Protein AF-A0A3G1KWD3-F1 (afdb_monomer)

Sequence (427 aa):
MKKKSLAVIASDRRIKNFLVKTIEEVIGNEVIIEGYSFEEGVTVPPKADLVLTSGKFIMPQVKQVFPTSPIIACQRVISGYNLEQVMMLPKGKKVLVINHPKSVTEETIENLQNLGITHLDYVPYWKGKQVEYHEIDAAVSPGMGHLLPEKTINIIDIGERTITIQSFLEVLLKLDLSLKYVEIFEKSYIRLLMEAAKKIRKVLNQSERLRKNQTILLNEMEEGILSVNEQNQVVISNPAMSRLFGYSSDYLTNQNIQEIIKRLENVEVFQDDSSDTEKSSDVIFTYNSKQLVCNKRTVEIDNERHFIYTFREAARIQKLEQEVRRKLYEKGYVAKHTFDDIWGNNQWIQTIKEKAYRFARTEETILITGESGTGKELLAQAIHRSSLRKDGPFVAINFAAIPENLVESELFGYPAGDVDEDGVLFH

Structure (mmCIF, N/CA/C/O backbone):
data_AF-A0A3G1KWD3-F1
#
_entry.id   AF-A0A3G1KWD3-F1
#
loop_
_atom_site.group_PDB
_atom_site.id
_atom_site.type_symbol
_atom_site.label_atom_id
_atom_site.label_alt_id
_atom_site.label_comp_id
_atom_site.label_asym_id
_atom_site.label_entity_id
_atom_site.label_seq_id
_atom_site.pdbx_PDB_ins_code
_atom_site.Cartn_x
_atom_site.Cartn_y
_atom_site.Cartn_z
_atom_site.occupancy
_atom_site.B_iso_or_equiv
_atom_site.auth_seq_id
_atom_site.auth_comp_id
_atom_site.auth_asym_id
_atom_site.auth_atom_id
_atom_site.pdbx_PDB_model_num
ATOM 1 N N . MET A 1 1 ? 12.202 -7.844 -53.959 1.00 58.16 1 MET A N 1
ATOM 2 C CA . MET A 1 1 ? 13.128 -6.802 -53.459 1.00 58.16 1 MET A CA 1
ATOM 3 C C . MET A 1 1 ? 13.955 -7.391 -52.327 1.00 58.16 1 MET A C 1
ATOM 5 O O . MET A 1 1 ? 13.411 -8.178 -51.562 1.00 58.16 1 MET A O 1
ATOM 9 N N . LYS A 1 2 ? 15.253 -7.075 -52.243 1.00 77.38 2 LYS A N 1
ATOM 10 C CA . LYS A 1 2 ? 16.097 -7.482 -51.108 1.00 77.38 2 LYS A CA 1
ATOM 11 C C . LYS A 1 2 ? 15.608 -6.723 -49.868 1.00 77.38 2 LYS A C 1
ATOM 13 O O . LYS A 1 2 ? 15.491 -5.503 -49.939 1.00 77.38 2 LYS A O 1
ATOM 18 N N . LYS A 1 3 ? 15.271 -7.430 -48.783 1.00 85.62 3 LYS A N 1
ATOM 19 C CA . LYS A 1 3 ? 14.904 -6.786 -47.513 1.00 85.62 3 LYS A CA 1
ATOM 20 C C . LYS A 1 3 ? 16.093 -5.960 -47.015 1.00 85.62 3 LYS A C 1
ATOM 22 O O . LYS A 1 3 ? 17.229 -6.430 -47.106 1.00 85.62 3 LYS A O 1
ATOM 27 N N . LYS A 1 4 ? 15.825 -4.750 -46.519 1.00 94.44 4 LYS A N 1
ATOM 28 C CA . LYS A 1 4 ? 16.852 -3.894 -45.910 1.00 94.44 4 LYS A CA 1
ATOM 29 C C . LYS A 1 4 ? 17.329 -4.505 -44.592 1.00 94.44 4 LYS A C 1
ATOM 31 O O . LYS A 1 4 ? 16.565 -5.242 -43.967 1.00 94.44 4 LYS A O 1
ATOM 36 N N . SER A 1 5 ? 18.554 -4.207 -44.168 1.00 95.12 5 SER A N 1
ATOM 37 C CA . SER A 1 5 ? 19.101 -4.669 -42.887 1.00 95.12 5 SER A CA 1
ATOM 38 C C . SER A 1 5 ? 19.171 -3.565 -41.828 1.00 95.12 5 SER A C 1
ATOM 40 O O . SER A 1 5 ? 19.609 -2.444 -42.093 1.00 95.12 5 SER A O 1
ATOM 42 N N . LEU A 1 6 ? 18.769 -3.901 -40.603 1.00 96.81 6 LEU A N 1
ATOM 43 C CA . LEU A 1 6 ? 18.871 -3.057 -39.418 1.00 96.81 6 LEU A CA 1
ATOM 44 C C . LEU A 1 6 ? 19.737 -3.754 -38.366 1.00 96.81 6 LEU A C 1
ATOM 46 O O . LEU A 1 6 ? 19.335 -4.767 -37.798 1.00 96.81 6 LEU A O 1
ATOM 50 N N . ALA A 1 7 ? 20.901 -3.178 -38.072 1.00 96.19 7 ALA A N 1
ATOM 51 C CA . ALA A 1 7 ? 21.750 -3.632 -36.977 1.00 96.19 7 ALA A CA 1
ATOM 52 C C . ALA A 1 7 ? 21.391 -2.883 -35.685 1.00 96.19 7 ALA A C 1
ATOM 54 O O . ALA A 1 7 ? 21.518 -1.660 -35.612 1.00 96.19 7 ALA A O 1
ATOM 55 N N . VAL A 1 8 ? 20.962 -3.604 -34.651 1.00 96.56 8 VAL A N 1
ATOM 56 C CA . VAL A 1 8 ? 20.666 -3.058 -33.320 1.00 96.56 8 VAL A CA 1
ATOM 57 C C . VAL A 1 8 ? 21.862 -3.312 -32.408 1.00 96.56 8 VAL A C 1
ATOM 59 O O . VAL A 1 8 ? 22.159 -4.456 -32.077 1.00 96.56 8 VAL A O 1
ATOM 62 N N . ILE A 1 9 ? 22.551 -2.251 -31.988 1.00 95.12 9 ILE A N 1
ATOM 63 C CA . ILE A 1 9 ? 23.751 -2.341 -31.147 1.00 95.12 9 ILE A CA 1
ATOM 64 C C . ILE A 1 9 ? 23.448 -1.831 -29.742 1.00 95.12 9 ILE A C 1
ATOM 66 O O . ILE A 1 9 ? 23.008 -0.692 -29.573 1.00 95.12 9 ILE A O 1
ATOM 70 N N . ALA A 1 10 ? 23.732 -2.639 -28.723 1.00 92.50 10 ALA A N 1
ATOM 71 C CA . ALA A 1 10 ? 23.600 -2.243 -27.324 1.00 92.50 10 ALA A CA 1
ATOM 72 C C . ALA A 1 10 ? 24.877 -2.496 -26.514 1.00 92.50 10 ALA A C 1
ATOM 74 O O . ALA A 1 10 ? 25.776 -3.225 -26.930 1.00 92.50 10 ALA A O 1
ATOM 75 N N . SER A 1 11 ? 24.962 -1.897 -25.328 1.00 87.06 11 SER A N 1
ATOM 76 C CA . SER A 1 11 ? 26.029 -2.213 -24.371 1.00 87.06 11 SER A CA 1
ATOM 77 C C . SER A 1 11 ? 25.855 -3.593 -23.727 1.00 87.06 11 SER A C 1
ATOM 79 O O . SER A 1 11 ? 26.843 -4.284 -23.517 1.00 87.06 11 SER A O 1
ATOM 81 N N . ASP A 1 12 ? 24.610 -3.986 -23.456 1.00 87.69 12 ASP A N 1
ATOM 82 C CA . ASP A 1 12 ? 24.224 -5.146 -22.641 1.00 87.69 12 ASP A CA 1
ATOM 83 C C . ASP A 1 12 ? 23.296 -6.092 -23.425 1.00 87.69 12 ASP A C 1
ATOM 85 O O . ASP A 1 12 ? 22.485 -5.643 -24.252 1.00 87.69 12 ASP A O 1
ATOM 89 N N . ARG A 1 13 ? 23.407 -7.400 -23.162 1.00 90.06 13 ARG A N 1
ATOM 90 C CA . ARG A 1 13 ? 22.635 -8.448 -23.850 1.00 90.06 13 ARG A CA 1
ATOM 91 C C . ARG A 1 13 ? 21.120 -8.298 -23.682 1.00 90.06 13 ARG A C 1
ATOM 93 O O . ARG A 1 13 ? 20.380 -8.521 -24.645 1.00 90.06 13 ARG A O 1
ATOM 100 N N . ARG A 1 14 ? 20.631 -7.953 -22.487 1.00 89.12 14 ARG A N 1
ATOM 101 C CA . ARG A 1 14 ? 19.190 -7.793 -22.210 1.00 89.12 14 ARG A CA 1
ATOM 102 C C . ARG A 1 14 ? 18.625 -6.617 -22.986 1.00 89.12 14 ARG A C 1
ATOM 104 O O . ARG A 1 14 ? 17.610 -6.769 -23.660 1.00 89.12 14 ARG A O 1
ATOM 111 N N . ILE A 1 15 ? 19.335 -5.486 -22.976 1.00 89.88 15 ILE A N 1
ATOM 112 C CA . ILE A 1 15 ? 18.942 -4.292 -23.739 1.00 89.88 15 ILE A CA 1
ATOM 113 C C . ILE A 1 15 ? 18.884 -4.616 -25.237 1.00 89.88 15 ILE A C 1
ATOM 115 O O . ILE A 1 15 ? 17.907 -4.266 -25.896 1.00 89.88 15 ILE A O 1
ATOM 119 N N . LYS A 1 16 ? 19.896 -5.315 -25.770 1.00 93.31 16 LYS A N 1
ATOM 120 C CA . LYS A 1 16 ? 19.911 -5.782 -27.165 1.00 93.31 16 LYS A CA 1
ATOM 121 C C . LYS A 1 16 ? 18.665 -6.612 -27.483 1.00 93.31 16 LYS A C 1
ATOM 123 O O . LYS A 1 16 ? 17.926 -6.261 -28.397 1.00 93.31 16 LYS A O 1
ATOM 128 N N . ASN A 1 17 ? 18.429 -7.687 -26.728 1.00 94.12 17 ASN A N 1
ATOM 129 C CA . ASN A 1 17 ? 17.308 -8.601 -26.969 1.00 94.12 17 ASN A CA 1
ATOM 130 C C . ASN A 1 17 ? 15.960 -7.871 -26.913 1.00 94.12 17 ASN A C 1
ATOM 132 O O . ASN A 1 17 ? 15.099 -8.097 -27.760 1.00 94.12 17 ASN A O 1
ATOM 136 N N . PHE A 1 18 ? 15.792 -6.977 -25.939 1.00 92.50 18 PHE A N 1
ATOM 137 C CA . PHE A 1 18 ? 14.572 -6.200 -25.772 1.00 92.50 18 PHE A CA 1
ATOM 138 C C . PHE A 1 18 ? 14.316 -5.254 -26.954 1.00 92.50 18 PHE A C 1
ATOM 140 O O . PHE A 1 18 ? 13.209 -5.230 -27.493 1.00 92.50 18 PHE A O 1
ATOM 147 N N . LEU A 1 19 ? 15.335 -4.509 -27.398 1.00 93.75 19 LEU A N 1
ATOM 148 C CA . LEU A 1 19 ? 15.215 -3.589 -28.533 1.00 93.75 19 LEU A CA 1
ATOM 149 C C . LEU A 1 19 ? 14.949 -4.325 -29.851 1.00 93.75 19 LEU A C 1
ATOM 151 O O . LEU A 1 19 ? 14.090 -3.892 -30.616 1.00 93.75 19 LEU A O 1
ATOM 155 N N . VAL A 1 20 ? 15.647 -5.439 -30.094 1.00 96.06 20 VAL A N 1
ATOM 156 C CA . VAL A 1 20 ? 15.429 -6.290 -31.275 1.00 96.06 20 VAL A CA 1
ATOM 157 C C . VAL A 1 20 ? 13.984 -6.770 -31.311 1.00 96.06 20 VAL A C 1
ATOM 159 O O . VAL A 1 20 ? 13.277 -6.463 -32.265 1.00 96.06 20 VAL A O 1
ATOM 162 N N . LYS A 1 21 ? 13.515 -7.401 -30.228 1.00 94.81 21 LYS A N 1
ATOM 163 C CA . LYS A 1 21 ? 12.141 -7.903 -30.123 1.00 94.81 21 LYS A CA 1
ATOM 164 C C . LYS A 1 21 ? 11.107 -6.796 -30.354 1.00 94.81 21 LYS A C 1
ATOM 166 O O . LYS A 1 21 ? 10.175 -6.975 -31.129 1.00 94.81 21 LYS A O 1
ATOM 171 N N . THR A 1 22 ? 11.301 -5.638 -29.720 1.00 92.19 22 THR A N 1
ATOM 172 C CA . THR A 1 22 ? 10.390 -4.485 -29.829 1.00 92.19 22 THR A CA 1
ATOM 173 C C . THR A 1 22 ? 10.222 -4.018 -31.278 1.00 92.19 22 THR A C 1
ATOM 175 O O . THR A 1 22 ? 9.120 -3.672 -31.700 1.00 92.19 22 THR A O 1
ATOM 178 N N . ILE A 1 23 ? 11.308 -3.992 -32.053 1.00 94.44 23 ILE A N 1
ATOM 179 C CA . ILE A 1 23 ? 11.281 -3.537 -33.449 1.00 94.44 23 ILE A CA 1
ATOM 180 C C . ILE A 1 23 ? 10.784 -4.657 -34.373 1.00 94.44 23 ILE A C 1
ATOM 182 O O . ILE A 1 23 ? 10.003 -4.394 -35.290 1.00 94.44 23 ILE A O 1
ATOM 186 N N . GLU A 1 24 ? 11.187 -5.904 -34.120 1.00 95.31 24 GLU A N 1
ATOM 187 C CA . GLU A 1 24 ? 10.747 -7.089 -34.866 1.00 95.31 24 GLU A CA 1
ATOM 188 C C . GLU A 1 24 ? 9.231 -7.277 -34.826 1.00 95.31 24 GLU A C 1
ATOM 190 O O . GLU A 1 24 ? 8.632 -7.553 -35.867 1.00 95.31 24 GLU A O 1
ATOM 195 N N . GLU A 1 25 ? 8.599 -7.051 -33.672 1.00 93.38 25 GLU A N 1
ATOM 196 C CA . GLU A 1 25 ? 7.142 -7.137 -33.507 1.00 93.38 25 GLU A CA 1
ATOM 197 C C . GLU A 1 25 ? 6.368 -6.182 -34.432 1.00 93.38 25 GLU A C 1
ATOM 199 O O . GLU A 1 25 ? 5.207 -6.446 -34.750 1.00 93.38 25 GLU A O 1
ATOM 204 N N . VAL A 1 26 ? 6.996 -5.092 -34.891 1.00 94.19 26 VAL A N 1
ATOM 205 C CA . VAL A 1 26 ? 6.345 -4.084 -35.742 1.00 94.19 26 VAL A CA 1
ATOM 206 C C . VAL A 1 26 ? 6.782 -4.172 -37.204 1.00 94.19 26 VAL A C 1
ATOM 208 O O . VAL A 1 26 ? 5.929 -4.109 -38.088 1.00 94.19 26 VAL A O 1
ATOM 211 N N . ILE A 1 27 ? 8.084 -4.316 -37.481 1.00 95.44 27 ILE A N 1
ATOM 212 C CA . ILE A 1 27 ? 8.643 -4.259 -38.849 1.00 95.44 27 ILE A CA 1
ATOM 213 C C . ILE A 1 27 ? 9.484 -5.479 -39.257 1.00 95.44 27 ILE A C 1
ATOM 215 O O . ILE A 1 27 ? 10.072 -5.467 -40.340 1.00 95.44 27 ILE A O 1
ATOM 219 N N . GLY A 1 28 ? 9.523 -6.558 -38.466 1.00 93.19 28 GLY A N 1
ATOM 220 C CA . GLY A 1 28 ? 10.336 -7.752 -38.766 1.00 93.19 28 GLY A CA 1
ATOM 221 C C . GLY A 1 28 ? 9.970 -8.463 -40.077 1.00 93.19 28 GLY A C 1
ATOM 222 O O . GLY A 1 28 ? 10.790 -9.146 -40.690 1.00 93.19 28 GLY A O 1
ATOM 223 N N . ASN A 1 29 ? 8.752 -8.251 -40.582 1.00 93.06 29 ASN A N 1
ATOM 224 C CA . ASN A 1 29 ? 8.349 -8.775 -41.888 1.00 93.06 29 ASN A CA 1
ATOM 225 C C . ASN A 1 29 ? 8.964 -8.004 -43.069 1.00 93.06 29 ASN A C 1
ATOM 227 O O . ASN A 1 29 ? 9.114 -8.587 -44.142 1.00 93.06 29 ASN A O 1
ATOM 231 N N . GLU A 1 30 ? 9.385 -6.753 -42.877 1.00 94.12 30 GLU A N 1
ATOM 232 C CA . GLU A 1 30 ? 9.901 -5.866 -43.935 1.00 94.12 30 GLU A CA 1
ATOM 233 C C . GLU A 1 30 ? 11.433 -5.749 -43.927 1.00 94.12 30 GLU A C 1
ATOM 235 O O . GLU A 1 30 ? 12.059 -5.544 -44.969 1.00 94.12 30 GLU A O 1
ATOM 240 N N . VAL A 1 31 ? 12.047 -5.905 -42.752 1.00 95.75 31 VAL A N 1
ATOM 241 C CA . VAL A 1 31 ? 13.467 -5.630 -42.497 1.00 95.75 31 VAL A CA 1
ATOM 242 C C . VAL A 1 31 ? 14.127 -6.849 -41.860 1.00 95.75 31 VAL A C 1
ATOM 244 O O . VAL A 1 31 ? 13.530 -7.517 -41.023 1.00 95.75 31 VAL A O 1
ATOM 247 N N . ILE A 1 32 ? 15.369 -7.138 -42.244 1.00 95.50 32 ILE A N 1
ATOM 248 C CA . ILE A 1 32 ? 16.220 -8.113 -41.554 1.00 95.50 32 ILE A CA 1
ATOM 249 C C . ILE A 1 32 ? 16.827 -7.407 -40.344 1.00 95.50 32 ILE A C 1
ATOM 251 O O . ILE A 1 32 ? 17.602 -6.466 -40.514 1.00 95.50 32 ILE A O 1
ATOM 255 N N . ILE A 1 33 ? 16.458 -7.829 -39.139 1.00 96.38 33 ILE A N 1
ATOM 256 C CA . ILE A 1 33 ? 16.912 -7.210 -37.892 1.00 96.38 33 ILE A CA 1
ATOM 257 C C . ILE A 1 33 ? 17.934 -8.134 -37.238 1.00 96.38 33 ILE A C 1
ATOM 259 O O . ILE A 1 33 ? 17.678 -9.318 -37.048 1.00 96.38 33 ILE A O 1
ATOM 263 N N . GLU A 1 34 ? 19.101 -7.591 -36.903 1.00 95.00 34 GLU A N 1
ATOM 264 C CA . GLU A 1 34 ? 20.174 -8.333 -36.240 1.00 95.00 34 GLU A CA 1
ATOM 265 C C . GLU A 1 34 ? 20.660 -7.564 -35.013 1.00 95.00 34 GLU A C 1
ATOM 267 O O . GLU A 1 34 ? 20.957 -6.370 -35.083 1.00 95.00 34 GLU A O 1
ATOM 272 N N . GLY A 1 35 ? 20.741 -8.247 -33.872 1.00 94.81 35 GLY A N 1
ATOM 273 C CA . GLY A 1 35 ? 21.178 -7.661 -32.610 1.00 94.81 35 GLY A CA 1
ATOM 274 C C . GLY A 1 35 ? 22.622 -7.994 -32.267 1.00 94.81 35 GLY A C 1
ATOM 275 O O . GLY A 1 35 ? 23.019 -9.155 -32.327 1.00 94.81 35 GLY A O 1
ATOM 276 N N . TYR A 1 36 ? 23.357 -7.009 -31.753 1.00 94.31 36 TYR A N 1
ATOM 277 C CA . TYR A 1 36 ? 24.714 -7.175 -31.234 1.00 94.31 36 TYR A CA 1
ATOM 278 C C . TYR A 1 36 ? 24.878 -6.459 -29.888 1.00 94.31 36 TYR A C 1
ATOM 280 O O . TYR A 1 36 ? 24.290 -5.398 -29.659 1.00 94.31 36 TYR A O 1
ATOM 288 N N . SER A 1 37 ? 25.693 -7.016 -28.990 1.00 92.25 37 SER A N 1
ATOM 289 C CA . SER A 1 37 ? 26.018 -6.384 -27.705 1.00 92.25 37 SER A CA 1
ATOM 290 C C . SER A 1 37 ? 27.510 -6.385 -27.423 1.00 92.25 37 SER A C 1
ATOM 292 O O . SER A 1 37 ? 28.167 -7.404 -27.611 1.00 92.25 37 SER A O 1
ATOM 294 N N . PHE A 1 38 ? 28.029 -5.268 -26.909 1.00 88.62 38 PHE A N 1
ATOM 295 C CA . PHE A 1 38 ? 29.442 -5.153 -26.524 1.00 88.62 38 PHE A CA 1
ATOM 296 C C . PHE A 1 38 ? 29.851 -6.132 -25.418 1.00 88.62 38 PHE A C 1
ATOM 298 O O . PHE A 1 38 ? 30.979 -6.615 -25.435 1.00 88.62 38 PHE A O 1
ATOM 305 N N . GLU A 1 39 ? 28.936 -6.469 -24.511 1.00 84.94 39 GLU A N 1
ATOM 306 C CA . GLU A 1 39 ? 29.138 -7.478 -23.465 1.00 84.94 39 GLU A CA 1
ATOM 307 C C . GLU A 1 39 ? 29.464 -8.882 -24.009 1.00 84.94 39 GLU A C 1
ATOM 309 O O . GLU A 1 39 ? 30.323 -9.568 -23.465 1.00 84.94 39 GLU A O 1
ATOM 314 N N . GLU A 1 40 ? 28.808 -9.304 -25.094 1.00 85.44 40 GLU A N 1
ATOM 315 C CA . GLU A 1 40 ? 28.983 -10.642 -25.691 1.00 85.44 40 GLU A CA 1
ATOM 316 C C . GLU A 1 40 ? 30.136 -10.695 -26.709 1.00 85.44 40 GLU A C 1
ATOM 318 O O . GLU A 1 40 ? 30.433 -11.753 -27.261 1.00 85.44 40 GLU A O 1
ATOM 323 N N . GLY A 1 41 ? 30.786 -9.556 -26.968 1.00 80.94 41 GLY A N 1
ATOM 324 C CA . GLY A 1 41 ? 31.650 -9.369 -28.128 1.00 80.94 41 GLY A CA 1
ATOM 325 C C . GLY A 1 41 ? 30.842 -9.062 -29.394 1.00 80.94 41 GLY A C 1
ATOM 326 O O . GLY A 1 41 ? 29.758 -9.592 -29.629 1.00 80.94 41 GLY A O 1
ATOM 327 N N . VAL A 1 42 ? 31.369 -8.164 -30.229 1.00 77.62 42 VAL A N 1
ATOM 328 C CA . VAL A 1 42 ? 30.683 -7.693 -31.440 1.00 77.62 42 VAL A CA 1
ATOM 329 C C . VAL A 1 42 ? 31.408 -8.232 -32.665 1.00 77.62 42 VAL A C 1
ATOM 331 O O . VAL A 1 42 ? 32.466 -7.734 -33.041 1.00 77.62 42 VAL A O 1
ATOM 334 N N . THR A 1 43 ? 30.831 -9.250 -33.299 1.00 79.69 43 THR A N 1
ATOM 335 C CA . THR A 1 43 ? 31.220 -9.699 -34.642 1.00 79.69 43 THR A CA 1
ATOM 336 C C . THR A 1 43 ? 30.105 -9.316 -35.599 1.00 79.69 43 THR A C 1
ATOM 338 O O . THR A 1 43 ? 29.060 -9.953 -35.602 1.00 79.69 43 THR A O 1
ATOM 341 N N . VAL A 1 44 ? 30.301 -8.246 -36.367 1.00 77.25 44 VAL A N 1
ATOM 342 C CA . VAL A 1 44 ? 29.260 -7.667 -37.231 1.00 77.25 44 VAL A CA 1
ATOM 343 C C . VAL A 1 44 ? 29.585 -7.810 -38.716 1.00 77.25 44 VAL A C 1
ATOM 345 O O . VAL A 1 44 ? 30.761 -7.903 -39.084 1.00 77.25 44 VAL A O 1
ATOM 348 N N . PRO A 1 45 ? 28.571 -7.761 -39.597 1.00 74.62 45 PRO A N 1
ATOM 349 C CA . PRO A 1 45 ? 28.791 -7.583 -41.021 1.00 74.62 45 PRO A CA 1
ATOM 350 C C . PRO A 1 45 ? 29.462 -6.227 -41.309 1.00 74.62 45 PRO A C 1
ATOM 352 O O . PRO A 1 45 ? 29.250 -5.257 -40.581 1.00 74.62 45 PRO A O 1
ATOM 355 N N . PRO A 1 46 ? 30.217 -6.109 -42.417 1.00 66.44 46 PRO A N 1
ATOM 356 C CA . PRO A 1 46 ? 30.948 -4.886 -42.764 1.00 66.44 46 PRO A CA 1
ATOM 357 C C . PRO A 1 46 ? 30.044 -3.681 -43.082 1.00 66.44 46 PRO A C 1
ATOM 359 O O . PRO A 1 46 ? 30.531 -2.552 -43.169 1.00 66.44 46 PRO A O 1
ATOM 362 N N . LYS A 1 47 ? 28.738 -3.898 -43.299 1.00 84.00 47 LYS A N 1
ATOM 363 C CA . LYS A 1 47 ? 27.759 -2.848 -43.598 1.00 84.00 47 LYS A CA 1
ATOM 364 C C . LYS A 1 47 ? 26.340 -3.293 -43.234 1.00 84.00 47 LYS A C 1
ATOM 366 O O . LYS A 1 47 ? 25.969 -4.434 -43.505 1.00 84.00 47 LYS A O 1
ATOM 371 N N . ALA A 1 48 ? 25.547 -2.363 -42.709 1.00 92.19 48 ALA A N 1
ATOM 372 C CA . ALA A 1 48 ? 24.094 -2.478 -42.591 1.00 92.19 48 ALA A CA 1
ATOM 373 C C . ALA A 1 48 ? 23.420 -1.304 -43.320 1.00 92.19 48 ALA A C 1
ATOM 375 O O . ALA A 1 48 ? 24.041 -0.251 -43.498 1.00 92.19 48 ALA A O 1
ATOM 376 N N . ASP A 1 49 ? 22.165 -1.461 -43.747 1.00 95.44 49 ASP A N 1
ATOM 377 C CA . ASP A 1 49 ? 21.421 -0.340 -44.344 1.00 95.44 49 ASP A CA 1
ATOM 378 C C . ASP A 1 49 ? 21.100 0.736 -43.298 1.00 95.44 49 ASP A C 1
ATOM 380 O O . ASP A 1 49 ? 21.044 1.921 -43.626 1.00 95.44 49 ASP A O 1
ATOM 384 N N . LEU A 1 50 ? 20.951 0.338 -42.031 1.00 97.06 50 LEU A N 1
ATOM 385 C CA . LEU A 1 50 ? 20.816 1.230 -40.887 1.00 97.06 50 LEU A CA 1
ATOM 386 C C . LEU A 1 50 ? 21.381 0.589 -39.616 1.00 97.06 50 LEU A C 1
ATOM 388 O O . LEU A 1 50 ? 21.253 -0.616 -39.405 1.00 97.06 50 LEU A O 1
ATOM 392 N N . VAL A 1 51 ? 21.959 1.409 -38.740 1.00 96.31 51 VAL A N 1
ATOM 393 C CA . VAL A 1 51 ? 22.394 0.999 -37.402 1.00 96.31 51 VAL A CA 1
ATOM 394 C C . VAL A 1 51 ? 21.625 1.791 -36.349 1.00 96.31 51 VAL A C 1
ATOM 396 O O . VAL A 1 51 ? 21.630 3.022 -36.367 1.00 96.31 51 VAL A O 1
ATOM 399 N N . LEU A 1 52 ? 20.988 1.100 -35.409 1.00 96.81 52 LEU A N 1
ATOM 400 C CA . LEU A 1 52 ? 20.319 1.693 -34.254 1.00 96.81 52 LEU A CA 1
ATOM 401 C C . LEU A 1 52 ? 21.110 1.373 -32.988 1.00 96.81 52 LEU A C 1
ATOM 403 O O . LEU A 1 52 ? 21.350 0.209 -32.681 1.00 96.81 52 LEU A O 1
ATOM 407 N N . THR A 1 53 ? 21.496 2.394 -32.227 1.00 95.50 53 THR A N 1
ATOM 408 C CA . THR A 1 53 ? 22.214 2.201 -30.961 1.00 95.50 53 THR A CA 1
ATOM 409 C C . THR A 1 53 ? 21.269 2.295 -29.768 1.00 95.50 53 THR A C 1
ATOM 411 O O . THR A 1 53 ? 20.340 3.099 -29.778 1.00 95.50 53 THR A O 1
ATOM 414 N N . SER A 1 54 ? 21.537 1.563 -28.683 1.00 91.62 54 SER A N 1
ATOM 415 C CA . SER A 1 5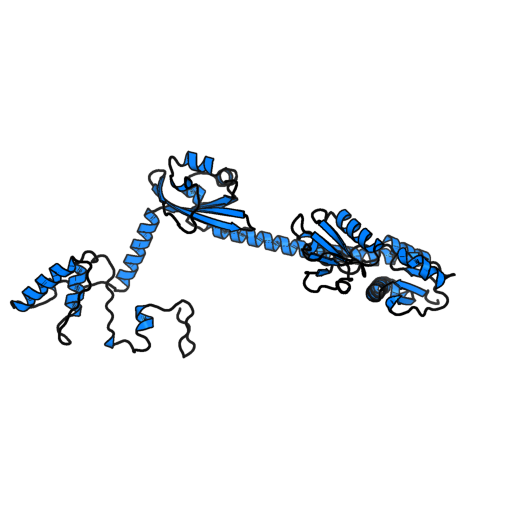4 ? 20.784 1.652 -27.420 1.00 91.62 54 SER A CA 1
ATOM 416 C C . SER A 1 54 ? 20.888 3.011 -26.710 1.00 91.62 54 SER A C 1
ATOM 418 O O . SER A 1 54 ? 20.308 3.204 -25.644 1.00 91.62 54 SER A O 1
ATOM 420 N N . GLY A 1 55 ? 21.663 3.951 -27.243 1.00 91.19 55 GLY A N 1
ATOM 421 C CA . GLY A 1 55 ? 21.805 5.296 -26.706 1.00 91.19 55 GLY A CA 1
ATOM 422 C C . GLY A 1 55 ? 22.996 6.036 -27.301 1.00 91.19 55 GLY A C 1
ATOM 423 O O . GLY A 1 55 ? 23.870 5.450 -27.948 1.00 91.19 55 GLY A O 1
ATOM 424 N N . LYS A 1 56 ? 23.057 7.346 -27.047 1.00 91.00 56 LYS A N 1
ATOM 425 C CA . LYS A 1 56 ? 24.128 8.223 -27.555 1.00 91.00 56 LYS A CA 1
ATOM 426 C C . LYS A 1 56 ? 25.520 7.839 -27.035 1.00 91.00 56 LYS A C 1
ATOM 428 O O . LYS A 1 56 ? 26.504 8.004 -27.748 1.00 91.00 56 LYS A O 1
ATOM 433 N N . PHE A 1 57 ? 25.603 7.285 -25.824 1.00 89.31 57 PHE A N 1
ATOM 434 C CA . PHE A 1 57 ? 26.867 6.984 -25.143 1.00 89.31 57 PHE A CA 1
ATOM 435 C C . PHE A 1 57 ? 27.738 5.932 -25.854 1.00 89.31 57 PHE A C 1
ATOM 437 O O . PHE A 1 57 ? 28.957 5.992 -25.735 1.00 89.31 57 PHE A O 1
ATOM 444 N N . ILE A 1 58 ? 27.150 5.017 -26.637 1.00 91.25 58 ILE A N 1
ATOM 445 C CA . ILE A 1 58 ? 27.909 4.017 -27.415 1.00 91.25 58 ILE A CA 1
ATOM 446 C C . ILE A 1 58 ? 28.223 4.453 -28.853 1.00 91.25 58 ILE A C 1
ATOM 448 O O . ILE A 1 58 ? 28.912 3.734 -29.573 1.00 91.25 58 ILE A O 1
ATOM 452 N N . MET A 1 59 ? 27.763 5.630 -29.298 1.00 91.25 59 MET A N 1
ATOM 453 C CA . MET A 1 59 ? 27.990 6.089 -30.676 1.00 91.25 59 MET A CA 1
ATOM 454 C C . MET A 1 59 ? 29.464 6.087 -31.111 1.00 91.25 59 MET A C 1
ATOM 456 O O . MET A 1 59 ? 29.712 5.682 -32.247 1.00 91.25 59 MET A O 1
ATOM 460 N N . PRO A 1 60 ? 30.446 6.518 -30.288 1.00 91.44 60 PRO A N 1
ATOM 461 C CA . PRO A 1 60 ? 31.847 6.516 -30.708 1.00 91.44 60 PRO A CA 1
ATOM 462 C C . PRO A 1 60 ? 32.354 5.115 -31.067 1.00 91.44 60 PRO A C 1
ATOM 464 O O . PRO A 1 60 ? 33.009 4.951 -32.092 1.00 91.44 60 PRO A O 1
ATOM 467 N N . GLN A 1 61 ? 31.992 4.105 -30.270 1.00 90.62 61 GLN A N 1
ATOM 468 C CA . GLN A 1 61 ? 32.357 2.706 -30.511 1.00 90.62 61 GLN A CA 1
ATOM 469 C C . GLN A 1 61 ? 31.641 2.159 -31.751 1.00 90.62 61 GLN A C 1
ATOM 471 O O . GLN A 1 61 ? 32.264 1.547 -32.612 1.00 90.62 61 GLN A O 1
ATOM 476 N N . VAL A 1 62 ? 30.345 2.449 -31.901 1.00 92.50 62 VAL A N 1
ATOM 477 C CA . VAL A 1 62 ? 29.566 1.991 -33.062 1.00 92.50 62 VAL A CA 1
ATOM 478 C C . VAL A 1 62 ? 30.078 2.599 -34.371 1.00 92.50 62 VAL A C 1
ATOM 480 O O . VAL A 1 62 ? 30.133 1.896 -35.373 1.00 92.50 62 VAL A O 1
ATOM 483 N N . LYS A 1 63 ? 30.520 3.864 -34.376 1.00 92.00 63 LYS A N 1
ATOM 484 C CA . LYS A 1 63 ? 31.121 4.507 -35.562 1.00 92.00 63 LYS A CA 1
ATOM 485 C C . LYS A 1 63 ? 32.412 3.833 -36.030 1.00 92.00 63 LYS A C 1
ATOM 487 O O . LYS A 1 63 ? 32.690 3.856 -37.222 1.00 92.00 63 LYS A O 1
ATOM 492 N N . GLN A 1 64 ? 33.195 3.253 -35.119 1.00 89.56 64 GLN A N 1
ATOM 493 C CA . GLN A 1 64 ? 34.401 2.500 -35.488 1.00 89.56 64 GLN A CA 1
ATOM 494 C C . GLN A 1 64 ? 34.044 1.178 -36.173 1.00 89.56 64 GLN A C 1
ATOM 496 O O . GLN A 1 64 ? 34.712 0.763 -37.112 1.00 89.56 64 GLN A O 1
ATOM 501 N N . VAL A 1 65 ? 32.967 0.545 -35.708 1.00 89.19 65 VAL A N 1
ATOM 502 C CA . VAL A 1 65 ? 32.495 -0.755 -36.188 1.00 89.19 65 VAL A CA 1
ATOM 503 C C . VAL A 1 65 ? 31.700 -0.630 -37.500 1.00 89.19 65 VAL A C 1
ATOM 505 O O . VAL A 1 65 ? 31.854 -1.453 -38.396 1.00 89.19 65 VAL A O 1
ATOM 508 N N . PHE A 1 66 ? 30.902 0.431 -37.650 1.00 90.12 66 PHE A N 1
ATOM 509 C CA . PHE A 1 66 ? 30.101 0.739 -38.840 1.00 90.12 66 PHE A CA 1
ATOM 510 C C . PHE A 1 66 ? 30.449 2.128 -39.408 1.00 90.12 66 PHE A C 1
ATOM 512 O O . PHE A 1 66 ? 29.643 3.057 -39.315 1.00 90.12 66 PHE A O 1
ATOM 519 N N . PRO A 1 67 ? 31.627 2.304 -40.031 1.00 86.50 67 PRO A N 1
ATOM 520 C CA . PRO A 1 67 ? 32.099 3.622 -40.463 1.00 86.50 67 PRO A CA 1
ATOM 521 C C . PRO A 1 67 ? 31.284 4.231 -41.614 1.00 86.50 67 PRO A C 1
ATOM 523 O O . PRO A 1 67 ? 31.277 5.446 -41.789 1.00 86.50 67 PRO A O 1
ATOM 526 N N . THR A 1 68 ? 30.604 3.401 -42.410 1.00 89.38 68 THR A N 1
ATOM 527 C CA . THR A 1 68 ? 29.903 3.819 -43.639 1.00 89.38 68 THR A CA 1
ATOM 528 C C . THR A 1 68 ? 28.383 3.694 -43.565 1.00 89.38 68 THR A C 1
ATOM 530 O O . THR A 1 68 ? 27.691 4.119 -44.489 1.00 89.38 68 THR A O 1
ATOM 533 N N . SER A 1 69 ? 27.849 3.090 -42.500 1.00 93.94 69 SER A N 1
ATOM 534 C CA . SER A 1 69 ? 26.402 2.894 -42.349 1.00 93.94 69 SER A CA 1
ATOM 535 C C . SER A 1 69 ? 25.783 4.111 -41.653 1.00 93.94 69 SER A C 1
ATOM 537 O O . SER A 1 69 ? 26.417 4.679 -40.763 1.00 93.94 69 SER A O 1
ATOM 539 N N . PRO A 1 70 ? 24.560 4.540 -42.012 1.00 94.94 70 PRO A N 1
ATOM 540 C CA . PRO A 1 70 ? 23.869 5.572 -41.252 1.00 94.94 70 PRO A CA 1
ATOM 541 C C . PRO A 1 70 ? 23.557 5.051 -39.843 1.00 94.94 70 PRO A C 1
ATOM 543 O O . PRO A 1 70 ? 23.149 3.904 -39.670 1.00 94.94 70 PRO A O 1
ATOM 546 N N . ILE A 1 71 ? 23.745 5.901 -38.831 1.00 95.62 71 ILE A N 1
ATOM 547 C CA . ILE A 1 71 ? 23.570 5.539 -37.418 1.00 95.62 71 ILE A CA 1
ATOM 548 C C . ILE A 1 71 ? 22.486 6.429 -36.801 1.00 95.62 71 ILE A C 1
ATOM 550 O O . ILE A 1 71 ? 22.493 7.647 -36.995 1.00 95.62 71 ILE A O 1
ATOM 554 N N . ILE A 1 72 ? 21.566 5.825 -36.052 1.00 95.94 72 ILE A N 1
ATOM 555 C CA . ILE A 1 72 ? 20.597 6.501 -35.183 1.00 95.94 72 ILE A CA 1
ATOM 556 C C . ILE A 1 72 ? 20.961 6.191 -33.738 1.00 95.94 72 ILE A C 1
ATOM 558 O O . ILE A 1 72 ? 21.122 5.029 -33.364 1.00 95.94 72 ILE A O 1
ATOM 562 N N . ALA A 1 73 ? 21.049 7.231 -32.913 1.00 93.75 73 ALA A N 1
ATOM 563 C CA . ALA A 1 73 ? 21.124 7.057 -31.473 1.00 93.75 73 ALA A CA 1
ATOM 564 C C . ALA A 1 73 ? 19.720 7.049 -30.882 1.00 93.75 73 ALA A C 1
ATOM 566 O O . ALA A 1 73 ? 19.079 8.097 -30.799 1.00 93.75 73 ALA A O 1
ATOM 567 N N . CYS A 1 74 ? 19.254 5.875 -30.463 1.00 90.88 74 CYS A N 1
ATOM 568 C CA . CYS A 1 74 ? 17.912 5.728 -29.925 1.00 90.88 74 CYS A CA 1
ATOM 569 C C . CYS A 1 74 ? 17.756 6.528 -28.628 1.00 90.88 74 CYS A C 1
ATOM 571 O O . CYS A 1 74 ? 18.529 6.357 -27.680 1.00 90.88 74 CYS A O 1
ATOM 573 N N . GLN A 1 75 ? 16.716 7.353 -28.558 1.00 90.69 75 GLN A N 1
ATOM 574 C CA . GLN A 1 75 ? 16.176 7.819 -27.287 1.00 90.69 75 GLN A CA 1
ATOM 575 C C . GLN A 1 75 ? 15.262 6.740 -26.720 1.00 90.69 75 GLN A C 1
ATOM 577 O O . GLN A 1 75 ? 14.524 6.082 -27.459 1.00 90.69 75 GLN A O 1
ATOM 582 N N . ARG A 1 76 ? 15.316 6.554 -25.403 1.00 90.44 76 ARG A N 1
ATOM 583 C CA . ARG A 1 76 ? 14.526 5.536 -24.716 1.00 90.44 76 ARG A CA 1
ATOM 584 C C . ARG A 1 76 ? 13.734 6.149 -23.572 1.00 90.44 76 ARG A C 1
ATOM 586 O O . ARG A 1 76 ? 14.190 7.099 -22.948 1.00 90.44 76 ARG A O 1
ATOM 593 N N . VAL A 1 77 ? 12.586 5.581 -23.253 1.00 87.06 77 VAL A N 1
ATOM 594 C CA . VAL A 1 77 ? 11.689 6.027 -22.183 1.00 87.06 77 VAL A CA 1
ATOM 595 C C . VAL A 1 77 ? 11.400 4.869 -21.233 1.00 87.06 77 VAL A C 1
ATOM 597 O O . VAL A 1 77 ? 11.487 3.703 -21.619 1.00 87.06 77 VAL A O 1
ATOM 600 N N . ILE A 1 78 ? 11.123 5.185 -19.970 1.00 86.88 78 ILE A N 1
ATOM 601 C CA . ILE A 1 78 ? 10.701 4.198 -18.972 1.00 86.88 78 ILE A CA 1
ATOM 602 C C . ILE A 1 78 ? 9.371 3.595 -19.437 1.00 86.88 78 ILE A C 1
ATOM 604 O O . ILE A 1 78 ? 8.441 4.324 -19.770 1.00 86.88 78 ILE A O 1
ATOM 608 N N . SER A 1 79 ? 9.294 2.265 -19.485 1.00 79.00 79 SER A N 1
ATOM 609 C CA . SER A 1 79 ? 8.112 1.535 -19.959 1.00 79.00 79 SER A CA 1
ATOM 610 C C . SER A 1 79 ? 6.916 1.657 -19.002 1.00 79.00 79 SER A C 1
ATOM 612 O O . SER A 1 79 ? 5.779 1.431 -19.394 1.00 79.00 79 SER A O 1
ATOM 614 N N . GLY A 1 80 ? 7.148 2.039 -17.746 1.00 76.25 80 GLY A N 1
ATOM 615 C CA . GLY A 1 80 ? 6.100 2.158 -16.731 1.00 76.25 80 GLY A CA 1
ATOM 616 C C . GLY A 1 80 ? 5.743 0.827 -16.065 1.00 76.25 80 GLY A C 1
ATOM 617 O O . GLY A 1 80 ? 4.833 0.785 -15.241 1.00 76.25 80 GLY A O 1
ATOM 618 N N . TYR A 1 81 ? 6.459 -0.256 -16.385 1.00 84.44 81 TYR A N 1
ATOM 619 C CA . TYR A 1 81 ? 6.343 -1.527 -15.676 1.00 84.44 81 TYR A CA 1
ATOM 620 C C . TYR A 1 81 ? 6.669 -1.326 -14.189 1.00 84.44 81 TYR A C 1
ATOM 622 O O . TYR A 1 81 ? 7.649 -0.666 -13.873 1.00 84.44 81 TYR A O 1
ATOM 630 N N . ASN A 1 82 ? 5.823 -1.838 -13.287 1.00 87.69 82 ASN A N 1
ATOM 631 C CA . ASN A 1 82 ? 5.931 -1.703 -11.823 1.00 87.69 82 ASN A CA 1
ATOM 632 C C . ASN A 1 82 ? 6.173 -0.278 -11.288 1.00 87.69 82 ASN A C 1
ATOM 634 O O . ASN A 1 82 ? 6.534 -0.110 -10.120 1.00 87.69 82 ASN A O 1
ATOM 638 N N . LEU A 1 83 ? 5.958 0.761 -12.100 1.00 87.25 83 LEU A N 1
ATOM 639 C CA . LEU A 1 83 ? 6.197 2.141 -11.691 1.00 87.25 83 LEU A CA 1
ATOM 640 C C . LEU A 1 83 ? 5.245 2.548 -10.560 1.00 87.25 83 LEU A C 1
ATOM 642 O O . LEU A 1 83 ? 5.610 3.361 -9.715 1.00 87.25 83 LEU A O 1
ATOM 646 N N . GLU A 1 84 ? 4.072 1.911 -10.485 1.00 84.69 84 GLU A N 1
ATOM 647 C CA . GLU A 1 84 ? 3.132 2.057 -9.378 1.00 84.69 84 GLU A CA 1
ATOM 648 C C . GLU A 1 84 ? 3.766 1.742 -8.017 1.00 84.69 84 GLU A C 1
ATOM 650 O O . GLU A 1 84 ? 3.448 2.410 -7.040 1.00 84.69 84 GLU A O 1
ATOM 655 N N . GLN A 1 85 ? 4.697 0.783 -7.948 1.00 88.75 85 GLN A N 1
ATOM 656 C CA . GLN A 1 85 ? 5.363 0.418 -6.695 1.00 88.75 85 GLN A CA 1
ATOM 657 C C . GLN A 1 85 ? 6.341 1.504 -6.252 1.00 88.75 85 GLN A C 1
ATOM 659 O O . GLN A 1 85 ? 6.428 1.797 -5.065 1.00 88.75 85 GLN A O 1
ATOM 664 N N . VAL A 1 86 ? 7.030 2.140 -7.206 1.00 91.44 86 VAL A N 1
ATOM 665 C CA . VAL A 1 86 ? 7.908 3.283 -6.921 1.00 91.44 86 VAL A CA 1
ATOM 666 C C . VAL A 1 86 ? 7.082 4.471 -6.429 1.00 91.44 86 VAL A C 1
ATOM 668 O O . VAL A 1 86 ? 7.456 5.111 -5.457 1.00 91.44 86 VAL A O 1
ATOM 671 N N . MET A 1 87 ? 5.930 4.736 -7.054 1.00 88.75 87 MET A N 1
ATOM 672 C CA . MET A 1 87 ? 5.030 5.829 -6.661 1.00 88.75 87 MET A CA 1
ATOM 673 C C . MET A 1 87 ? 4.388 5.643 -5.279 1.00 88.75 87 MET A C 1
ATOM 675 O O . MET A 1 87 ? 3.945 6.625 -4.691 1.00 88.75 87 MET A O 1
ATOM 679 N N . MET A 1 88 ? 4.282 4.403 -4.796 1.00 87.25 88 MET A N 1
ATOM 680 C CA . MET A 1 88 ? 3.717 4.069 -3.482 1.00 87.25 88 MET A CA 1
ATOM 681 C C . MET A 1 88 ? 4.747 4.122 -2.347 1.00 87.25 88 MET A C 1
ATOM 683 O O . MET A 1 88 ? 4.372 3.937 -1.189 1.00 87.25 88 MET A O 1
ATOM 687 N N . LEU A 1 89 ? 6.029 4.349 -2.647 1.00 91.12 89 LEU A N 1
ATOM 688 C CA . LEU A 1 89 ? 7.044 4.488 -1.609 1.00 91.12 89 LEU A CA 1
ATOM 689 C C . LEU A 1 89 ? 6.758 5.729 -0.739 1.00 91.12 89 LEU A C 1
ATOM 691 O O . LEU A 1 89 ? 6.389 6.780 -1.267 1.00 91.12 89 LEU A O 1
ATOM 695 N N . PRO A 1 90 ? 6.928 5.643 0.594 1.00 89.19 90 PRO A N 1
ATOM 696 C CA . PRO A 1 90 ? 6.735 6.792 1.468 1.00 89.19 90 PRO A CA 1
ATOM 697 C C . PRO A 1 90 ? 7.631 7.980 1.093 1.00 89.19 90 PRO A C 1
ATOM 699 O O . PRO A 1 90 ? 8.762 7.819 0.629 1.00 89.19 90 PRO A O 1
ATOM 702 N N . LYS A 1 91 ? 7.133 9.196 1.338 1.00 92.19 91 LYS A N 1
ATOM 703 C CA . LYS A 1 91 ? 7.891 10.431 1.108 1.00 92.19 91 LYS A CA 1
ATOM 704 C C . LYS A 1 91 ? 9.174 10.454 1.952 1.00 92.19 91 LYS A C 1
ATOM 706 O O . LYS A 1 91 ? 9.141 10.109 3.128 1.00 92.19 91 LYS A O 1
ATOM 711 N N . GLY A 1 92 ? 10.275 10.920 1.363 1.00 90.75 92 GLY A N 1
ATOM 712 C CA . GLY A 1 92 ? 11.577 11.073 2.027 1.00 90.75 92 GLY A CA 1
ATOM 713 C C . GLY A 1 92 ? 12.385 9.779 2.143 1.00 90.75 92 GLY A C 1
ATOM 714 O O . GLY A 1 92 ? 13.406 9.756 2.820 1.00 90.75 92 GLY A O 1
ATOM 715 N N . LYS A 1 93 ? 11.938 8.691 1.505 1.00 93.06 93 LYS A N 1
ATOM 716 C CA . LYS A 1 93 ? 12.700 7.442 1.446 1.00 93.06 93 LYS A CA 1
ATOM 717 C C . LYS A 1 93 ? 13.915 7.587 0.529 1.00 93.06 93 LYS A C 1
ATOM 719 O O . LYS A 1 93 ? 13.797 8.138 -0.570 1.00 93.06 93 LYS A O 1
ATOM 724 N N . LYS A 1 94 ? 15.060 7.050 0.962 1.00 94.44 94 LYS A N 1
ATOM 725 C CA . LYS A 1 94 ? 16.308 7.002 0.189 1.00 94.44 94 LYS A CA 1
ATOM 726 C C . LYS A 1 94 ? 16.269 5.818 -0.770 1.00 94.44 94 LYS A C 1
ATOM 728 O O . LYS A 1 94 ? 16.239 4.658 -0.357 1.00 94.44 94 LYS A O 1
ATOM 733 N N . VAL A 1 95 ? 16.272 6.112 -2.067 1.00 95.31 95 VAL A N 1
ATOM 734 C CA . VAL A 1 95 ? 16.027 5.125 -3.124 1.00 95.31 95 VAL A CA 1
ATOM 735 C C . VAL A 1 95 ? 17.212 5.024 -4.071 1.00 95.31 95 VAL A C 1
ATOM 737 O O . VAL A 1 95 ? 17.542 5.962 -4.796 1.00 95.31 95 VAL A O 1
ATOM 740 N N . LEU A 1 96 ? 17.839 3.853 -4.106 1.00 95.19 96 LEU A N 1
ATOM 741 C CA . LEU A 1 96 ? 18.976 3.578 -4.974 1.00 95.19 96 LEU A CA 1
ATOM 742 C C . LEU A 1 96 ? 18.519 3.356 -6.420 1.00 95.19 96 LEU A C 1
ATOM 744 O O . LEU A 1 96 ? 17.787 2.412 -6.700 1.00 95.19 96 LEU A O 1
ATOM 748 N N . VAL A 1 97 ? 18.984 4.169 -7.367 1.00 95.19 97 VAL A N 1
ATOM 749 C CA . VAL A 1 97 ? 18.675 4.003 -8.797 1.00 95.19 97 VAL A CA 1
ATOM 750 C C . VAL A 1 97 ? 19.821 3.285 -9.498 1.00 95.19 97 VAL A C 1
ATOM 752 O O . VAL A 1 97 ? 20.900 3.845 -9.690 1.00 95.19 97 VAL A O 1
ATOM 755 N N . ILE A 1 98 ? 19.581 2.036 -9.890 1.00 93.12 98 ILE A N 1
ATOM 756 C CA . ILE A 1 98 ? 20.578 1.124 -10.462 1.00 93.12 98 ILE A CA 1
ATOM 757 C C . ILE A 1 98 ? 20.485 1.160 -11.983 1.00 93.12 98 ILE A C 1
ATOM 759 O O . ILE A 1 98 ? 19.537 0.628 -12.565 1.00 93.12 98 ILE A O 1
ATOM 763 N N . ASN A 1 99 ? 21.497 1.730 -12.635 1.00 91.19 99 ASN A N 1
ATOM 764 C CA . ASN A 1 99 ? 21.641 1.676 -14.088 1.00 91.19 99 ASN A CA 1
ATOM 765 C C . ASN A 1 99 ? 23.122 1.762 -14.499 1.00 91.19 99 ASN A C 1
ATOM 767 O O . ASN A 1 99 ? 24.006 1.905 -13.657 1.00 91.19 99 ASN A O 1
ATOM 771 N N . HIS A 1 100 ? 23.427 1.652 -15.789 1.00 88.62 100 HIS A N 1
ATOM 772 C CA . HIS A 1 100 ? 24.790 1.796 -16.287 1.00 88.62 100 HIS A CA 1
ATOM 773 C C . HIS A 1 100 ? 24.818 2.328 -17.728 1.00 88.62 100 HIS A C 1
ATOM 775 O O . HIS A 1 100 ? 23.980 1.923 -18.540 1.00 88.62 100 HIS A O 1
ATOM 781 N N . PRO A 1 101 ? 25.806 3.169 -18.099 1.00 88.12 101 PRO A N 1
ATOM 782 C CA . PRO A 1 101 ? 26.819 3.851 -17.269 1.00 88.12 101 PRO A CA 1
ATOM 783 C C . PRO A 1 101 ? 26.262 5.064 -16.496 1.00 88.12 101 PRO A C 1
ATOM 785 O O . PRO A 1 101 ? 25.073 5.354 -16.583 1.00 88.12 101 PRO A O 1
ATOM 788 N N . LYS A 1 102 ? 27.132 5.796 -15.774 1.00 91.19 102 LYS A N 1
ATOM 789 C CA . LYS A 1 102 ? 26.797 6.996 -14.973 1.00 91.19 102 LYS A CA 1
ATOM 790 C C . LYS A 1 102 ? 25.793 7.934 -15.659 1.00 91.19 102 LYS A C 1
ATOM 792 O O . LYS A 1 102 ? 24.783 8.276 -15.057 1.00 91.19 102 LYS A O 1
ATOM 797 N N . SER A 1 103 ? 26.043 8.296 -16.918 1.00 89.19 103 SER A N 1
ATOM 798 C CA . SER A 1 103 ? 25.185 9.220 -17.673 1.00 89.19 103 SER A CA 1
ATOM 799 C C . SER A 1 103 ? 23.757 8.702 -17.864 1.00 89.19 103 SER A C 1
ATOM 801 O O . SER A 1 103 ? 22.814 9.483 -17.831 1.00 89.19 103 SER A O 1
ATOM 803 N N . VAL A 1 104 ? 23.578 7.389 -18.033 1.00 89.69 104 VAL A N 1
ATOM 804 C CA . VAL A 1 104 ? 22.255 6.765 -18.177 1.00 89.69 104 VAL A CA 1
ATOM 805 C C . VAL A 1 104 ? 21.560 6.655 -16.818 1.00 89.69 104 VAL A C 1
ATOM 807 O O . VAL A 1 104 ? 20.338 6.778 -16.746 1.00 89.69 104 VAL A O 1
ATOM 810 N N . THR A 1 105 ? 22.311 6.457 -15.730 1.00 92.50 105 THR A N 1
ATOM 811 C CA . THR A 1 105 ? 21.770 6.501 -14.362 1.00 92.50 105 THR A CA 1
ATOM 812 C C . THR A 1 105 ? 21.218 7.883 -14.029 1.00 92.50 105 THR A C 1
ATOM 814 O O . THR A 1 105 ? 20.078 7.984 -13.585 1.00 92.50 105 THR A O 1
ATOM 817 N N . GLU A 1 106 ? 21.987 8.939 -14.295 1.00 93.06 106 GLU A N 1
ATOM 818 C CA . GLU A 1 106 ? 21.573 10.330 -14.062 1.00 93.06 106 GLU A CA 1
ATOM 819 C C . GLU A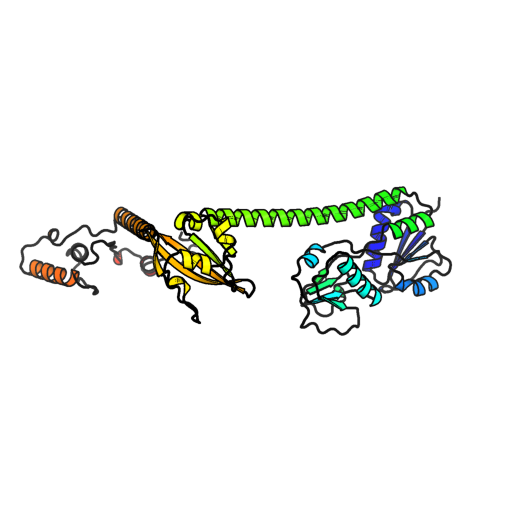 1 106 ? 20.327 10.686 -14.888 1.00 93.06 106 GLU A C 1
ATOM 821 O O . GLU A 1 106 ? 19.337 11.156 -14.333 1.00 93.06 106 GLU A O 1
ATOM 826 N N . GLU A 1 107 ? 20.314 10.329 -16.176 1.00 91.25 107 GLU A N 1
ATOM 827 C CA . GLU A 1 107 ? 19.143 10.485 -17.051 1.00 91.25 107 GLU A CA 1
ATOM 828 C C . GLU A 1 107 ? 17.916 9.709 -16.530 1.00 91.25 107 GLU A C 1
ATOM 830 O O . GLU A 1 107 ? 16.774 10.132 -16.693 1.00 91.25 107 GLU A O 1
ATOM 835 N N . THR A 1 108 ? 18.113 8.542 -15.910 1.00 92.38 108 THR A N 1
ATOM 836 C CA . THR A 1 108 ? 17.002 7.749 -15.354 1.00 92.38 108 THR A CA 1
ATOM 837 C C . THR A 1 108 ? 16.371 8.454 -14.155 1.00 92.38 108 THR A C 1
ATOM 839 O O . THR A 1 108 ? 15.146 8.486 -14.063 1.00 92.38 108 THR A O 1
ATOM 842 N N . ILE A 1 109 ? 17.183 9.049 -13.277 1.00 95.25 109 ILE A N 1
ATOM 843 C CA . ILE A 1 109 ? 16.699 9.838 -12.133 1.00 95.25 109 ILE A CA 1
ATOM 844 C C . ILE A 1 109 ? 15.916 11.056 -12.621 1.00 95.25 109 ILE A C 1
ATOM 846 O O . ILE A 1 109 ? 14.790 11.271 -12.177 1.00 95.25 109 ILE A O 1
ATOM 850 N N . GLU A 1 110 ? 16.470 11.803 -13.577 1.00 94.06 110 GLU A N 1
ATOM 851 C CA . GLU A 1 110 ? 15.803 12.966 -14.167 1.00 94.06 110 GLU A CA 1
ATOM 852 C C . GLU A 1 110 ? 14.447 12.578 -14.778 1.00 94.06 110 GLU A C 1
ATOM 854 O O . GLU A 1 110 ? 13.437 13.239 -14.548 1.00 94.06 110 GLU A O 1
ATOM 859 N N . ASN A 1 111 ? 14.383 11.449 -15.492 1.00 90.88 111 ASN A N 1
ATOM 860 C CA . ASN A 1 111 ? 13.128 10.944 -16.047 1.00 90.88 111 ASN A CA 1
ATOM 861 C C . ASN A 1 111 ? 12.100 10.585 -14.963 1.00 90.88 111 ASN A C 1
ATOM 863 O O . ASN A 1 111 ? 10.929 10.916 -15.120 1.00 90.88 111 ASN A O 1
ATOM 867 N N . LEU A 1 112 ? 12.507 9.936 -13.866 1.00 92.69 112 LEU A N 1
ATOM 868 C CA . LEU A 1 112 ? 11.604 9.634 -12.745 1.00 92.69 112 LEU A CA 1
ATOM 869 C C . LEU A 1 112 ? 11.047 10.919 -12.110 1.00 92.69 112 LEU A C 1
ATOM 871 O O . LEU A 1 112 ? 9.852 11.002 -11.824 1.00 92.69 112 LEU A O 1
ATOM 875 N N . GLN A 1 113 ? 11.889 11.941 -11.951 1.00 94.06 113 GLN A N 1
ATOM 876 C CA . GLN A 1 113 ? 11.479 13.250 -11.436 1.00 94.06 113 GLN A CA 1
ATOM 877 C C . GLN A 1 113 ? 10.522 13.969 -12.396 1.00 94.06 113 GLN A C 1
ATOM 879 O O . GLN A 1 113 ? 9.486 14.470 -11.961 1.00 94.06 113 GLN A O 1
ATOM 884 N N . ASN A 1 114 ? 10.809 13.952 -13.700 1.00 90.00 114 ASN A N 1
ATOM 885 C CA . ASN A 1 114 ? 9.955 14.540 -14.739 1.00 90.00 114 ASN A CA 1
ATOM 886 C C . ASN A 1 114 ? 8.595 13.835 -14.868 1.00 90.00 114 ASN A C 1
ATOM 888 O O . ASN A 1 114 ? 7.617 14.455 -15.279 1.00 90.00 114 ASN A O 1
ATOM 892 N N . LEU A 1 115 ? 8.510 12.558 -14.480 1.00 87.06 115 LEU A N 1
ATOM 893 C CA . LEU A 1 115 ? 7.246 11.825 -14.351 1.00 87.06 115 LEU A CA 1
ATOM 894 C C . LEU A 1 115 ? 6.433 12.229 -13.104 1.00 87.06 115 LEU A C 1
ATOM 896 O O . LEU A 1 115 ? 5.333 11.718 -12.905 1.00 87.06 115 LEU A O 1
ATOM 900 N N . GLY A 1 116 ? 6.949 13.134 -12.267 1.00 89.81 116 GLY A N 1
ATOM 901 C CA . GLY A 1 116 ? 6.298 13.611 -11.045 1.00 89.81 116 GLY A CA 1
ATOM 902 C C . GLY A 1 116 ? 6.652 12.813 -9.789 1.00 89.81 116 GLY A C 1
ATOM 903 O O . GLY A 1 116 ? 6.108 13.085 -8.719 1.00 89.81 116 GLY A O 1
ATOM 904 N N . ILE A 1 117 ? 7.576 11.849 -9.872 1.00 93.81 117 ILE A N 1
ATOM 905 C CA . ILE A 1 117 ? 8.027 11.061 -8.718 1.00 93.81 117 ILE A CA 1
ATOM 906 C C . ILE A 1 117 ? 9.144 11.827 -7.997 1.00 93.81 117 ILE A C 1
ATOM 908 O O . ILE A 1 117 ? 10.317 11.461 -8.047 1.00 93.81 117 ILE A O 1
ATOM 912 N N . THR A 1 118 ? 8.772 12.937 -7.358 1.00 96.00 118 THR A N 1
ATOM 913 C CA . THR A 1 118 ? 9.688 13.888 -6.699 1.00 96.00 118 THR A CA 1
ATOM 914 C C . THR A 1 118 ? 9.723 13.758 -5.176 1.00 96.00 118 THR A C 1
ATOM 916 O O . THR A 1 118 ? 10.453 14.485 -4.513 1.00 96.00 118 THR A O 1
ATOM 919 N N . HIS A 1 119 ? 8.936 12.845 -4.605 1.00 94.88 119 HIS A N 1
ATOM 920 C CA . HIS A 1 119 ? 8.817 12.646 -3.159 1.00 94.88 119 HIS A CA 1
ATOM 921 C C . HIS A 1 119 ? 9.899 11.724 -2.568 1.00 94.88 119 HIS A C 1
ATOM 923 O O . HIS A 1 119 ? 9.840 11.437 -1.377 1.00 94.88 119 HIS A O 1
ATOM 929 N N . LEU A 1 120 ? 10.851 11.253 -3.379 1.00 96.50 120 LEU A N 1
ATOM 930 C CA . LEU A 1 120 ? 11.884 10.281 -3.010 1.00 96.50 120 LEU A CA 1
ATOM 931 C C . LEU A 1 120 ? 13.282 10.892 -3.131 1.00 96.50 120 LEU A C 1
ATOM 933 O O . LEU A 1 120 ? 13.540 11.683 -4.043 1.00 96.50 120 LEU A O 1
ATOM 937 N N . ASP A 1 121 ? 14.192 10.450 -2.267 1.00 96.00 121 ASP A N 1
ATOM 938 C CA . ASP A 1 121 ? 15.589 10.878 -2.256 1.00 96.00 121 ASP A CA 1
ATOM 939 C C . ASP A 1 121 ? 16.436 9.896 -3.073 1.00 96.00 121 ASP A C 1
ATOM 941 O O . ASP A 1 121 ? 16.867 8.845 -2.593 1.00 96.00 121 ASP A O 1
ATOM 945 N N . TYR A 1 122 ? 16.653 10.210 -4.352 1.00 96.25 122 TYR A N 1
ATOM 946 C CA . TYR A 1 122 ? 17.347 9.302 -5.266 1.00 96.25 122 TYR A CA 1
ATOM 947 C C . TYR A 1 122 ? 18.864 9.279 -5.063 1.00 96.25 122 TYR A C 1
ATOM 949 O O . TYR A 1 122 ? 19.545 10.301 -5.154 1.00 96.25 122 TYR A O 1
ATOM 957 N N . VAL A 1 123 ? 19.414 8.073 -4.923 1.00 94.88 123 VAL A N 1
ATOM 958 C CA . VAL A 1 123 ? 20.854 7.810 -4.850 1.00 94.88 123 VAL A CA 1
ATOM 959 C C . VAL A 1 123 ? 21.297 7.100 -6.137 1.00 94.88 123 VAL A C 1
ATOM 961 O O . VAL A 1 123 ? 20.905 5.959 -6.372 1.00 94.88 123 VAL A O 1
ATOM 964 N N . PRO A 1 124 ? 22.111 7.717 -7.014 1.00 95.12 124 PRO A N 1
ATOM 965 C CA . PRO A 1 124 ? 22.526 7.067 -8.255 1.00 95.12 124 PRO A CA 1
ATOM 966 C C . PRO A 1 124 ? 23.523 5.931 -8.003 1.00 95.12 124 PRO A C 1
ATOM 968 O O . PRO A 1 124 ? 24.506 6.127 -7.285 1.00 95.12 124 PRO A O 1
ATOM 971 N N . TYR A 1 125 ? 23.360 4.800 -8.688 1.00 93.81 125 TYR A N 1
ATOM 972 C CA . TYR A 1 125 ? 24.305 3.683 -8.711 1.00 93.81 125 TYR A CA 1
ATOM 973 C C . TYR A 1 125 ? 24.628 3.230 -10.140 1.00 93.81 125 TYR A C 1
ATOM 975 O O . TYR A 1 125 ? 23.765 3.194 -11.019 1.00 93.81 125 TYR A O 1
ATOM 983 N N . TRP A 1 126 ? 25.889 2.856 -10.358 1.00 91.50 126 TRP A N 1
ATOM 984 C CA . TRP A 1 126 ? 26.364 2.162 -11.552 1.00 91.50 126 TRP A CA 1
ATOM 985 C C . TRP A 1 126 ? 27.502 1.213 -11.184 1.00 91.50 126 TRP A C 1
ATOM 987 O O . TRP A 1 126 ? 28.168 1.394 -10.163 1.00 91.50 126 TRP A O 1
ATOM 997 N N . LYS A 1 127 ? 27.762 0.217 -12.040 1.00 87.44 127 LYS A N 1
ATOM 998 C CA . LYS A 1 127 ? 28.847 -0.756 -11.839 1.00 87.44 127 LYS A CA 1
ATOM 999 C C . LYS A 1 127 ? 30.178 -0.056 -11.521 1.00 87.44 127 LYS A C 1
ATOM 1001 O O . LYS A 1 127 ? 30.663 0.737 -12.327 1.00 87.44 127 LYS A O 1
ATOM 1006 N N . GLY A 1 128 ? 30.754 -0.366 -10.359 1.00 85.44 128 GLY A N 1
ATOM 1007 C CA . GLY A 1 128 ? 32.019 0.201 -9.872 1.00 85.44 128 GLY A CA 1
ATOM 1008 C C . GLY A 1 128 ? 31.887 1.448 -8.988 1.00 85.44 128 GLY A C 1
ATOM 1009 O O . GLY A 1 128 ? 32.898 1.928 -8.482 1.00 85.44 128 GLY A O 1
ATOM 1010 N N . LYS A 1 129 ? 30.674 1.973 -8.769 1.00 88.81 129 LYS A N 1
ATOM 1011 C CA . LYS A 1 129 ? 30.435 3.051 -7.804 1.00 88.81 129 LYS A CA 1
ATOM 1012 C C . LYS A 1 129 ? 30.372 2.491 -6.378 1.00 88.81 129 LYS A C 1
ATOM 1014 O O . LYS A 1 129 ? 29.658 1.523 -6.136 1.00 88.81 129 LYS A O 1
ATOM 1019 N N . GLN A 1 130 ? 31.075 3.128 -5.445 1.00 85.12 130 GLN A N 1
ATOM 1020 C CA . GLN A 1 130 ? 30.927 2.865 -4.011 1.00 85.12 130 GLN A CA 1
ATOM 1021 C C . GLN A 1 130 ? 29.676 3.570 -3.477 1.00 85.12 130 GLN A C 1
ATOM 1023 O O . GLN A 1 130 ? 29.440 4.735 -3.811 1.00 85.12 130 GLN A O 1
ATOM 1028 N N . VAL A 1 131 ? 28.873 2.859 -2.686 1.00 83.56 131 VAL A N 1
ATOM 1029 C CA . VAL A 1 131 ? 27.653 3.371 -2.049 1.00 83.56 131 VAL A CA 1
ATOM 1030 C C . VAL A 1 131 ? 27.547 2.791 -0.645 1.00 83.56 131 VAL A C 1
ATOM 1032 O O . VAL A 1 131 ? 27.869 1.626 -0.424 1.00 83.56 131 VAL A O 1
ATOM 1035 N N . GLU A 1 132 ? 27.091 3.616 0.289 1.00 83.38 132 GLU A N 1
ATOM 1036 C CA . GLU A 1 132 ? 26.755 3.213 1.648 1.00 83.38 132 GLU A CA 1
ATOM 1037 C C . GLU A 1 132 ? 25.316 2.682 1.685 1.00 83.38 132 GLU A C 1
ATOM 1039 O O . GLU A 1 132 ? 24.357 3.436 1.551 1.00 83.38 132 GLU A O 1
ATOM 1044 N N . TYR A 1 133 ? 25.160 1.365 1.820 1.00 81.75 133 TYR A N 1
ATOM 1045 C CA . TYR A 1 133 ? 23.858 0.699 1.686 1.00 81.75 133 TYR A CA 1
ATOM 1046 C C . TYR A 1 133 ? 22.984 0.740 2.947 1.00 81.75 133 TYR A C 1
ATOM 1048 O O . TYR A 1 133 ? 21.780 0.529 2.860 1.00 81.75 133 TYR A O 1
ATOM 1056 N N . HIS A 1 134 ? 23.567 1.046 4.108 1.00 77.62 134 HIS A N 1
ATOM 1057 C CA . HIS A 1 134 ? 22.877 1.032 5.403 1.00 77.62 134 HIS A CA 1
ATOM 1058 C C . HIS A 1 134 ? 21.773 2.094 5.542 1.00 77.62 134 HIS A C 1
ATOM 1060 O O . HIS A 1 134 ? 20.926 1.980 6.421 1.00 77.62 134 HIS A O 1
ATOM 1066 N N . GLU A 1 135 ? 21.758 3.101 4.667 1.00 82.56 135 GLU A N 1
ATOM 1067 C CA . GLU A 1 135 ? 20.739 4.156 4.635 1.00 82.56 135 GLU A CA 1
ATOM 1068 C C . GLU A 1 135 ? 19.768 4.023 3.451 1.00 82.56 135 GLU A C 1
ATOM 1070 O O . GLU A 1 135 ? 19.026 4.960 3.165 1.00 82.56 135 GLU A O 1
ATOM 1075 N N . ILE A 1 136 ? 19.802 2.912 2.709 1.00 89.12 136 ILE A N 1
ATOM 1076 C CA . ILE A 1 136 ? 18.962 2.713 1.524 1.00 89.12 136 ILE A CA 1
ATOM 1077 C C . ILE A 1 136 ? 17.700 1.942 1.906 1.00 89.12 136 ILE A C 1
ATOM 1079 O O . ILE A 1 136 ? 17.766 0.797 2.344 1.00 89.12 136 ILE A O 1
ATOM 1083 N N . ASP A 1 137 ? 16.539 2.547 1.663 1.00 89.62 137 ASP A N 1
ATOM 1084 C CA . ASP A 1 137 ? 15.242 1.935 1.953 1.00 89.62 137 ASP A CA 1
ATOM 1085 C C . ASP A 1 137 ? 14.776 0.975 0.849 1.00 89.62 137 ASP A C 1
ATOM 1087 O O . ASP A 1 137 ? 14.105 -0.024 1.109 1.00 89.62 137 ASP A O 1
ATOM 1091 N N . ALA A 1 138 ? 15.086 1.301 -0.407 1.00 92.88 138 ALA A N 1
ATOM 1092 C CA . ALA A 1 138 ? 14.676 0.528 -1.574 1.00 92.88 138 ALA A CA 1
ATOM 1093 C C . ALA A 1 138 ? 15.607 0.782 -2.762 1.00 92.88 138 ALA A C 1
ATOM 1095 O O . ALA A 1 138 ? 16.325 1.784 -2.816 1.00 92.88 138 ALA A O 1
ATOM 1096 N N . ALA A 1 139 ? 15.555 -0.101 -3.755 1.00 94.00 139 ALA A N 1
ATOM 1097 C CA . ALA A 1 139 ? 16.243 0.086 -5.021 1.00 94.00 139 ALA A CA 1
ATOM 1098 C C . ALA A 1 139 ? 15.264 0.069 -6.198 1.00 94.00 139 ALA A C 1
ATOM 1100 O O . ALA A 1 139 ? 14.291 -0.677 -6.206 1.00 94.00 139 ALA A O 1
ATOM 1101 N N . VAL A 1 140 ? 15.551 0.866 -7.222 1.00 94.50 140 VAL A N 1
ATOM 1102 C CA . VAL A 1 140 ? 14.801 0.943 -8.477 1.00 94.50 140 VAL A CA 1
ATOM 1103 C C . VAL A 1 140 ? 15.755 0.676 -9.630 1.00 94.50 140 VAL A C 1
ATOM 1105 O O . VAL A 1 140 ? 16.844 1.251 -9.694 1.00 94.50 140 VAL A O 1
ATOM 1108 N N . SER A 1 141 ? 15.365 -0.187 -10.565 1.00 93.00 141 SER A N 1
ATOM 1109 C CA . SER A 1 141 ? 16.212 -0.510 -11.714 1.00 93.00 141 SER A CA 1
ATOM 1110 C C . SER A 1 141 ? 15.412 -0.755 -12.989 1.00 93.00 141 SER A C 1
ATOM 1112 O O . SER A 1 141 ? 14.433 -1.485 -12.930 1.00 93.00 141 SER A O 1
ATOM 1114 N N . PRO A 1 142 ? 15.817 -0.222 -14.155 1.00 89.56 142 PRO A N 1
ATOM 1115 C CA . PRO A 1 142 ? 15.193 -0.549 -15.431 1.00 89.56 142 PRO A CA 1
ATOM 1116 C C . PRO A 1 142 ? 15.857 -1.784 -16.064 1.00 89.56 142 PRO A C 1
ATOM 1118 O O . PRO A 1 142 ? 16.727 -1.654 -16.930 1.00 89.56 142 PRO A O 1
ATOM 1121 N N . GLY A 1 143 ? 15.505 -2.987 -15.599 1.00 84.31 143 GLY A N 1
ATOM 1122 C CA . GLY A 1 143 ? 16.040 -4.263 -16.106 1.00 84.31 143 GLY A CA 1
ATOM 1123 C C . GLY A 1 143 ? 17.501 -4.569 -15.729 1.00 84.31 143 GLY A C 1
ATOM 1124 O O . GLY A 1 143 ? 18.063 -5.586 -16.151 1.00 84.31 143 GLY A O 1
ATOM 1125 N N . MET A 1 144 ? 18.128 -3.713 -14.914 1.00 84.56 144 MET A N 1
ATOM 1126 C CA . MET A 1 144 ? 19.549 -3.760 -14.535 1.00 84.56 144 MET A CA 1
ATOM 1127 C C . MET A 1 144 ? 19.773 -4.184 -13.071 1.00 84.56 144 MET A C 1
ATOM 1129 O O . MET A 1 144 ? 20.874 -4.031 -12.545 1.00 84.56 144 MET A O 1
ATOM 1133 N N . GLY A 1 145 ? 18.759 -4.751 -12.403 1.00 82.38 145 GLY A N 1
ATOM 1134 C CA . GLY A 1 145 ? 18.827 -5.091 -10.972 1.00 82.38 145 GLY A CA 1
ATOM 1135 C C . GLY A 1 145 ? 19.943 -6.082 -10.618 1.00 82.38 145 GLY A C 1
ATOM 1136 O O . GLY A 1 145 ? 20.454 -6.077 -9.505 1.00 82.38 145 GLY A O 1
ATOM 1137 N N . HIS A 1 146 ? 20.396 -6.874 -11.592 1.00 83.75 146 HIS A N 1
ATOM 1138 C CA . HIS A 1 146 ? 21.510 -7.813 -11.445 1.00 83.75 146 HIS A CA 1
ATOM 1139 C C . HIS A 1 146 ? 22.874 -7.137 -11.201 1.00 83.75 146 HIS A C 1
ATOM 1141 O O . HIS A 1 146 ? 23.826 -7.822 -10.833 1.00 83.75 146 HIS A O 1
ATOM 1147 N N . LEU A 1 147 ? 22.991 -5.822 -11.426 1.00 83.00 147 LEU A N 1
ATOM 1148 C CA . LEU A 1 147 ? 24.210 -5.065 -11.131 1.00 83.00 147 LEU A CA 1
ATOM 1149 C C . LEU A 1 147 ? 24.390 -4.792 -9.634 1.00 83.00 147 LEU A C 1
ATOM 1151 O O . LEU A 1 147 ? 25.479 -4.380 -9.240 1.00 83.00 147 LEU A O 1
ATOM 1155 N N . LEU A 1 148 ? 23.348 -4.980 -8.819 1.00 81.88 148 LEU A N 1
ATOM 1156 C CA . LEU A 1 148 ? 23.423 -4.749 -7.383 1.00 81.88 148 LEU A CA 1
ATOM 1157 C C . LEU A 1 148 ? 24.236 -5.871 -6.709 1.00 81.88 148 LEU A C 1
ATOM 1159 O O . LEU A 1 148 ? 23.878 -7.043 -6.842 1.00 81.88 148 LEU A O 1
ATOM 1163 N N . PRO A 1 149 ? 25.319 -5.546 -5.981 1.00 68.19 149 PRO A N 1
ATOM 1164 C CA . PRO A 1 149 ? 26.125 -6.551 -5.294 1.00 68.19 149 PRO A CA 1
ATOM 1165 C C . PRO A 1 149 ? 25.456 -7.069 -4.012 1.00 68.19 149 PRO A C 1
ATOM 1167 O O . PRO A 1 149 ? 25.696 -8.211 -3.624 1.00 68.19 149 PRO A O 1
ATOM 1170 N N . GLU A 1 150 ? 24.606 -6.264 -3.369 1.00 73.50 150 GLU A N 1
ATOM 1171 C CA . GLU A 1 150 ? 23.946 -6.608 -2.108 1.00 73.50 150 GLU A CA 1
ATOM 1172 C C . GLU A 1 150 ? 22.497 -7.068 -2.344 1.00 73.50 150 GLU A C 1
ATOM 1174 O O . GLU A 1 150 ? 21.666 -6.311 -2.834 1.00 73.50 150 GLU A O 1
ATOM 1179 N N . LYS A 1 151 ? 22.181 -8.328 -2.017 1.00 68.75 151 LYS A N 1
ATOM 1180 C CA . LYS A 1 151 ? 20.866 -8.945 -2.304 1.00 68.75 151 LYS A CA 1
ATOM 1181 C C . LYS A 1 151 ? 19.779 -8.665 -1.255 1.00 68.75 151 LYS A C 1
ATOM 1183 O O . LYS A 1 151 ? 18.677 -9.187 -1.378 1.00 68.75 151 LYS A O 1
ATOM 1188 N N . THR A 1 152 ? 20.098 -7.911 -0.210 1.00 71.88 152 THR A N 1
ATOM 1189 C CA . THR A 1 152 ? 19.216 -7.615 0.934 1.00 71.88 152 THR A CA 1
ATOM 1190 C C . THR A 1 152 ? 18.229 -6.485 0.647 1.00 71.88 152 THR A C 1
ATOM 1192 O O . THR A 1 152 ? 17.158 -6.449 1.246 1.00 71.88 152 THR A O 1
ATOM 1195 N N . ILE A 1 153 ? 18.553 -5.584 -0.283 1.00 82.25 153 ILE A N 1
ATOM 1196 C CA . ILE A 1 153 ? 17.702 -4.443 -0.629 1.00 82.25 153 ILE A CA 1
ATOM 1197 C C . ILE A 1 153 ? 16.586 -4.906 -1.564 1.00 82.25 153 ILE A C 1
ATOM 1199 O O . ILE A 1 153 ? 16.839 -5.557 -2.579 1.00 82.25 153 ILE A O 1
ATOM 1203 N N . ASN A 1 154 ? 15.345 -4.529 -1.255 1.00 86.06 154 ASN A N 1
ATOM 1204 C CA . ASN A 1 154 ? 14.209 -4.796 -2.130 1.00 86.06 154 ASN A CA 1
ATOM 1205 C C . ASN A 1 154 ? 14.354 -4.022 -3.454 1.00 86.06 154 ASN A C 1
ATOM 1207 O O . ASN A 1 154 ? 14.400 -2.788 -3.454 1.00 86.06 154 ASN A O 1
ATOM 1211 N N . ILE A 1 155 ? 14.421 -4.742 -4.579 1.00 91.38 155 ILE A N 1
ATOM 1212 C CA . ILE A 1 155 ? 14.584 -4.155 -5.914 1.00 91.38 155 ILE A CA 1
ATOM 1213 C C . ILE A 1 155 ? 13.233 -4.099 -6.622 1.00 91.38 155 ILE A C 1
ATOM 1215 O O . ILE A 1 155 ? 12.652 -5.125 -6.977 1.00 91.38 155 ILE A O 1
ATOM 1219 N N . ILE A 1 156 ? 12.786 -2.885 -6.921 1.00 93.50 156 ILE A N 1
ATOM 1220 C CA . ILE A 1 156 ? 11.671 -2.614 -7.817 1.00 93.50 156 ILE A CA 1
ATOM 1221 C C . ILE A 1 156 ? 12.226 -2.535 -9.243 1.00 93.50 156 ILE A C 1
ATOM 1223 O O . ILE A 1 156 ? 12.804 -1.527 -9.661 1.00 93.50 156 ILE A O 1
ATOM 1227 N N . ASP A 1 157 ? 12.078 -3.624 -9.997 1.00 91.88 157 ASP A N 1
ATOM 1228 C CA . ASP A 1 157 ? 12.390 -3.621 -11.427 1.00 91.88 157 ASP A CA 1
ATOM 1229 C C . ASP A 1 157 ? 11.284 -2.890 -12.193 1.00 91.88 157 ASP A C 1
ATOM 1231 O O . ASP A 1 157 ? 10.145 -3.366 -12.236 1.00 91.88 157 ASP A O 1
ATOM 1235 N N . ILE A 1 158 ? 11.629 -1.745 -12.789 1.00 90.81 158 ILE A N 1
ATOM 1236 C CA . ILE A 1 158 ? 10.729 -0.903 -13.590 1.00 90.81 158 ILE A CA 1
ATOM 1237 C C . ILE A 1 158 ? 10.744 -1.240 -15.090 1.00 90.81 158 ILE A C 1
ATOM 1239 O O . ILE A 1 158 ? 10.209 -0.493 -15.913 1.00 90.81 158 ILE A O 1
ATOM 1243 N N . GLY A 1 159 ? 11.361 -2.371 -15.446 1.00 88.25 159 GLY A N 1
ATOM 1244 C CA . GLY A 1 159 ? 11.418 -2.918 -16.796 1.00 88.25 159 GLY A CA 1
ATOM 1245 C C . GLY A 1 159 ? 12.418 -2.208 -17.704 1.00 88.25 159 GLY A C 1
ATOM 1246 O O . GLY A 1 159 ? 12.877 -1.090 -17.447 1.00 88.25 159 GLY A O 1
ATOM 1247 N N . GLU A 1 160 ? 12.774 -2.856 -18.810 1.00 88.44 160 GLU A N 1
ATOM 1248 C CA . GLU A 1 160 ? 13.663 -2.263 -19.800 1.00 88.44 160 GLU A CA 1
ATOM 1249 C C . GLU A 1 160 ? 13.049 -0.991 -20.411 1.00 88.44 160 GLU A C 1
ATOM 1251 O O . GLU A 1 160 ? 11.849 -0.901 -20.694 1.00 88.44 160 GLU A O 1
ATOM 1256 N N . ARG A 1 161 ? 13.896 0.020 -20.641 1.00 88.50 161 ARG A N 1
ATOM 1257 C CA . ARG A 1 161 ? 13.486 1.260 -21.317 1.00 88.50 161 ARG A CA 1
ATOM 1258 C C . ARG A 1 161 ? 13.197 0.977 -22.796 1.00 88.50 161 ARG A C 1
ATOM 1260 O O . ARG A 1 161 ? 14.068 0.462 -23.500 1.00 88.50 161 ARG A O 1
ATOM 1267 N N . THR A 1 162 ? 12.020 1.380 -23.273 1.00 88.88 162 THR A N 1
ATOM 1268 C CA . THR A 1 162 ? 11.576 1.226 -24.671 1.00 88.88 162 THR A CA 1
ATOM 1269 C C . THR A 1 162 ? 11.951 2.409 -25.544 1.00 88.88 162 THR A C 1
ATOM 1271 O O . THR A 1 162 ? 12.268 3.479 -25.034 1.00 88.88 162 THR A O 1
ATOM 1274 N N . ILE A 1 163 ? 11.969 2.221 -26.863 1.00 92.12 163 ILE A N 1
ATOM 1275 C CA . ILE A 1 163 ? 12.315 3.278 -27.818 1.00 92.12 163 ILE A CA 1
ATOM 1276 C C . ILE A 1 163 ? 11.214 4.339 -27.855 1.00 92.12 163 ILE A C 1
ATOM 1278 O O . ILE A 1 163 ? 10.030 4.025 -27.733 1.00 92.12 163 ILE A O 1
ATOM 1282 N N . THR A 1 164 ? 11.586 5.605 -28.041 1.00 91.69 164 THR A N 1
ATOM 1283 C CA . THR A 1 164 ? 10.586 6.661 -28.246 1.00 91.69 164 THR A CA 1
ATOM 1284 C C . THR A 1 164 ? 9.942 6.540 -29.628 1.00 91.69 164 THR A C 1
ATOM 1286 O O . THR A 1 164 ? 10.589 6.112 -30.586 1.00 91.69 164 THR A O 1
ATOM 1289 N N . ILE A 1 165 ? 8.691 7.000 -29.760 1.00 92.12 165 ILE A N 1
ATOM 1290 C CA . ILE A 1 165 ? 7.999 7.100 -31.060 1.00 92.12 165 ILE A CA 1
ATOM 1291 C C . ILE A 1 165 ? 8.842 7.915 -32.055 1.00 92.12 165 ILE A C 1
ATOM 1293 O O . ILE A 1 165 ? 8.954 7.545 -33.218 1.00 92.12 165 ILE A O 1
ATOM 1297 N N . GLN A 1 166 ? 9.513 8.973 -31.583 1.00 93.56 166 GLN A N 1
ATOM 1298 C CA . GLN A 1 166 ? 10.427 9.780 -32.394 1.00 93.56 166 GLN A CA 1
ATOM 1299 C C . GLN A 1 166 ? 11.607 8.963 -32.946 1.00 93.56 166 GLN A C 1
ATOM 1301 O O . GLN A 1 166 ? 11.904 9.050 -34.136 1.00 93.56 166 GLN A O 1
ATOM 1306 N N . SER A 1 167 ? 12.266 8.154 -32.108 1.00 94.75 167 SER A N 1
ATOM 1307 C CA . SER A 1 167 ? 13.383 7.305 -32.554 1.00 94.75 167 SER A CA 1
ATOM 1308 C C . SER A 1 167 ? 12.912 6.251 -33.553 1.00 94.75 167 SER A C 1
ATOM 1310 O O . SER A 1 167 ? 13.597 5.977 -34.536 1.00 94.75 167 SER A O 1
ATOM 1312 N N . PHE A 1 168 ? 11.724 5.683 -33.327 1.00 95.56 168 PHE A N 1
ATOM 1313 C CA . PHE A 1 168 ? 11.130 4.717 -34.244 1.00 95.56 168 PHE A CA 1
ATOM 1314 C C . PHE A 1 168 ? 10.762 5.344 -35.595 1.00 95.56 168 PHE A C 1
ATOM 1316 O O . PHE A 1 168 ? 11.062 4.773 -36.641 1.00 95.56 168 PHE A O 1
ATOM 1323 N N . LEU A 1 169 ? 10.185 6.548 -35.592 1.00 95.69 169 LEU A N 1
ATOM 1324 C CA . LEU A 1 169 ? 9.902 7.307 -36.810 1.00 95.69 169 LEU A CA 1
ATOM 1325 C C . LEU A 1 169 ? 11.182 7.562 -37.621 1.00 95.69 169 LEU A C 1
ATOM 1327 O O . LEU A 1 169 ? 11.178 7.375 -38.835 1.00 95.69 169 LEU A O 1
ATOM 1331 N N . GLU A 1 170 ? 12.291 7.924 -36.966 1.00 96.19 170 GLU A N 1
ATOM 1332 C CA . GLU A 1 170 ? 13.578 8.109 -37.650 1.00 96.19 170 GLU A CA 1
ATOM 1333 C C . GLU A 1 170 ? 14.074 6.805 -38.307 1.00 96.19 170 GLU A C 1
ATOM 1335 O O . GLU A 1 170 ? 14.591 6.842 -39.427 1.00 96.19 170 GLU A O 1
ATOM 1340 N N . VAL A 1 171 ? 13.869 5.650 -37.657 1.00 96.50 171 VAL A N 1
ATOM 1341 C CA . VAL A 1 171 ? 14.180 4.327 -38.232 1.00 96.50 171 VAL A CA 1
ATOM 1342 C C . VAL A 1 171 ? 13.364 4.076 -39.498 1.00 96.50 171 VAL A C 1
ATOM 1344 O O . VAL A 1 171 ? 13.939 3.707 -40.522 1.00 96.50 171 VAL A O 1
ATOM 1347 N N . LEU A 1 172 ? 12.049 4.316 -39.461 1.00 96.44 172 LEU A N 1
ATOM 1348 C CA . LEU A 1 172 ? 11.180 4.127 -40.628 1.00 96.44 172 LEU A CA 1
ATOM 1349 C C . LEU A 1 172 ? 11.588 5.034 -41.791 1.00 96.44 172 LEU A C 1
ATOM 1351 O O . LEU A 1 172 ? 11.688 4.559 -42.919 1.00 96.44 172 LEU A O 1
ATOM 1355 N N . LEU A 1 173 ? 11.876 6.310 -41.514 1.00 95.69 173 LEU A N 1
ATOM 1356 C CA . LEU A 1 173 ? 12.283 7.279 -42.533 1.00 95.69 173 LEU A CA 1
ATOM 1357 C C . LEU A 1 173 ? 13.620 6.898 -43.183 1.00 95.69 173 LEU A C 1
ATOM 1359 O O . LEU A 1 173 ? 13.728 6.918 -44.406 1.00 95.69 173 LEU A O 1
ATOM 1363 N N . LYS A 1 174 ? 14.634 6.498 -42.400 1.00 95.69 174 LYS A N 1
ATOM 1364 C CA . LYS A 1 174 ? 15.936 6.085 -42.962 1.00 95.69 174 LYS A CA 1
ATOM 1365 C C . LYS A 1 174 ? 15.879 4.746 -43.695 1.00 95.69 174 LYS A C 1
ATOM 1367 O O . LYS A 1 174 ? 16.661 4.527 -44.618 1.00 95.69 174 LYS A O 1
ATOM 1372 N N . LEU A 1 175 ? 14.954 3.864 -43.318 1.00 95.62 175 LEU A N 1
ATOM 1373 C CA . LEU A 1 175 ? 14.697 2.613 -44.030 1.00 95.62 175 LEU A CA 1
ATOM 1374 C C . LEU A 1 175 ? 13.670 2.758 -45.157 1.00 95.62 175 LEU A C 1
ATOM 1376 O O . LEU A 1 175 ? 13.407 1.763 -45.828 1.00 95.62 175 LEU A O 1
ATOM 1380 N N . ASP A 1 176 ? 13.154 3.957 -45.439 1.00 95.25 176 ASP A N 1
ATOM 1381 C CA . ASP A 1 176 ? 12.135 4.205 -46.474 1.00 95.25 176 ASP A CA 1
ATOM 1382 C C . ASP A 1 176 ? 10.920 3.263 -46.335 1.00 95.25 176 ASP A C 1
ATOM 1384 O O . ASP A 1 176 ? 10.488 2.601 -47.280 1.00 95.25 176 ASP A O 1
ATOM 1388 N N . LEU A 1 177 ? 10.434 3.113 -45.101 1.00 95.56 177 LEU A N 1
ATOM 1389 C CA . LEU A 1 177 ? 9.292 2.266 -44.763 1.00 95.56 177 LEU A CA 1
ATOM 1390 C C . LEU A 1 177 ? 8.020 3.097 -44.602 1.00 95.56 177 LEU A C 1
ATOM 1392 O O . LEU A 1 177 ? 8.045 4.277 -44.259 1.00 95.56 177 LEU A O 1
ATOM 1396 N N . SER A 1 178 ? 6.876 2.441 -44.798 1.00 94.75 178 SER A N 1
ATOM 1397 C CA . SER A 1 178 ? 5.566 3.074 -44.645 1.00 94.75 178 SER A CA 1
ATOM 1398 C C . SER A 1 178 ? 5.336 3.590 -43.220 1.00 94.75 178 SER A C 1
ATOM 1400 O O . SER A 1 178 ? 5.497 2.858 -42.243 1.00 94.75 178 SER A O 1
ATOM 1402 N N . LEU A 1 179 ? 4.844 4.826 -43.104 1.00 93.69 179 LEU A N 1
ATOM 1403 C CA . LEU A 1 179 ? 4.498 5.438 -41.818 1.00 93.69 179 LEU A CA 1
ATOM 1404 C C . LEU A 1 179 ? 3.337 4.738 -41.089 1.00 93.69 179 LEU A C 1
ATOM 1406 O O . LEU A 1 179 ? 3.162 4.964 -39.896 1.00 93.69 179 LEU A O 1
ATOM 1410 N N . LYS A 1 180 ? 2.611 3.813 -41.739 1.00 93.69 180 LYS A N 1
ATOM 1411 C CA . LYS A 1 180 ? 1.593 2.966 -41.083 1.00 93.69 180 LYS A CA 1
ATOM 1412 C C . LYS A 1 180 ? 2.149 2.186 -39.882 1.00 93.69 180 LYS A C 1
ATOM 1414 O O . LYS A 1 180 ? 1.412 1.844 -38.964 1.00 93.69 180 LYS A O 1
ATOM 1419 N N . TYR A 1 181 ? 3.454 1.895 -39.881 1.00 94.62 181 TYR A N 1
ATOM 1420 C CA . TYR A 1 181 ? 4.114 1.197 -38.780 1.00 94.62 181 TYR A CA 1
ATOM 1421 C C . TYR A 1 181 ? 4.203 2.059 -37.512 1.00 94.62 181 TYR A C 1
ATOM 1423 O O . TYR A 1 181 ? 4.221 1.499 -36.418 1.00 94.62 181 TYR A O 1
ATOM 1431 N N . VAL A 1 182 ? 4.174 3.395 -37.631 1.00 93.62 182 VAL A N 1
ATOM 1432 C CA . VAL A 1 182 ? 4.083 4.304 -36.474 1.00 93.62 182 VAL A CA 1
ATOM 1433 C C . VAL A 1 182 ? 2.790 4.052 -35.708 1.00 93.62 182 VAL A C 1
ATOM 1435 O O . VAL A 1 182 ? 2.841 3.897 -34.496 1.00 93.62 182 VAL A O 1
ATOM 1438 N N . GLU A 1 183 ? 1.657 3.917 -36.403 1.00 90.75 183 GLU A N 1
ATOM 1439 C CA . GLU A 1 183 ? 0.362 3.648 -35.761 1.00 90.75 183 GLU A CA 1
ATOM 1440 C C . GLU A 1 183 ? 0.351 2.299 -35.026 1.00 90.75 183 GLU A C 1
ATOM 1442 O O . GLU A 1 183 ? -0.268 2.157 -33.971 1.00 90.75 183 GLU A O 1
ATOM 1447 N N . ILE A 1 184 ? 1.032 1.286 -35.573 1.00 91.38 184 ILE A N 1
ATOM 1448 C CA . ILE A 1 184 ? 1.169 -0.029 -34.929 1.00 91.38 184 ILE A CA 1
ATOM 1449 C C . ILE A 1 184 ? 2.014 0.099 -33.656 1.00 91.38 184 ILE A C 1
ATOM 1451 O O . ILE A 1 184 ? 1.621 -0.411 -32.607 1.00 91.38 184 ILE A O 1
ATOM 1455 N N . PHE A 1 185 ? 3.138 0.814 -33.735 1.00 90.81 185 PHE A N 1
ATOM 1456 C CA . PHE A 1 185 ? 4.023 1.043 -32.596 1.00 90.81 185 PHE A CA 1
ATOM 1457 C C . PHE A 1 185 ? 3.350 1.882 -31.494 1.00 90.81 185 PHE A C 1
ATOM 1459 O O . PHE A 1 185 ? 3.418 1.541 -30.313 1.00 90.81 185 PHE A O 1
ATOM 1466 N N . GLU A 1 186 ? 2.623 2.934 -31.871 1.00 89.44 186 GLU A N 1
ATOM 1467 C CA . GLU A 1 186 ? 1.862 3.783 -30.952 1.00 89.44 186 GLU A CA 1
ATOM 1468 C C . GLU A 1 186 ? 0.780 2.988 -30.206 1.00 89.44 186 GLU A C 1
ATOM 1470 O O . GLU A 1 186 ? 0.642 3.119 -28.987 1.00 89.44 186 GLU A O 1
ATOM 1475 N N . LYS A 1 187 ? 0.062 2.088 -30.895 1.00 88.38 187 LYS A N 1
ATOM 1476 C CA . LYS A 1 187 ? -0.926 1.197 -30.260 1.00 88.38 187 LYS A CA 1
ATOM 1477 C C . LYS A 1 187 ? -0.310 0.329 -29.161 1.00 88.38 187 LYS A C 1
ATOM 1479 O O . LYS A 1 187 ? -0.975 0.090 -28.150 1.00 88.38 187 LYS A O 1
ATOM 1484 N N . SER A 1 188 ? 0.933 -0.127 -29.325 1.00 81.19 188 SER A N 1
ATOM 1485 C CA . SER A 1 188 ? 1.651 -0.870 -28.279 1.00 81.19 188 SER A CA 1
ATOM 1486 C C . SER A 1 188 ? 1.932 0.004 -27.053 1.00 81.19 188 SER A C 1
ATOM 1488 O O . SER A 1 188 ? 1.746 -0.452 -25.925 1.00 81.19 188 SER A O 1
ATOM 1490 N N . TYR A 1 189 ? 2.279 1.280 -27.253 1.00 80.31 189 TYR A N 1
ATOM 1491 C CA . TYR A 1 189 ? 2.494 2.239 -26.164 1.00 80.31 189 TYR A CA 1
ATOM 1492 C C . TYR A 1 189 ? 1.194 2.572 -25.413 1.00 80.31 189 TYR A C 1
ATOM 1494 O O . TYR A 1 189 ? 1.150 2.549 -24.183 1.00 80.31 189 TYR A O 1
ATOM 1502 N N . ILE A 1 190 ? 0.095 2.798 -26.142 1.00 83.94 190 ILE A N 1
ATOM 1503 C CA . ILE A 1 190 ? -1.233 3.029 -25.549 1.00 83.94 190 ILE A CA 1
AT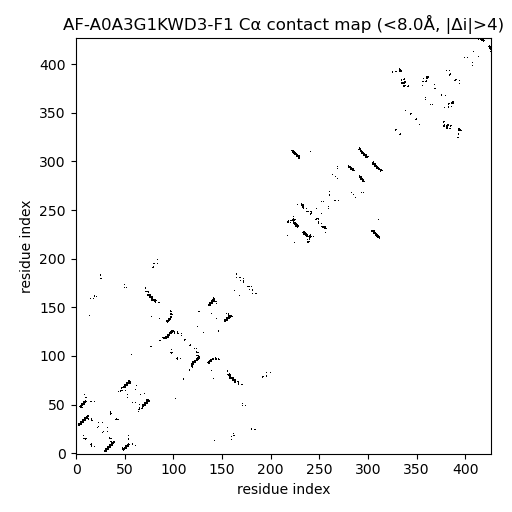OM 1504 C C . ILE A 1 190 ? -1.689 1.805 -24.745 1.00 83.94 190 ILE A C 1
ATOM 1506 O O . ILE A 1 190 ? -2.247 1.953 -23.656 1.00 83.94 190 ILE A O 1
ATOM 1510 N N . ARG A 1 191 ? -1.442 0.586 -25.247 1.00 83.06 191 ARG A N 1
ATOM 1511 C CA . ARG A 1 191 ? -1.784 -0.651 -24.530 1.00 83.06 191 ARG A CA 1
ATOM 1512 C C . ARG A 1 191 ? -1.072 -0.733 -23.180 1.00 83.06 191 ARG A C 1
ATOM 1514 O O . ARG A 1 191 ? -1.725 -1.041 -22.186 1.00 83.06 191 ARG A O 1
ATOM 1521 N N . LEU A 1 192 ? 0.215 -0.396 -23.142 1.00 75.50 192 LEU A N 1
ATOM 1522 C CA . LEU A 1 192 ? 1.023 -0.376 -21.923 1.00 75.50 192 LEU A CA 1
ATOM 1523 C C . LEU A 1 192 ? 0.467 0.610 -20.880 1.00 75.50 192 LEU A C 1
ATOM 1525 O O . LEU A 1 192 ? 0.257 0.240 -19.724 1.00 75.50 192 LEU A O 1
ATOM 1529 N N . LEU A 1 193 ? 0.116 1.829 -21.305 1.00 77.38 193 LEU A N 1
ATOM 1530 C CA . LEU A 1 193 ? -0.529 2.824 -20.436 1.00 77.38 193 LEU A CA 1
ATOM 1531 C C . LEU A 1 193 ? -1.896 2.346 -19.919 1.00 77.38 193 LEU A C 1
ATOM 1533 O O . LEU A 1 193 ? -2.219 2.512 -18.742 1.00 77.38 193 LEU A O 1
ATOM 1537 N N . MET A 1 194 ? -2.696 1.709 -20.778 1.00 81.56 194 MET A N 1
ATOM 1538 C CA . MET A 1 194 ? -4.003 1.163 -20.401 1.00 81.56 194 MET A CA 1
ATOM 1539 C C . MET A 1 194 ? -3.894 0.015 -19.391 1.00 81.56 194 MET A C 1
ATOM 1541 O O . MET A 1 194 ? -4.761 -0.124 -18.525 1.00 81.56 194 MET A O 1
ATOM 1545 N N . GLU A 1 195 ? -2.857 -0.817 -19.479 1.00 81.06 195 GLU A N 1
ATOM 1546 C CA . GLU A 1 195 ? -2.590 -1.877 -18.501 1.00 81.06 195 GLU A CA 1
ATOM 1547 C C . GLU A 1 195 ? -2.214 -1.304 -17.132 1.00 81.06 195 GLU A C 1
ATOM 1549 O O . GLU A 1 195 ? -2.798 -1.718 -16.123 1.00 81.06 195 GLU A O 1
ATOM 1554 N N . ALA A 1 196 ? -1.336 -0.298 -17.092 1.00 76.81 196 ALA A N 1
ATOM 1555 C CA . ALA A 1 196 ? -1.004 0.420 -15.862 1.00 76.81 196 ALA A CA 1
ATOM 1556 C C . ALA A 1 196 ? -2.249 1.075 -15.231 1.00 76.81 196 ALA A C 1
ATOM 1558 O O . ALA A 1 196 ? -2.544 0.862 -14.052 1.00 76.81 196 ALA A O 1
ATOM 1559 N N . ALA A 1 197 ? -3.064 1.777 -16.027 1.00 80.62 197 ALA A N 1
ATOM 1560 C CA . ALA A 1 197 ? -4.304 2.397 -15.554 1.00 80.62 197 ALA A CA 1
ATOM 1561 C C . ALA A 1 197 ? -5.309 1.371 -14.994 1.00 80.62 197 ALA A C 1
ATOM 1563 O O . ALA A 1 197 ? -5.955 1.611 -13.969 1.00 80.62 197 ALA A O 1
ATOM 1564 N N . LYS A 1 198 ? -5.432 0.191 -15.624 1.00 84.94 198 LYS A N 1
ATOM 1565 C CA . LYS A 1 198 ? -6.281 -0.906 -15.122 1.00 84.94 198 LYS A CA 1
ATOM 1566 C C . LYS A 1 198 ? -5.810 -1.419 -13.761 1.00 84.94 198 LYS A C 1
ATOM 1568 O O . LYS A 1 198 ? -6.663 -1.682 -12.909 1.00 84.94 198 LYS A O 1
ATOM 1573 N N . LYS A 1 199 ? -4.495 -1.559 -13.548 1.00 81.94 199 LYS A N 1
ATOM 1574 C CA . LYS A 1 199 ? -3.927 -1.957 -12.250 1.00 81.94 199 LYS A CA 1
ATOM 1575 C C . LYS A 1 199 ? -4.247 -0.927 -11.167 1.00 81.94 199 LYS A C 1
ATOM 1577 O O . LYS A 1 199 ? -4.792 -1.305 -10.132 1.00 81.94 199 LYS A O 1
ATOM 1582 N N . ILE A 1 200 ? -4.012 0.360 -11.436 1.00 81.62 200 ILE A N 1
ATOM 1583 C CA . ILE A 1 200 ? -4.316 1.454 -10.496 1.00 81.62 200 ILE A CA 1
ATOM 1584 C C . ILE A 1 200 ? -5.799 1.439 -10.118 1.00 81.62 200 ILE A C 1
ATOM 1586 O O . ILE A 1 200 ? -6.145 1.437 -8.938 1.00 81.62 200 ILE A O 1
ATOM 1590 N N . ARG A 1 201 ? -6.695 1.323 -11.106 1.00 86.06 201 ARG A N 1
ATOM 1591 C CA . ARG A 1 201 ? -8.140 1.238 -10.854 1.00 86.06 201 ARG A CA 1
ATOM 1592 C C . ARG A 1 201 ? -8.519 0.043 -9.976 1.00 86.06 201 ARG A C 1
ATOM 1594 O O . ARG A 1 201 ? -9.425 0.153 -9.156 1.00 86.06 201 ARG A O 1
ATOM 1601 N N . LYS A 1 202 ? -7.849 -1.104 -10.138 1.00 87.94 202 LYS A N 1
ATOM 1602 C CA . LYS A 1 202 ? -8.081 -2.287 -9.294 1.00 87.94 202 LYS A CA 1
ATOM 1603 C C . LYS A 1 202 ? -7.722 -1.999 -7.832 1.00 87.94 202 LYS A C 1
ATOM 1605 O O . LYS A 1 202 ? -8.527 -2.316 -6.959 1.00 87.94 202 LYS A O 1
ATOM 1610 N N . VAL A 1 203 ? -6.568 -1.376 -7.586 1.00 85.25 203 VAL A N 1
ATOM 1611 C CA . VAL A 1 203 ? -6.114 -0.991 -6.236 1.00 85.25 203 VAL A CA 1
ATOM 1612 C C . VAL A 1 203 ? -7.062 0.033 -5.610 1.00 85.25 203 VAL A C 1
ATOM 1614 O O . VAL A 1 203 ? -7.499 -0.161 -4.478 1.00 85.25 203 VAL A O 1
ATOM 1617 N N . LEU A 1 204 ? -7.470 1.061 -6.360 1.00 85.69 204 LEU A N 1
ATOM 1618 C CA . LEU A 1 204 ? -8.427 2.066 -5.883 1.00 85.69 204 LEU A CA 1
ATOM 1619 C C . LEU A 1 204 ? -9.768 1.440 -5.484 1.00 85.69 204 LEU A C 1
ATOM 1621 O O . LEU A 1 204 ? -10.254 1.674 -4.381 1.00 85.69 204 LEU A O 1
ATOM 1625 N N . ASN A 1 205 ? -10.328 0.568 -6.327 1.00 89.44 205 ASN A N 1
ATOM 1626 C CA . ASN A 1 205 ? -11.573 -0.135 -6.011 1.00 89.44 205 ASN A CA 1
ATOM 1627 C C . ASN A 1 205 ? -11.447 -1.009 -4.753 1.00 89.44 205 ASN A C 1
ATOM 1629 O O . ASN A 1 205 ? -12.405 -1.136 -3.990 1.00 89.44 205 ASN A O 1
ATOM 1633 N N . GLN A 1 206 ? -10.289 -1.637 -4.540 1.00 90.56 206 GLN A N 1
ATOM 1634 C CA . GLN A 1 206 ? -10.028 -2.419 -3.334 1.00 90.56 206 GLN A CA 1
ATOM 1635 C C . GLN A 1 206 ? -9.943 -1.518 -2.095 1.00 90.56 206 GLN A C 1
ATOM 1637 O O . GLN A 1 206 ? -10.571 -1.830 -1.085 1.00 90.56 206 GLN A O 1
ATOM 1642 N N . SER A 1 207 ? -9.252 -0.381 -2.193 1.00 87.81 207 SER A N 1
ATOM 1643 C CA . SER A 1 207 ? -9.170 0.620 -1.124 1.00 87.81 207 SER A CA 1
ATOM 1644 C C . SER A 1 207 ? -10.545 1.186 -0.760 1.00 87.81 207 SER A C 1
ATOM 1646 O O . SER A 1 207 ? -10.876 1.293 0.418 1.00 87.81 207 SER A O 1
ATOM 1648 N N . GLU A 1 208 ? -11.389 1.501 -1.747 1.00 90.69 208 GLU A N 1
ATOM 1649 C CA . GLU A 1 208 ? -12.754 1.976 -1.494 1.00 90.69 208 GLU A CA 1
ATOM 1650 C C . GLU A 1 208 ? -13.628 0.914 -0.825 1.00 90.69 208 GLU A C 1
ATOM 1652 O O . GLU A 1 208 ? -14.412 1.236 0.068 1.00 90.69 208 GLU A O 1
ATOM 1657 N N . ARG A 1 209 ? -13.503 -0.353 -1.243 1.00 92.75 209 ARG A N 1
ATOM 1658 C CA . ARG A 1 209 ? -14.211 -1.472 -0.604 1.00 92.75 209 ARG A CA 1
ATOM 1659 C C . ARG A 1 209 ? -13.783 -1.638 0.848 1.00 92.75 209 ARG A C 1
ATOM 1661 O O . ARG A 1 209 ? -14.649 -1.762 1.705 1.00 92.75 209 ARG A O 1
ATOM 1668 N N . LEU A 1 210 ? -12.480 -1.589 1.129 1.00 91.19 210 LEU A N 1
ATOM 1669 C CA . LEU A 1 210 ? -11.961 -1.642 2.497 1.00 91.19 210 LEU A CA 1
ATOM 1670 C C . LEU A 1 210 ? -12.495 -0.480 3.341 1.00 91.19 210 LEU A C 1
ATOM 1672 O O . LEU A 1 210 ? -13.012 -0.720 4.429 1.00 91.19 210 LEU A O 1
ATOM 1676 N N . ARG A 1 211 ? -12.483 0.749 2.805 1.00 87.25 211 ARG A N 1
ATOM 1677 C CA . ARG A 1 211 ? -13.043 1.922 3.490 1.00 87.25 211 ARG A CA 1
ATOM 1678 C C . ARG A 1 211 ? -14.532 1.749 3.793 1.00 87.25 211 ARG A C 1
ATOM 1680 O O . ARG A 1 211 ? -14.962 2.004 4.910 1.00 87.25 211 ARG A O 1
ATOM 1687 N N . LYS A 1 212 ? -15.325 1.280 2.821 1.00 89.00 212 LYS A N 1
ATOM 1688 C CA . LYS A 1 212 ? -16.758 0.996 3.022 1.00 89.00 212 LYS A CA 1
ATOM 1689 C C . LYS A 1 212 ? -16.981 -0.078 4.085 1.00 89.00 212 LYS A C 1
ATOM 1691 O O . LYS A 1 212 ? -17.851 0.103 4.929 1.00 89.00 212 LYS A O 1
ATOM 1696 N N . ASN A 1 213 ? -16.192 -1.153 4.076 1.00 90.25 213 ASN A N 1
ATOM 1697 C CA . ASN A 1 213 ? -16.280 -2.205 5.088 1.00 90.25 213 ASN A CA 1
ATOM 1698 C C . ASN A 1 213 ? -15.972 -1.659 6.490 1.00 90.25 213 ASN A C 1
ATOM 1700 O O . ASN A 1 213 ? -16.719 -1.945 7.418 1.00 90.25 213 ASN A O 1
ATOM 1704 N N . GLN A 1 214 ? -14.935 -0.827 6.637 1.00 86.62 214 GLN A N 1
ATOM 1705 C CA . GLN A 1 214 ? -14.631 -0.145 7.901 1.00 86.62 214 GLN A CA 1
ATOM 1706 C C . GLN A 1 214 ? -15.792 0.747 8.356 1.00 86.62 214 GLN A C 1
ATOM 1708 O O . GLN A 1 214 ? -16.180 0.693 9.518 1.00 86.62 214 GLN A O 1
ATOM 1713 N N . THR A 1 215 ? -16.391 1.524 7.446 1.00 85.81 215 THR A N 1
ATOM 1714 C CA . THR A 1 215 ? -17.562 2.354 7.764 1.00 85.81 215 THR A CA 1
ATOM 1715 C C . THR A 1 215 ? -18.754 1.515 8.221 1.00 85.81 215 THR A C 1
ATOM 1717 O O . THR A 1 215 ? -19.382 1.868 9.211 1.00 85.81 215 THR A O 1
ATOM 1720 N N . ILE A 1 216 ? -19.059 0.400 7.545 1.00 88.62 216 ILE A N 1
ATOM 1721 C CA . ILE A 1 216 ? -20.145 -0.504 7.955 1.00 88.62 216 ILE A CA 1
ATOM 1722 C C . ILE A 1 216 ? -19.879 -1.029 9.368 1.00 88.62 216 ILE A C 1
ATOM 1724 O O . ILE A 1 216 ? -20.742 -0.893 10.228 1.00 88.62 216 ILE A O 1
ATOM 1728 N N . LEU A 1 217 ? -18.675 -1.546 9.634 1.00 88.75 217 LEU A N 1
ATOM 1729 C CA . LEU A 1 217 ? -18.312 -2.061 10.957 1.00 88.75 217 LEU A CA 1
ATOM 1730 C C . LEU A 1 217 ? -18.485 -0.999 12.049 1.00 88.75 217 LEU A C 1
ATOM 1732 O O . LEU A 1 217 ? -19.153 -1.258 13.042 1.00 88.75 217 LEU A O 1
ATOM 1736 N N . LEU A 1 218 ? -17.948 0.207 11.846 1.00 87.62 218 LEU A N 1
ATOM 1737 C CA . LEU A 1 218 ? -18.062 1.295 12.822 1.00 87.62 218 LEU A CA 1
ATOM 1738 C C . LEU A 1 218 ? -19.512 1.754 13.038 1.00 87.62 218 LEU A C 1
ATOM 1740 O O . LEU A 1 218 ? -19.866 2.135 14.155 1.00 87.62 218 LEU A O 1
ATOM 1744 N N . ASN A 1 219 ? -20.344 1.724 11.994 1.00 86.00 219 ASN A N 1
ATOM 1745 C CA . ASN A 1 219 ? -21.747 2.138 12.059 1.00 86.00 219 ASN A CA 1
ATOM 1746 C C . ASN A 1 219 ? -22.632 1.141 12.815 1.00 86.00 219 ASN A C 1
ATOM 1748 O O . ASN A 1 219 ? -23.548 1.569 13.519 1.00 86.00 219 ASN A O 1
ATOM 1752 N N . GLU A 1 220 ? -22.352 -0.157 12.687 1.00 87.44 220 GLU A N 1
ATOM 1753 C CA . GLU A 1 220 ? -23.090 -1.217 13.385 1.00 87.44 220 GLU A CA 1
ATOM 1754 C C . GLU A 1 220 ? -22.714 -1.323 14.872 1.00 87.44 220 GLU A C 1
ATOM 1756 O O . GLU A 1 220 ? -23.448 -1.918 15.660 1.00 87.44 220 GLU A O 1
ATOM 1761 N N . MET A 1 221 ? -21.597 -0.722 15.294 1.00 89.31 221 MET A N 1
ATOM 1762 C CA . MET A 1 221 ? -21.206 -0.712 16.702 1.00 89.31 221 MET A CA 1
ATOM 1763 C C . MET A 1 221 ? -22.181 0.119 17.546 1.00 89.31 221 MET A C 1
ATOM 1765 O O . MET A 1 221 ? -22.521 1.266 17.241 1.00 89.31 221 MET A O 1
ATOM 1769 N N . GLU A 1 222 ? -22.635 -0.478 18.647 1.00 85.94 222 GLU A N 1
ATOM 1770 C CA . GLU A 1 222 ? -23.520 0.184 19.611 1.00 85.94 222 GLU A CA 1
ATOM 1771 C C . GLU A 1 222 ? -22.761 1.152 20.524 1.00 85.94 222 GLU A C 1
ATOM 1773 O O . GLU A 1 222 ? -23.335 2.128 21.005 1.00 85.94 222 GLU A O 1
ATOM 1778 N N . GLU A 1 223 ? -21.476 0.883 20.754 1.00 90.88 223 GLU A N 1
ATOM 1779 C CA . GLU A 1 223 ? -20.593 1.731 21.546 1.00 90.88 223 GLU A CA 1
ATOM 1780 C C . GLU A 1 223 ? -20.169 2.967 20.761 1.00 90.88 223 GLU A C 1
ATOM 1782 O O . GLU A 1 223 ? -19.819 2.879 19.581 1.00 90.88 223 GLU A O 1
ATOM 1787 N N . GLY A 1 224 ? -20.163 4.120 21.430 1.00 92.19 224 GLY A N 1
ATOM 1788 C CA . GLY A 1 224 ? -19.550 5.330 20.897 1.00 92.19 224 GLY A CA 1
ATOM 1789 C C . GLY A 1 224 ? -18.045 5.145 20.821 1.00 92.19 224 GLY A C 1
ATOM 1790 O O . GLY A 1 224 ? -17.435 4.821 21.830 1.00 92.19 224 GLY A O 1
ATOM 1791 N N . ILE A 1 225 ? -17.448 5.348 19.654 1.00 91.94 225 ILE A N 1
ATOM 1792 C CA . ILE A 1 225 ? -16.001 5.263 19.453 1.00 91.94 225 ILE A CA 1
ATOM 1793 C C . ILE A 1 225 ? -15.495 6.617 18.983 1.00 91.94 225 ILE A C 1
ATOM 1795 O O . ILE A 1 225 ? -16.029 7.192 18.029 1.00 91.94 225 ILE A O 1
ATOM 1799 N N . LEU A 1 226 ? -14.442 7.095 19.639 1.00 91.06 226 LEU A N 1
ATOM 1800 C CA . LEU A 1 226 ? -13.717 8.306 19.287 1.00 91.06 226 LEU A CA 1
ATOM 1801 C C . LEU A 1 226 ? -12.214 8.014 19.305 1.00 91.06 226 LEU A C 1
ATOM 1803 O O . LEU A 1 226 ? -11.678 7.621 20.335 1.00 91.06 226 LEU A O 1
ATOM 1807 N N . SER A 1 227 ? -11.528 8.209 18.181 1.00 90.25 227 SER A N 1
ATOM 1808 C CA . SER A 1 227 ? -10.066 8.125 18.105 1.00 90.25 227 SER A CA 1
ATOM 1809 C C . SER A 1 227 ? -9.480 9.506 17.876 1.00 90.25 227 SER A C 1
ATOM 1811 O O . SER A 1 227 ? -9.985 10.256 17.036 1.00 90.25 227 SER A O 1
ATOM 1813 N N . VAL A 1 228 ? -8.407 9.820 18.595 1.00 89.62 228 VAL A N 1
ATOM 1814 C CA . VAL A 1 228 ? -7.672 11.079 18.472 1.00 89.62 228 VAL A CA 1
ATOM 1815 C C . VAL A 1 228 ? -6.179 10.818 18.298 1.00 89.62 228 VAL A C 1
ATOM 1817 O O . VAL A 1 228 ? -5.662 9.838 18.835 1.00 89.62 228 VAL A O 1
ATOM 1820 N N . ASN A 1 229 ? -5.501 11.664 17.525 1.00 89.06 229 ASN A N 1
ATOM 1821 C CA . ASN A 1 229 ? -4.048 11.597 17.330 1.00 89.06 229 ASN A CA 1
ATOM 1822 C C . ASN A 1 229 ? -3.285 12.280 18.481 1.00 89.06 229 ASN A C 1
ATOM 1824 O O . ASN A 1 229 ? -3.891 12.863 19.385 1.00 89.06 229 ASN A O 1
ATOM 1828 N N . GLU A 1 230 ? -1.951 12.253 18.429 1.00 86.12 230 GLU A N 1
ATOM 1829 C CA . GLU A 1 230 ? -1.077 12.929 19.403 1.00 86.12 230 GLU A CA 1
ATOM 1830 C C . GLU A 1 230 ? -1.332 14.438 19.508 1.00 86.12 230 GLU A C 1
ATOM 1832 O O . GLU A 1 230 ? -1.131 15.039 20.562 1.00 86.12 230 GLU A O 1
ATOM 1837 N N . GLN A 1 231 ? -1.820 15.062 18.433 1.00 86.12 231 GLN A N 1
ATOM 1838 C CA . GLN A 1 231 ? -2.181 16.480 18.398 1.00 86.12 231 GLN A CA 1
ATOM 1839 C C . GLN A 1 231 ? -3.597 16.748 18.936 1.00 86.12 231 GLN A C 1
ATOM 1841 O O . GLN A 1 231 ? -4.112 17.863 18.800 1.00 86.12 231 GLN A O 1
ATOM 1846 N N . ASN A 1 232 ? -4.231 15.757 19.574 1.00 84.31 232 ASN A N 1
ATOM 1847 C CA . ASN A 1 232 ? -5.567 15.842 20.163 1.00 84.31 232 ASN A CA 1
ATOM 1848 C C . ASN A 1 232 ? -6.685 16.148 19.144 1.00 84.31 232 ASN A C 1
ATOM 1850 O O . ASN A 1 232 ? -7.761 16.627 19.517 1.00 84.31 232 ASN A O 1
ATOM 1854 N N . GLN A 1 233 ? -6.451 15.882 17.858 1.00 89.25 233 GLN A N 1
ATOM 1855 C CA . GLN A 1 233 ? -7.449 16.023 16.799 1.00 89.25 233 GLN A CA 1
ATOM 1856 C C . GLN A 1 233 ? -8.218 14.721 16.626 1.00 89.25 233 GLN A C 1
ATOM 1858 O O . GLN A 1 233 ? -7.632 13.638 16.650 1.00 89.25 233 GLN A O 1
ATOM 1863 N N . VAL A 1 234 ? -9.530 14.823 16.422 1.00 89.38 234 VAL A N 1
ATOM 1864 C CA . VAL A 1 234 ? -10.367 13.656 16.140 1.00 89.38 234 VAL A CA 1
ATOM 1865 C C . VAL A 1 234 ? -10.042 13.095 14.759 1.00 89.38 234 VAL A C 1
ATOM 1867 O O . VAL A 1 234 ? -10.184 13.774 13.748 1.00 89.38 234 VAL A O 1
ATOM 1870 N N . VAL A 1 235 ? -9.634 11.828 14.728 1.00 88.94 235 VAL A N 1
ATOM 1871 C CA . VAL A 1 235 ? -9.329 11.074 13.503 1.00 88.94 235 VAL A CA 1
ATOM 1872 C C . VAL A 1 235 ? -10.523 10.213 13.094 1.00 88.94 235 VAL A C 1
ATOM 1874 O O . VAL A 1 235 ? -10.849 10.113 11.913 1.00 88.94 235 VAL A O 1
ATOM 1877 N N . ILE A 1 236 ? -11.201 9.593 14.067 1.00 88.25 236 ILE A N 1
ATOM 1878 C CA . ILE A 1 236 ? -12.358 8.718 13.830 1.00 88.25 236 ILE A CA 1
ATOM 1879 C C . ILE A 1 236 ? -13.446 9.032 14.851 1.00 88.25 236 ILE A C 1
ATOM 1881 O O . ILE A 1 236 ? -13.177 9.133 16.046 1.00 88.25 236 ILE A O 1
ATOM 1885 N N . SER A 1 237 ? -14.691 9.111 14.385 1.00 90.31 237 SER A N 1
ATOM 1886 C CA . SER A 1 237 ? -15.884 9.100 15.228 1.00 90.31 237 SER A CA 1
ATOM 1887 C C . SER A 1 237 ? -16.971 8.272 14.552 1.00 90.31 237 SER A C 1
ATOM 1889 O O . SER A 1 237 ? -17.190 8.417 13.348 1.00 90.31 237 SER A O 1
ATOM 1891 N N . ASN A 1 238 ? -17.632 7.384 15.296 1.00 92.00 238 ASN A N 1
ATOM 1892 C CA . ASN A 1 238 ? -18.723 6.575 14.752 1.00 92.00 238 ASN A CA 1
ATOM 1893 C C . ASN A 1 238 ? -20.113 7.187 15.045 1.00 92.00 238 ASN A C 1
ATOM 1895 O O . ASN A 1 238 ? -20.259 8.018 15.944 1.00 92.00 238 ASN A O 1
ATOM 1899 N N . PRO A 1 239 ? -21.184 6.761 14.346 1.00 92.06 239 PRO A N 1
ATOM 1900 C CA . PRO A 1 239 ? -22.535 7.284 14.573 1.00 92.06 239 PRO A CA 1
ATOM 1901 C C . PRO A 1 239 ? -23.087 7.064 15.988 1.00 92.06 239 PRO A C 1
ATOM 1903 O O . PRO A 1 239 ? -23.993 7.779 16.419 1.00 92.06 239 PRO A O 1
ATOM 1906 N N . ALA A 1 240 ? -22.579 6.079 16.735 1.00 91.88 240 ALA A N 1
AT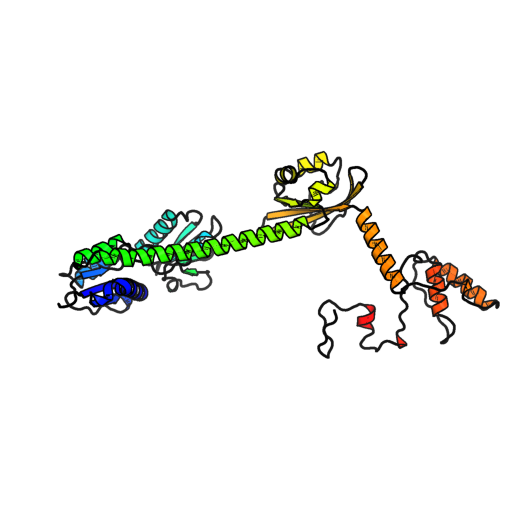OM 1907 C CA . ALA A 1 240 ? -22.958 5.899 18.133 1.00 91.88 240 ALA A CA 1
ATOM 1908 C C . ALA A 1 240 ? -22.555 7.103 19.002 1.00 91.88 240 ALA A C 1
ATOM 1910 O O . ALA A 1 240 ? -23.334 7.478 19.875 1.00 91.88 240 ALA A O 1
ATOM 1911 N N . MET A 1 241 ? -21.446 7.792 18.701 1.00 91.00 241 MET A N 1
ATOM 1912 C CA . MET A 1 241 ? -21.104 9.062 19.360 1.00 91.00 241 MET A CA 1
ATOM 1913 C C . MET A 1 241 ? -22.193 10.117 19.163 1.00 91.00 241 MET A C 1
ATOM 1915 O O . MET A 1 241 ? -22.623 10.759 20.121 1.00 91.00 241 MET A O 1
ATOM 1919 N N . SER A 1 242 ? -22.701 10.254 17.938 1.00 88.88 242 SER A N 1
ATOM 1920 C CA . SER A 1 242 ? -23.800 11.173 17.635 1.00 88.88 242 SER A CA 1
ATOM 1921 C C . SER A 1 242 ? -25.086 10.810 18.380 1.00 88.88 242 SER A C 1
ATOM 1923 O O . SER A 1 242 ? -25.777 11.698 18.871 1.00 88.88 242 SER A O 1
ATOM 1925 N N . ARG A 1 243 ? -25.399 9.515 18.520 1.00 87.94 243 ARG A N 1
ATOM 1926 C CA . ARG A 1 243 ? -26.577 9.042 19.272 1.00 87.94 243 ARG A CA 1
ATOM 1927 C C . ARG A 1 243 ? -26.454 9.266 20.781 1.00 87.94 243 ARG A C 1
ATOM 1929 O O . ARG A 1 243 ? -27.444 9.616 21.418 1.00 87.94 243 ARG A O 1
ATOM 1936 N N . LEU A 1 244 ? -25.267 9.046 21.345 1.00 88.06 244 LEU A N 1
ATOM 1937 C CA . LEU A 1 244 ? -25.012 9.182 22.782 1.00 88.06 244 LEU A CA 1
ATOM 1938 C C . LEU A 1 244 ? -24.952 10.651 23.215 1.00 88.06 244 LEU A C 1
ATOM 1940 O O . LEU A 1 244 ? -25.513 11.002 24.252 1.00 88.06 244 LEU A O 1
ATOM 1944 N N . PHE A 1 245 ? -24.306 11.500 22.411 1.00 85.94 245 PHE A N 1
ATOM 1945 C CA . PHE A 1 245 ? -23.987 12.879 22.786 1.00 85.94 245 PHE A CA 1
ATOM 1946 C C . PHE A 1 245 ? -24.776 13.951 22.021 1.00 85.94 245 PHE A C 1
ATOM 1948 O O . PHE A 1 245 ? -24.697 15.124 22.362 1.00 85.94 245 PHE A O 1
ATOM 1955 N N . GLY A 1 246 ? -25.550 13.582 20.995 1.00 83.94 246 GLY A N 1
ATOM 1956 C CA . GLY A 1 246 ? -26.402 14.514 20.244 1.00 83.94 246 GLY A CA 1
ATOM 1957 C C . GLY A 1 246 ? -25.663 15.432 19.261 1.00 83.94 246 GLY A C 1
ATOM 1958 O O . GLY A 1 246 ? -26.266 16.360 18.727 1.00 83.94 246 GLY A O 1
ATOM 1959 N N . TYR A 1 247 ? -24.375 15.192 19.001 1.00 83.69 247 TYR A N 1
ATOM 1960 C CA . TYR A 1 247 ? -23.577 15.964 18.042 1.00 83.69 247 TYR A CA 1
ATOM 1961 C C . TYR A 1 247 ? -23.617 15.354 16.639 1.00 83.69 247 TYR A C 1
ATOM 1963 O O . TYR A 1 247 ? -23.623 14.133 16.489 1.00 83.69 247 TYR A O 1
ATOM 1971 N N . SER A 1 248 ? -23.581 16.180 15.589 1.00 83.62 248 SER A N 1
ATOM 1972 C CA . SER A 1 248 ? -23.420 15.666 14.224 1.00 83.62 248 SER A CA 1
ATOM 1973 C C . SER A 1 248 ? -22.037 15.037 14.038 1.00 83.62 248 SER A C 1
ATOM 1975 O O . SER A 1 248 ? -21.054 15.479 14.637 1.00 83.62 248 SER A O 1
ATOM 1977 N N . SER A 1 249 ? -21.948 14.005 13.197 1.00 79.88 249 SER A N 1
ATOM 1978 C CA . SER A 1 249 ? -20.672 13.340 12.906 1.00 79.88 249 SER A CA 1
ATOM 1979 C C . SER A 1 249 ? -19.650 14.321 12.320 1.00 79.88 249 SER A C 1
ATOM 1981 O O . SER A 1 249 ? -18.511 14.339 12.773 1.00 79.88 249 SER A O 1
ATOM 1983 N N . ASP A 1 250 ? -20.090 15.214 11.425 1.00 80.31 250 ASP A N 1
ATOM 1984 C CA . ASP A 1 250 ? -19.247 16.257 10.822 1.00 80.31 250 ASP A CA 1
ATOM 1985 C C . ASP A 1 250 ? -18.681 17.241 11.851 1.00 80.31 250 ASP A C 1
ATOM 1987 O O . ASP A 1 250 ? -17.569 17.745 11.686 1.00 80.31 250 ASP A O 1
ATOM 1991 N N . TYR A 1 251 ? -19.437 17.540 12.913 1.00 81.94 251 TYR A N 1
ATOM 1992 C CA . TYR A 1 251 ? -18.933 18.375 13.997 1.00 81.94 251 TYR A CA 1
ATOM 1993 C C . TYR A 1 251 ? -17.833 17.636 14.758 1.00 81.94 251 TYR A C 1
ATOM 1995 O O . TYR A 1 251 ? -16.760 18.190 14.950 1.00 81.94 251 TYR A O 1
ATOM 2003 N N . LEU A 1 252 ? -18.062 16.377 15.139 1.00 81.31 252 LEU A N 1
ATOM 2004 C CA . LEU A 1 252 ? -17.105 15.604 15.934 1.00 81.31 252 LEU A CA 1
ATOM 2005 C C . LEU A 1 252 ? -15.768 15.387 15.214 1.00 81.31 252 LEU A C 1
ATOM 2007 O O . LEU A 1 252 ? -14.722 15.517 15.840 1.00 81.31 252 LEU A O 1
ATOM 2011 N N . THR A 1 253 ? -15.778 15.097 13.912 1.00 79.56 253 THR A N 1
ATOM 2012 C CA . THR A 1 253 ? -14.550 14.815 13.143 1.00 79.56 253 THR A CA 1
ATOM 2013 C C . THR A 1 253 ? -13.691 16.043 12.849 1.00 79.56 253 THR A C 1
ATOM 2015 O O . THR A 1 253 ? -12.532 15.893 12.491 1.00 79.56 253 THR A O 1
ATOM 2018 N N . ASN A 1 254 ? -14.231 17.257 12.986 1.00 79.69 254 ASN A N 1
ATOM 2019 C CA . ASN A 1 254 ? -13.506 18.502 12.700 1.00 79.69 254 ASN A CA 1
ATOM 2020 C C . ASN A 1 254 ? -13.023 19.220 13.968 1.00 79.69 254 ASN A C 1
ATOM 2022 O O . ASN A 1 254 ? -12.680 20.401 13.917 1.00 79.69 254 ASN A O 1
ATOM 2026 N N . GLN A 1 255 ? -13.047 18.539 15.112 1.00 80.12 255 GLN A N 1
ATOM 2027 C CA . GLN A 1 255 ? -12.855 19.159 16.415 1.00 80.12 255 GLN A CA 1
ATOM 2028 C C . GLN A 1 255 ? -11.610 18.655 17.136 1.00 80.12 255 GLN A C 1
ATOM 2030 O O . GLN A 1 255 ? -11.146 17.530 16.939 1.00 80.12 255 GLN A O 1
ATOM 2035 N N . ASN A 1 256 ? -11.073 19.513 18.003 1.00 85.06 256 ASN A N 1
ATOM 2036 C CA . ASN A 1 256 ? -10.102 19.095 19.002 1.00 85.06 256 ASN A CA 1
ATOM 2037 C C . ASN A 1 256 ? -10.846 18.432 20.168 1.00 85.06 256 ASN A C 1
ATOM 2039 O O . ASN A 1 256 ? -11.893 18.923 20.602 1.00 85.06 256 ASN A O 1
ATOM 2043 N N . ILE A 1 257 ? -10.299 17.346 20.714 1.00 82.06 257 ILE A N 1
ATOM 2044 C CA . ILE A 1 257 ? -10.936 16.622 21.819 1.00 82.06 257 ILE A CA 1
ATOM 2045 C C . ILE A 1 257 ? -11.217 17.526 23.022 1.00 82.06 257 ILE A C 1
ATOM 2047 O O . ILE A 1 257 ? -12.252 17.380 23.661 1.00 82.06 257 ILE A O 1
ATOM 2051 N N . GLN A 1 258 ? -10.368 18.522 23.284 1.00 80.25 258 GLN A N 1
ATOM 2052 C CA . GLN A 1 258 ? -10.543 19.463 24.390 1.00 80.25 258 GLN A CA 1
ATOM 2053 C C . GLN A 1 258 ? -11.832 20.286 24.259 1.00 80.25 258 GLN A C 1
ATOM 2055 O O . GLN A 1 258 ? -12.448 20.629 25.267 1.00 80.25 258 GLN A O 1
ATOM 2060 N N . GLU A 1 259 ? -12.284 20.584 23.037 1.00 79.94 259 GLU A N 1
ATOM 2061 C CA . GLU A 1 259 ? -13.568 21.262 22.817 1.00 79.94 259 GLU A CA 1
ATOM 2062 C C . GLU A 1 259 ? -14.755 20.346 23.116 1.00 79.94 259 GLU A C 1
ATOM 2064 O O . GLU A 1 259 ? -15.745 20.786 23.704 1.00 79.94 259 GLU A O 1
ATOM 2069 N N . ILE A 1 260 ? -14.632 19.064 22.768 1.00 79.12 260 ILE A N 1
ATOM 2070 C CA . ILE A 1 260 ? -15.637 18.044 23.073 1.00 79.12 260 ILE A CA 1
ATOM 2071 C C . ILE A 1 260 ? -15.724 17.859 24.594 1.00 79.12 260 ILE A C 1
ATOM 2073 O O . ILE A 1 260 ? -16.810 17.959 25.156 1.00 79.12 260 ILE A O 1
ATOM 2077 N N . ILE A 1 261 ? -14.585 17.692 25.274 1.00 75.50 261 ILE A N 1
ATOM 2078 C CA . ILE A 1 261 ? -14.493 17.492 26.731 1.00 75.50 261 ILE A CA 1
ATOM 2079 C C . ILE A 1 261 ? -15.126 18.656 27.495 1.00 75.50 261 ILE A C 1
ATOM 2081 O O . ILE A 1 261 ? -15.932 18.431 28.396 1.00 75.50 261 ILE A O 1
ATOM 2085 N N . LYS A 1 262 ? -14.817 19.902 27.110 1.00 73.19 262 LYS A N 1
ATOM 2086 C CA . LYS A 1 262 ? -15.395 21.103 27.738 1.00 73.19 262 LYS A CA 1
ATOM 2087 C C . LYS A 1 262 ? -16.922 21.109 27.698 1.00 73.19 262 LYS A C 1
ATOM 2089 O O . LYS A 1 262 ? -17.549 21.582 28.639 1.00 73.19 262 LYS A O 1
ATOM 2094 N N . ARG A 1 263 ? -17.519 20.594 26.621 1.00 71.94 263 ARG A N 1
ATOM 2095 C CA . ARG A 1 263 ? -18.978 20.536 26.453 1.00 71.94 263 ARG A CA 1
ATOM 2096 C C . ARG A 1 263 ? -19.636 19.333 27.124 1.00 71.94 263 ARG A C 1
ATOM 2098 O O . ARG A 1 263 ? -20.855 19.318 27.246 1.00 71.94 263 ARG A O 1
ATOM 2105 N N . LEU A 1 264 ? -18.863 18.332 27.537 1.00 68.62 264 LEU A N 1
ATOM 2106 C CA . LEU A 1 264 ? -19.374 17.168 28.264 1.00 68.62 264 LEU A CA 1
ATOM 2107 C C . LEU A 1 264 ? -19.493 17.409 29.784 1.00 68.62 264 LEU A C 1
ATOM 2109 O O . LEU A 1 264 ? -19.797 16.464 30.499 1.00 68.62 264 LEU A O 1
ATOM 2113 N N . GLU A 1 265 ? -19.299 18.652 30.253 1.00 57.53 265 GLU A N 1
ATOM 2114 C CA . GLU A 1 265 ? -19.511 19.121 31.637 1.00 57.53 265 GLU A CA 1
ATOM 2115 C C . GLU A 1 265 ? -18.917 18.199 32.729 1.00 57.53 265 GLU A C 1
ATOM 2117 O O . GLU A 1 265 ? -19.637 17.524 33.457 1.00 57.53 265 GLU A O 1
ATOM 2122 N N . ASN A 1 266 ? -17.589 18.264 32.911 1.00 53.72 266 ASN A N 1
ATOM 2123 C CA . ASN A 1 266 ? -16.812 17.623 33.994 1.00 53.72 266 ASN A CA 1
ATOM 2124 C C . ASN A 1 266 ? -16.640 16.107 33.894 1.00 53.72 266 ASN A C 1
ATOM 2126 O O . ASN A 1 266 ? -17.010 15.343 34.784 1.00 53.72 266 ASN A O 1
ATOM 2130 N N . VAL A 1 267 ? -15.969 15.675 32.834 1.00 54.62 267 VAL A N 1
ATOM 2131 C CA . VAL A 1 267 ? -15.520 14.297 32.713 1.00 54.62 267 VAL A CA 1
ATOM 2132 C C . VAL A 1 267 ? -14.024 14.230 33.073 1.00 54.62 267 VAL A C 1
ATOM 2134 O O . VAL A 1 267 ? -13.171 14.538 32.242 1.00 54.62 267 VAL A O 1
ATOM 2137 N N . GLU A 1 268 ? -13.700 13.811 34.304 1.00 54.34 268 GLU A N 1
ATOM 2138 C CA . GLU A 1 268 ? -12.319 13.551 34.783 1.00 54.34 268 GLU A CA 1
ATOM 2139 C C . GLU A 1 268 ? -11.554 12.525 33.907 1.00 54.34 268 GLU A C 1
ATOM 2141 O O . GLU A 1 268 ? -10.333 12.454 33.956 1.00 54.34 268 GLU A O 1
ATOM 2146 N N . VAL A 1 269 ? -12.257 11.794 33.026 1.00 56.56 269 VAL A N 1
ATOM 2147 C CA . VAL A 1 269 ? -11.748 10.768 32.079 1.00 56.56 269 VAL A CA 1
ATOM 2148 C C . VAL A 1 269 ? -10.581 11.225 31.213 1.00 56.56 269 VAL A C 1
ATOM 2150 O O . VAL A 1 269 ? -9.794 10.407 30.738 1.00 56.56 269 VAL A O 1
ATOM 2153 N N . PHE A 1 270 ? -10.492 12.523 30.939 1.00 57.25 270 PHE A N 1
ATOM 2154 C CA . PHE A 1 270 ? -9.554 13.052 29.955 1.00 57.25 270 PHE A CA 1
ATOM 2155 C C . PHE A 1 270 ? -8.368 13.801 30.572 1.00 57.25 270 PHE A C 1
ATOM 2157 O O . PHE A 1 270 ? -7.546 14.308 29.813 1.00 57.25 270 PHE A O 1
ATOM 2164 N N . GLN A 1 271 ? -8.280 13.878 31.908 1.00 54.03 271 GLN A N 1
ATOM 2165 C CA . GLN A 1 271 ? -7.253 14.656 32.616 1.00 54.03 271 GLN A CA 1
ATOM 2166 C C . GLN A 1 271 ? -5.983 13.881 33.000 1.00 54.03 271 GLN A C 1
ATOM 2168 O O . GLN A 1 271 ? -5.082 14.494 33.564 1.00 54.03 271 GLN A O 1
ATOM 2173 N N . ASP A 1 272 ? -5.840 12.598 32.650 1.00 52.94 272 ASP A N 1
ATOM 2174 C CA . ASP A 1 272 ? -4.562 11.899 32.862 1.00 52.94 272 ASP A CA 1
ATOM 2175 C C . ASP A 1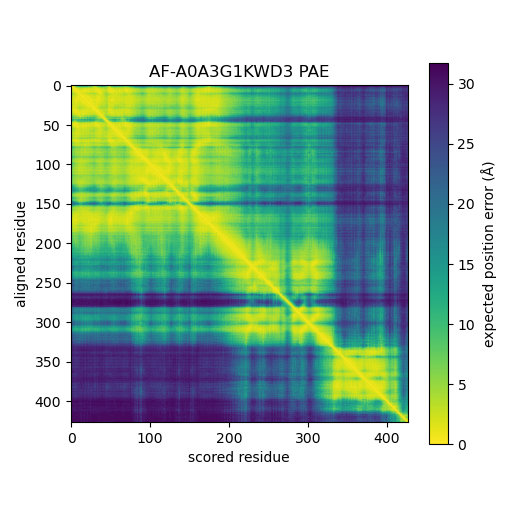 272 ? -3.514 12.306 31.815 1.00 52.94 272 ASP A C 1
ATOM 2177 O O . ASP A 1 272 ? -3.378 11.711 30.734 1.00 52.94 272 ASP A O 1
ATOM 2181 N N . ASP A 1 273 ? -2.800 13.369 32.182 1.00 51.34 273 ASP A N 1
ATOM 2182 C CA . ASP A 1 273 ? -1.400 13.610 31.864 1.00 51.34 273 ASP A CA 1
ATOM 2183 C C . ASP A 1 273 ? -0.530 12.593 32.619 1.00 51.34 273 ASP A C 1
ATOM 2185 O O . ASP A 1 273 ? -0.751 12.310 33.792 1.00 51.34 273 ASP A O 1
ATOM 2189 N N . SER A 1 274 ? 0.532 12.142 31.956 1.00 44.34 274 SER A N 1
ATOM 2190 C CA . SER A 1 274 ? 1.668 11.373 32.487 1.00 44.34 274 SER A CA 1
ATOM 2191 C C . SER A 1 274 ? 1.520 9.847 32.617 1.00 44.34 274 SER A C 1
ATOM 2193 O O . SER A 1 274 ? 0.836 9.300 33.468 1.00 44.34 274 SER A O 1
ATOM 2195 N N . SER A 1 275 ? 2.272 9.171 31.740 1.00 44.09 275 SER A N 1
ATOM 2196 C CA . SER A 1 275 ? 3.083 7.989 32.055 1.00 44.09 275 SER A CA 1
ATOM 2197 C C . SER A 1 275 ? 2.477 6.964 33.016 1.00 44.09 275 SER A C 1
ATOM 2199 O O . SER A 1 275 ? 2.884 6.895 34.167 1.00 44.09 275 SER A O 1
ATOM 2201 N N . ASP A 1 276 ? 1.607 6.095 32.519 1.00 39.50 276 ASP A N 1
ATOM 2202 C CA . ASP A 1 276 ? 1.704 4.688 32.892 1.00 39.50 276 ASP A CA 1
ATOM 2203 C C . ASP A 1 276 ? 1.034 3.816 31.833 1.00 39.50 276 ASP A C 1
ATOM 2205 O O . ASP A 1 276 ? -0.143 3.930 31.488 1.00 39.50 276 ASP A O 1
ATOM 2209 N N . THR A 1 277 ? 1.863 2.950 31.274 1.00 43.00 277 THR A N 1
ATOM 2210 C CA . THR A 1 277 ? 1.487 1.733 30.574 1.00 43.00 277 THR A CA 1
ATOM 2211 C C . THR A 1 277 ? 0.429 0.955 31.375 1.00 43.00 277 THR A C 1
ATOM 2213 O O . THR A 1 277 ? 0.553 0.776 32.581 1.00 43.00 277 THR A O 1
ATOM 2216 N N . GLU A 1 278 ? -0.596 0.467 30.671 1.00 44.22 278 GLU A N 1
ATOM 2217 C CA . GLU A 1 278 ? -1.478 -0.655 31.056 1.00 44.22 278 GLU A CA 1
ATOM 2218 C C . GLU A 1 278 ? -2.707 -0.440 31.956 1.00 44.22 278 GLU A C 1
ATOM 2220 O O . GLU A 1 278 ? -3.466 -1.396 32.125 1.00 44.22 278 GLU A O 1
ATOM 2225 N N . LYS A 1 279 ? -3.039 0.758 32.451 1.00 45.06 279 LYS A N 1
ATOM 2226 C CA . LYS A 1 279 ? -4.311 0.925 33.192 1.00 45.06 279 LYS A CA 1
ATOM 2227 C C . LYS A 1 279 ? -5.430 1.491 32.328 1.00 45.06 279 LYS A C 1
ATOM 2229 O O . LYS A 1 279 ? -5.626 2.694 32.223 1.00 45.06 279 LYS A O 1
ATOM 2234 N N . SER A 1 280 ? -6.221 0.582 31.761 1.00 53.19 280 SER A N 1
ATOM 2235 C CA . SER A 1 280 ? -7.606 0.859 31.391 1.00 53.19 280 SER A CA 1
ATOM 2236 C C . SER A 1 280 ? -8.385 1.271 32.646 1.00 53.19 280 SER A C 1
ATOM 2238 O O . SER A 1 280 ? -8.808 0.411 33.418 1.00 53.19 280 SER A O 1
ATOM 2240 N N . SER A 1 281 ? -8.537 2.571 32.892 1.00 60.25 281 SER A N 1
ATOM 2241 C CA . SER A 1 281 ? -9.445 3.074 33.919 1.00 60.25 281 SER A CA 1
ATOM 2242 C C . SER A 1 281 ? -10.839 3.187 33.309 1.00 60.25 281 SER A C 1
ATOM 2244 O O . SER A 1 281 ? -11.114 4.048 32.474 1.00 60.25 281 SER A O 1
ATOM 2246 N N . ASP A 1 282 ? -11.723 2.264 33.685 1.00 73.25 282 ASP A N 1
ATOM 2247 C CA . ASP A 1 282 ? -13.147 2.434 33.419 1.00 73.25 282 ASP A CA 1
ATOM 2248 C C . ASP A 1 282 ? -13.646 3.571 34.297 1.00 73.25 282 ASP A C 1
ATOM 2250 O O . ASP A 1 282 ? -13.598 3.505 35.528 1.00 73.25 282 ASP A O 1
ATOM 2254 N N . VAL A 1 283 ? -14.126 4.628 33.660 1.00 80.69 283 VAL A N 1
ATOM 2255 C CA . VAL A 1 283 ? -14.653 5.786 34.367 1.00 80.69 283 VAL A CA 1
ATOM 2256 C C . VAL A 1 283 ? -16.132 5.908 34.073 1.00 80.69 283 VAL A C 1
ATOM 2258 O O . VAL A 1 283 ? -16.571 5.871 32.921 1.00 80.69 283 VAL A O 1
ATOM 2261 N N . ILE A 1 284 ? -16.906 6.076 35.137 1.00 82.75 284 ILE A N 1
ATOM 2262 C CA . ILE A 1 284 ? -18.353 6.226 35.067 1.00 82.75 284 ILE A CA 1
ATOM 2263 C C . ILE A 1 284 ? -18.689 7.692 35.307 1.00 82.75 284 ILE A C 1
ATOM 2265 O O . ILE A 1 284 ? -18.305 8.263 36.324 1.00 82.75 284 ILE A O 1
ATOM 2269 N N . PHE A 1 285 ? -19.438 8.293 34.391 1.00 83.75 285 PHE A N 1
ATOM 2270 C CA . PHE A 1 285 ? -19.914 9.666 34.520 1.00 83.75 285 PHE A CA 1
ATOM 2271 C C . PHE A 1 285 ? -21.380 9.766 34.107 1.00 83.75 285 PHE A C 1
ATOM 2273 O O . PHE A 1 285 ? -21.940 8.866 33.477 1.00 83.75 285 PHE A O 1
ATOM 2280 N N . THR A 1 286 ? -22.029 10.860 34.501 1.00 82.88 286 THR A N 1
ATOM 2281 C CA . THR A 1 286 ? -23.430 11.113 34.156 1.00 82.88 286 THR A CA 1
ATOM 2282 C C . THR A 1 286 ? -23.499 12.189 33.084 1.00 82.88 286 THR A C 1
ATOM 2284 O O . THR A 1 286 ? -22.978 13.279 33.279 1.00 82.88 286 THR A O 1
ATOM 2287 N N . TYR A 1 287 ? -24.174 11.898 31.975 1.00 84.06 287 TYR A N 1
ATOM 2288 C CA . TYR A 1 287 ? -24.422 12.845 30.891 1.00 84.06 287 TYR A CA 1
ATOM 2289 C C . TYR A 1 287 ? -25.895 12.774 30.482 1.00 84.06 287 TYR A C 1
ATOM 2291 O O . TYR A 1 287 ? -26.415 11.684 30.244 1.00 84.06 287 TYR A O 1
ATOM 2299 N N . ASN A 1 288 ? -26.592 13.915 30.433 1.00 82.88 288 ASN A N 1
ATOM 2300 C CA . ASN A 1 288 ? -28.033 13.993 30.133 1.00 82.88 288 ASN A CA 1
ATOM 2301 C C . ASN A 1 288 ? -28.880 12.967 30.919 1.00 82.88 288 ASN A C 1
ATOM 2303 O O . ASN A 1 288 ? -29.695 12.240 30.349 1.00 82.88 288 ASN A O 1
ATOM 2307 N N . SER A 1 289 ? -28.646 12.873 32.234 1.00 82.81 289 SER A N 1
ATOM 2308 C CA . SER A 1 289 ? -29.320 11.928 33.146 1.00 82.81 289 SER A CA 1
ATOM 2309 C C . SER A 1 289 ? -29.096 10.437 32.838 1.00 82.81 289 SER A C 1
ATOM 2311 O O . SER A 1 289 ? -29.773 9.585 33.414 1.00 82.81 289 SER A O 1
ATOM 2313 N N . LYS A 1 290 ? -28.138 10.097 31.969 1.00 85.69 290 LYS A N 1
ATOM 2314 C CA . LYS A 1 290 ? -27.702 8.725 31.692 1.00 85.69 290 LYS A CA 1
ATOM 2315 C C . LYS A 1 290 ? -26.327 8.478 32.299 1.00 85.69 290 LYS A C 1
ATOM 2317 O O . LYS A 1 290 ? -25.450 9.330 32.202 1.00 85.69 290 LYS A O 1
ATOM 2322 N N . GLN A 1 291 ? -26.123 7.295 32.873 1.00 87.56 291 GLN A N 1
ATOM 2323 C CA . GLN A 1 291 ? -24.790 6.849 33.276 1.00 87.56 291 GLN A CA 1
ATOM 2324 C C . GLN A 1 291 ? -24.061 6.234 32.083 1.00 87.56 291 GLN A C 1
ATOM 2326 O O . GLN A 1 291 ? -24.543 5.268 31.480 1.00 87.56 291 GLN A O 1
ATOM 2331 N N . LEU A 1 292 ? -22.901 6.795 31.761 1.00 88.19 292 LEU A N 1
ATOM 2332 C CA . LEU A 1 292 ? -22.011 6.332 30.708 1.00 88.19 292 LEU A CA 1
ATOM 2333 C C . LEU A 1 292 ? -20.726 5.793 31.331 1.00 88.19 292 LEU A C 1
ATOM 2335 O O . LEU A 1 292 ? -20.183 6.381 32.262 1.00 88.19 292 LEU A O 1
ATOM 2339 N N . VAL A 1 293 ? -20.249 4.680 30.790 1.00 88.25 293 VAL A N 1
ATOM 2340 C CA . VAL A 1 293 ? -18.921 4.128 31.050 1.00 88.25 293 VAL A CA 1
ATOM 2341 C C . VAL A 1 293 ? -18.029 4.547 29.891 1.00 88.25 293 VAL A C 1
ATOM 2343 O O . VAL A 1 293 ? -18.396 4.318 28.735 1.00 88.25 293 VAL A O 1
ATOM 2346 N N . CYS A 1 294 ? -16.886 5.162 30.189 1.00 87.81 294 CYS A N 1
ATOM 2347 C CA . CYS A 1 294 ? -15.838 5.431 29.215 1.00 87.81 294 CYS A CA 1
ATOM 2348 C C . CYS A 1 294 ? -14.583 4.627 29.537 1.00 87.81 294 CYS A C 1
ATOM 2350 O O . CYS A 1 294 ? -14.144 4.590 30.684 1.00 87.81 294 CYS A O 1
ATOM 2352 N N . ASN A 1 295 ? -13.986 4.054 28.497 1.00 86.12 295 ASN A N 1
ATOM 2353 C CA . ASN A 1 295 ? -12.677 3.420 28.544 1.00 86.12 295 ASN A CA 1
ATOM 2354 C C . ASN A 1 295 ? -11.736 4.159 27.586 1.00 86.12 295 ASN A C 1
ATOM 2356 O O . ASN A 1 295 ? -12.125 4.459 26.455 1.00 86.12 295 ASN A O 1
ATOM 2360 N N . LYS A 1 296 ? -10.515 4.460 28.038 1.00 84.94 296 LYS A N 1
ATOM 2361 C CA . LYS A 1 296 ? -9.442 5.036 27.216 1.00 84.94 296 LYS A CA 1
ATOM 2362 C C . LYS A 1 296 ? -8.378 3.968 26.975 1.00 84.94 296 LYS A C 1
ATOM 2364 O O . LYS A 1 296 ? -7.897 3.344 27.918 1.00 84.94 296 LYS A O 1
ATOM 2369 N N . ARG A 1 297 ? -7.970 3.798 25.720 1.00 85.25 297 ARG A N 1
ATOM 2370 C CA . ARG A 1 297 ? -6.823 2.971 25.327 1.00 85.25 297 ARG A CA 1
ATOM 2371 C C . ARG A 1 297 ? -5.860 3.770 24.474 1.00 85.25 297 ARG A C 1
ATOM 2373 O O . ARG A 1 297 ? -6.284 4.566 23.644 1.00 85.25 297 ARG A O 1
ATOM 2380 N N . THR A 1 298 ? -4.575 3.509 24.644 1.00 85.69 298 THR A N 1
ATOM 2381 C CA . THR A 1 298 ? -3.526 4.063 23.788 1.00 85.69 298 THR A CA 1
ATOM 2382 C C . THR A 1 298 ? -3.075 2.981 22.818 1.00 85.69 298 THR A C 1
ATOM 2384 O O . THR A 1 298 ? -2.839 1.845 23.228 1.00 85.69 298 THR A O 1
ATOM 2387 N N . VAL A 1 299 ? -2.983 3.322 21.538 1.00 87.44 299 VAL A N 1
ATOM 2388 C CA . VAL A 1 299 ? -2.542 2.432 20.459 1.00 87.44 299 VAL A CA 1
ATOM 2389 C C . VAL A 1 299 ? -1.475 3.158 19.655 1.00 87.44 299 VAL A C 1
ATOM 2391 O O . VAL A 1 299 ? -1.597 4.355 19.430 1.00 87.44 299 VAL A O 1
ATOM 2394 N N . GLU A 1 300 ? -0.438 2.455 19.222 1.00 85.25 300 GLU A N 1
ATOM 2395 C CA . GLU A 1 300 ? 0.601 3.008 18.351 1.00 85.25 300 GLU A CA 1
ATOM 2396 C C . GLU A 1 300 ? 0.349 2.547 16.911 1.00 85.25 300 GLU A C 1
ATOM 2398 O O . GLU A 1 300 ? 0.203 1.349 16.654 1.00 85.25 300 GLU A O 1
ATOM 2403 N N . ILE A 1 301 ? 0.232 3.498 15.985 1.00 79.56 301 ILE A N 1
ATOM 2404 C CA . ILE A 1 301 ? 0.011 3.265 14.553 1.00 79.56 301 ILE A CA 1
ATOM 2405 C C . ILE A 1 301 ? 1.080 4.063 13.812 1.00 79.56 301 ILE A C 1
ATOM 2407 O O . ILE A 1 301 ? 1.174 5.266 14.000 1.00 79.56 301 ILE A O 1
ATOM 2411 N N . ASP A 1 302 ? 1.902 3.404 12.993 1.00 75.44 302 ASP A N 1
ATOM 2412 C CA . ASP A 1 302 ? 2.945 4.059 12.184 1.00 75.44 302 ASP A CA 1
ATOM 2413 C C . ASP A 1 302 ? 3.911 4.971 12.983 1.00 75.44 302 ASP A C 1
ATOM 2415 O O . ASP A 1 302 ? 4.352 6.006 12.491 1.00 75.44 302 ASP A O 1
ATOM 2419 N N . ASN A 1 303 ? 4.278 4.562 14.208 1.00 78.00 303 ASN A N 1
ATOM 2420 C CA . ASN A 1 303 ? 5.067 5.339 15.185 1.00 78.00 303 ASN A CA 1
ATOM 2421 C C . ASN A 1 303 ? 4.391 6.631 15.689 1.00 78.00 303 ASN A C 1
ATOM 2423 O O . ASN A 1 303 ? 5.059 7.487 16.268 1.00 78.00 303 ASN A O 1
ATOM 2427 N N . GLU A 1 304 ? 3.081 6.776 15.499 1.00 80.81 304 GLU A N 1
ATOM 2428 C CA . GLU A 1 304 ? 2.265 7.830 16.101 1.00 80.81 304 GLU A CA 1
ATOM 2429 C C . GLU A 1 304 ? 1.329 7.219 17.154 1.00 80.81 304 GLU A C 1
ATOM 2431 O O . GLU A 1 304 ? 0.702 6.173 16.942 1.00 80.81 304 GLU A O 1
ATOM 2436 N N . ARG A 1 305 ? 1.211 7.855 18.325 1.00 85.50 305 ARG A N 1
ATOM 2437 C CA . ARG A 1 305 ? 0.260 7.425 19.355 1.00 85.50 305 ARG A CA 1
ATOM 2438 C C . ARG A 1 305 ? -1.140 7.945 19.055 1.00 85.50 305 ARG A C 1
ATOM 2440 O O . ARG A 1 305 ? -1.387 9.128 18.842 1.00 85.50 305 ARG A O 1
ATOM 2447 N N . HIS A 1 306 ? -2.095 7.040 19.149 1.00 88.44 306 HIS A N 1
ATOM 2448 C CA . HIS A 1 306 ? -3.515 7.314 19.073 1.00 88.44 306 HIS A CA 1
ATOM 2449 C C . HIS A 1 306 ? -4.177 6.986 20.405 1.00 88.44 306 HIS A C 1
ATOM 2451 O O . HIS A 1 306 ? -3.889 5.962 21.028 1.00 88.44 306 HIS A O 1
ATOM 2457 N N . PHE A 1 307 ? -5.122 7.823 20.820 1.00 87.81 307 PHE A N 1
ATOM 2458 C CA . PHE A 1 307 ? -5.968 7.566 21.980 1.00 87.81 307 PHE A CA 1
ATOM 2459 C C . PHE A 1 307 ? -7.372 7.206 21.501 1.00 87.81 307 PHE A C 1
ATOM 2461 O O . PHE A 1 307 ? -7.995 7.947 20.740 1.00 87.81 307 PHE A O 1
ATOM 2468 N N . ILE A 1 308 ? -7.865 6.048 21.924 1.00 89.56 308 ILE A N 1
ATOM 2469 C CA . ILE A 1 308 ? -9.185 5.520 21.593 1.00 89.56 308 ILE A CA 1
ATOM 2470 C C . ILE A 1 308 ? -10.052 5.597 22.843 1.00 89.56 308 ILE A C 1
ATOM 2472 O O . ILE A 1 308 ? -9.716 5.012 23.870 1.00 89.56 308 ILE A O 1
ATOM 2476 N N . TYR A 1 309 ? -11.179 6.288 22.733 1.00 88.62 309 TYR A N 1
ATOM 2477 C CA . TYR A 1 309 ? -12.202 6.392 23.760 1.00 88.62 309 TYR A CA 1
ATOM 2478 C C . TYR A 1 309 ? -13.435 5.608 23.323 1.00 88.62 309 TYR A C 1
ATOM 2480 O O . TYR A 1 309 ? -13.960 5.834 22.228 1.00 88.62 309 TYR A O 1
ATOM 2488 N N . THR A 1 310 ? -13.904 4.701 24.176 1.00 91.19 310 THR A N 1
ATOM 2489 C CA . THR A 1 310 ? -15.141 3.946 23.951 1.00 91.19 310 THR A CA 1
ATOM 2490 C C . THR A 1 310 ? -16.172 4.289 25.012 1.00 91.19 310 THR A C 1
ATOM 2492 O O . THR A 1 310 ? -15.855 4.241 26.197 1.00 91.19 310 THR A O 1
ATOM 2495 N N . PHE A 1 311 ? -17.403 4.576 24.599 1.00 90.00 311 PHE A N 1
ATOM 2496 C CA . PHE A 1 311 ? -18.499 5.009 25.461 1.00 90.00 311 PHE A CA 1
ATOM 2497 C C . PHE A 1 311 ? -19.670 4.031 25.383 1.00 90.00 311 PHE A C 1
ATOM 2499 O O . PHE A 1 311 ? -20.164 3.724 24.293 1.00 90.00 311 PHE A O 1
ATOM 2506 N N . ARG A 1 312 ? -20.169 3.589 26.540 1.00 90.62 312 ARG A N 1
ATOM 2507 C CA . ARG A 1 312 ? -21.311 2.668 26.644 1.00 90.62 312 ARG A CA 1
ATOM 2508 C C . ARG A 1 312 ? -22.275 3.112 27.743 1.00 90.62 312 ARG A C 1
ATOM 2510 O O . ARG A 1 312 ? -21.849 3.566 28.797 1.00 90.62 312 ARG A O 1
ATOM 2517 N N . GLU A 1 313 ? -23.582 2.945 27.540 1.00 90.44 313 GLU A N 1
ATOM 2518 C CA . GLU A 1 313 ? -24.570 3.166 28.607 1.00 90.44 313 GLU A CA 1
ATOM 2519 C C . GLU A 1 313 ? -24.502 2.051 29.666 1.00 90.44 313 GLU A C 1
ATOM 2521 O O . GLU A 1 313 ? -24.668 0.868 29.348 1.00 90.44 313 GLU A O 1
ATOM 2526 N N . ALA A 1 314 ? -24.337 2.418 30.941 1.00 87.81 314 ALA A N 1
ATOM 2527 C CA . ALA A 1 314 ? -24.232 1.464 32.051 1.00 87.81 314 ALA A CA 1
ATOM 2528 C C . ALA A 1 314 ? -25.499 0.599 32.208 1.00 87.81 314 ALA A C 1
ATOM 2530 O O . ALA A 1 314 ? -25.423 -0.600 32.476 1.00 87.81 314 ALA A O 1
ATOM 2531 N N . ALA A 1 315 ? -26.679 1.174 31.948 1.00 85.50 315 ALA A N 1
ATOM 2532 C CA . ALA A 1 315 ? -27.955 0.455 31.998 1.00 85.50 315 ALA A CA 1
ATOM 2533 C C . ALA A 1 315 ? -28.018 -0.729 31.013 1.00 85.50 315 ALA A C 1
ATOM 2535 O O . ALA A 1 315 ? -28.721 -1.711 31.258 1.00 85.50 315 ALA A O 1
ATOM 2536 N N . ARG A 1 316 ? -27.287 -0.662 29.892 1.00 81.62 316 ARG A N 1
ATOM 2537 C CA . ARG A 1 316 ? -27.245 -1.746 28.900 1.00 81.62 316 ARG A CA 1
ATOM 2538 C C . ARG A 1 316 ? -26.378 -2.908 29.375 1.00 81.62 316 ARG A C 1
ATOM 2540 O O . ARG A 1 316 ? -26.760 -4.056 29.171 1.00 81.62 316 ARG A O 1
ATOM 2547 N N . ILE A 1 317 ? -25.279 -2.609 30.070 1.00 79.88 317 ILE A N 1
ATOM 2548 C CA . ILE A 1 317 ? -24.426 -3.613 30.724 1.00 79.88 317 ILE A CA 1
ATOM 2549 C C . ILE A 1 317 ? -25.259 -4.409 31.735 1.00 79.88 317 ILE A C 1
ATOM 2551 O O . ILE A 1 317 ? -25.314 -5.633 31.661 1.00 79.88 317 ILE A O 1
ATOM 2555 N N . GLN A 1 318 ? -26.016 -3.713 32.588 1.00 80.31 318 GLN A N 1
ATOM 2556 C CA . GLN A 1 318 ? -26.891 -4.349 33.579 1.00 80.31 318 GLN A CA 1
ATOM 2557 C C . GLN A 1 318 ? -27.968 -5.242 32.942 1.00 80.31 318 GLN A C 1
ATOM 2559 O O . GLN A 1 318 ? -28.230 -6.340 33.431 1.00 80.31 318 GLN A O 1
ATOM 2564 N N . LYS A 1 319 ? -28.590 -4.802 31.838 1.00 82.44 319 LYS A N 1
ATOM 2565 C CA . LYS A 1 319 ? -29.575 -5.620 31.108 1.00 82.44 319 LYS A CA 1
ATOM 2566 C C . LYS A 1 319 ? -28.956 -6.892 30.530 1.00 82.44 319 LYS A C 1
ATOM 2568 O O . LYS A 1 319 ? -29.547 -7.959 30.670 1.00 82.44 319 LYS A O 1
ATOM 2573 N N . LEU A 1 320 ? -27.777 -6.791 29.916 1.00 80.31 320 LEU A N 1
ATOM 2574 C CA . LEU A 1 320 ? -27.062 -7.952 29.378 1.00 80.31 320 LEU A CA 1
ATOM 2575 C C . LEU A 1 320 ? -26.701 -8.945 30.489 1.00 80.31 320 LEU A C 1
ATOM 2577 O O . LEU A 1 320 ? -26.940 -10.140 30.333 1.00 80.31 320 LEU A O 1
ATOM 2581 N N . GLU A 1 321 ? -26.213 -8.468 31.636 1.00 80.88 321 GLU A N 1
ATOM 2582 C CA . GLU A 1 321 ? -25.959 -9.327 32.799 1.00 80.88 321 GLU A CA 1
ATOM 2583 C C . GLU A 1 321 ? -27.227 -10.039 33.284 1.00 80.88 321 GLU A C 1
ATOM 2585 O O . GLU A 1 321 ? -27.193 -11.235 33.577 1.00 80.88 321 GLU A O 1
ATOM 2590 N N . GLN A 1 322 ? -28.361 -9.334 33.345 1.00 77.88 322 GLN A N 1
ATOM 2591 C CA . GLN A 1 322 ? -29.645 -9.932 33.717 1.00 77.88 322 GLN A CA 1
ATOM 2592 C C . GLN A 1 322 ? -30.100 -11.001 32.716 1.00 77.88 322 GLN A C 1
ATOM 2594 O O . GLN A 1 322 ? -30.588 -12.052 33.130 1.00 77.88 322 GLN A O 1
ATOM 2599 N N . GLU A 1 323 ? -29.926 -10.776 31.413 1.00 81.31 323 GLU A N 1
ATOM 2600 C CA . GLU A 1 323 ? -30.247 -11.772 30.386 1.00 81.31 323 GLU A CA 1
ATOM 2601 C C . GLU A 1 323 ? -29.343 -13.004 30.461 1.00 81.31 323 GLU A C 1
ATOM 2603 O O . GLU A 1 323 ? -29.836 -14.129 30.349 1.00 81.31 323 GLU A O 1
ATOM 2608 N N . VAL A 1 324 ? -28.039 -12.812 30.690 1.00 79.62 324 VAL A N 1
ATOM 2609 C CA . VAL A 1 324 ? -27.091 -13.911 30.921 1.00 79.62 324 VAL A CA 1
ATOM 2610 C C . VAL A 1 324 ? -27.520 -14.715 32.145 1.00 79.62 324 VAL A C 1
ATOM 2612 O O . VAL A 1 324 ? -27.649 -15.937 32.053 1.00 79.62 324 VAL A O 1
ATOM 2615 N N . ARG A 1 325 ? -27.834 -14.043 33.262 1.00 73.62 325 ARG A N 1
ATOM 2616 C CA . ARG A 1 325 ? -28.368 -14.699 34.465 1.00 73.62 325 ARG A CA 1
ATOM 2617 C C . ARG A 1 325 ? -29.630 -15.490 34.137 1.00 73.62 325 ARG A C 1
ATOM 2619 O O . ARG A 1 325 ? -29.686 -16.673 34.454 1.00 73.62 325 ARG A O 1
ATOM 2626 N N . ARG A 1 326 ? -30.609 -14.895 33.445 1.00 75.0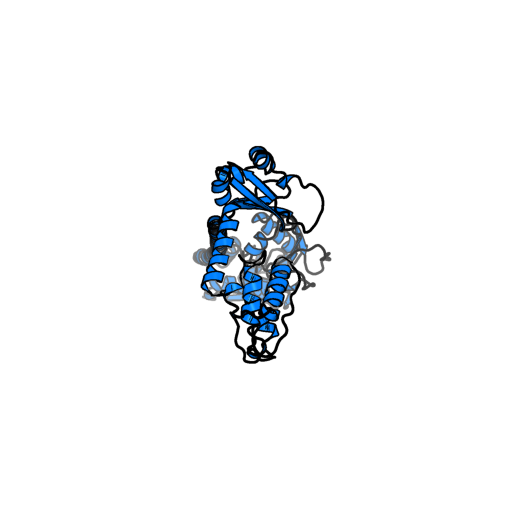0 326 ARG A N 1
ATOM 2627 C CA . ARG A 1 326 ? -31.855 -15.579 33.052 1.00 75.00 326 ARG A CA 1
ATOM 2628 C C . ARG A 1 326 ? -31.588 -16.846 32.235 1.00 75.00 326 ARG A C 1
ATOM 2630 O O . ARG A 1 326 ? -32.175 -17.882 32.527 1.00 75.00 326 ARG A O 1
ATOM 2637 N N . LYS A 1 327 ? -30.675 -16.800 31.262 1.00 75.56 327 LYS A 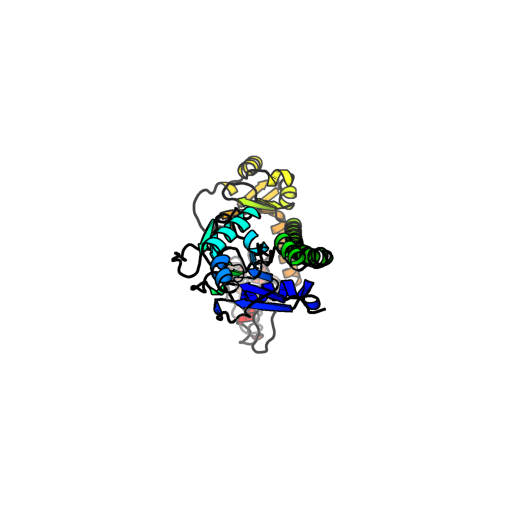N 1
ATOM 2638 C CA . LYS A 1 327 ? -30.304 -17.981 30.461 1.00 75.56 327 LYS A CA 1
ATOM 2639 C C . LYS A 1 327 ? -29.652 -19.082 31.303 1.00 75.56 327 LYS A C 1
ATOM 2641 O O . LYS A 1 327 ? -29.893 -20.260 31.050 1.00 75.56 327 LYS A O 1
ATOM 2646 N N . LEU A 1 328 ? -28.845 -18.725 32.305 1.00 72.00 328 LEU A N 1
ATOM 2647 C CA . LEU A 1 328 ? -28.281 -19.698 33.250 1.00 72.00 328 LEU A CA 1
ATOM 2648 C C . LEU A 1 328 ? -29.373 -20.336 34.124 1.00 72.00 328 LEU A C 1
ATOM 2650 O O . LEU A 1 328 ? -29.338 -21.547 34.341 1.00 72.00 328 LEU A O 1
ATOM 2654 N N . TYR A 1 329 ? -30.375 -19.554 34.545 1.00 67.56 329 TYR A N 1
ATOM 2655 C CA . TYR A 1 329 ? -31.569 -20.070 35.227 1.00 67.56 329 TYR A CA 1
ATOM 2656 C C . TYR A 1 329 ? -32.345 -21.071 34.350 1.00 67.56 329 TYR A C 1
ATOM 2658 O O . TYR A 1 329 ? -32.691 -22.155 34.819 1.00 67.56 329 TYR A O 1
ATOM 2666 N N . GLU A 1 330 ? -32.585 -20.747 33.075 1.00 70.50 330 GLU A N 1
ATOM 2667 C CA . GLU A 1 330 ? -33.309 -21.607 32.120 1.00 70.50 330 GLU A CA 1
ATOM 2668 C C . GLU A 1 330 ? -32.591 -22.941 31.842 1.00 70.50 330 GLU A C 1
ATOM 2670 O O . GLU A 1 330 ? -33.250 -23.960 31.643 1.00 70.50 330 GLU A O 1
ATOM 2675 N N . LYS A 1 331 ? -31.252 -22.969 31.896 1.00 69.75 331 LYS A N 1
ATOM 2676 C CA . LYS A 1 331 ? -30.444 -24.197 31.758 1.00 69.75 331 LYS A CA 1
ATOM 2677 C C . LYS A 1 331 ? -30.452 -25.102 33.000 1.00 69.75 331 LYS A C 1
ATOM 2679 O O . LYS A 1 331 ? -29.843 -26.166 32.979 1.00 69.75 331 LYS A O 1
ATOM 2684 N N . GLY A 1 332 ? -31.144 -24.716 34.075 1.00 66.69 332 GLY A N 1
ATOM 2685 C CA . GLY A 1 332 ? -31.297 -25.540 35.275 1.00 66.69 332 GLY A CA 1
ATOM 2686 C C . GLY A 1 332 ? -30.148 -25.446 36.283 1.00 66.69 332 GLY A C 1
ATOM 2687 O O . GLY A 1 332 ? -30.166 -26.194 37.259 1.00 66.69 332 GLY A O 1
ATOM 2688 N N . TYR A 1 333 ? -29.203 -24.515 36.107 1.00 72.38 333 TYR A N 1
ATOM 2689 C CA . TYR A 1 333 ? -28.113 -24.237 37.056 1.00 72.38 333 TYR A CA 1
ATOM 2690 C C . TYR A 1 333 ? -28.598 -23.423 38.262 1.00 72.38 333 TYR A C 1
ATOM 2692 O O . TYR A 1 333 ? -28.166 -22.296 38.512 1.00 72.38 333 TYR A O 1
ATOM 2700 N N . VAL A 1 334 ? -29.563 -23.978 38.989 1.00 78.50 334 VAL A N 1
ATOM 2701 C CA . VAL A 1 334 ? -30.265 -23.309 40.084 1.00 78.50 334 VAL A CA 1
ATOM 2702 C C . VAL A 1 334 ? -30.418 -24.281 41.241 1.00 78.50 334 VAL A C 1
ATOM 2704 O O . VAL A 1 334 ? -30.861 -25.413 41.052 1.00 78.50 334 VAL A O 1
ATOM 2707 N N . ALA A 1 335 ? -30.114 -23.823 42.454 1.00 81.69 335 ALA A N 1
ATOM 2708 C CA . ALA A 1 335 ? -30.402 -24.580 43.661 1.00 81.69 335 ALA A CA 1
ATOM 2709 C C . ALA A 1 335 ? -31.920 -24.603 43.875 1.00 81.69 335 ALA A C 1
ATOM 2711 O O . ALA A 1 335 ? -32.552 -23.555 44.034 1.00 81.69 335 ALA A O 1
ATOM 2712 N N . LYS A 1 336 ? -32.518 -25.794 43.873 1.00 84.25 336 LYS A N 1
ATOM 2713 C CA . LYS A 1 336 ? -33.972 -25.960 43.991 1.00 84.25 336 LYS A CA 1
ATOM 2714 C C . LYS A 1 336 ? -34.401 -26.117 45.445 1.00 84.25 336 LYS A C 1
ATOM 2716 O O . LYS A 1 336 ? -35.464 -25.613 45.799 1.00 84.25 336 LYS A O 1
ATOM 2721 N N . HIS A 1 337 ? -33.553 -26.706 46.284 1.00 88.56 337 HIS A N 1
ATOM 2722 C CA . HIS A 1 337 ? -33.922 -27.117 47.638 1.00 88.56 337 HIS A CA 1
ATOM 2723 C C . HIS A 1 337 ? -33.536 -26.118 48.736 1.00 88.56 337 HIS A C 1
ATOM 2725 O O . HIS A 1 337 ? -32.462 -25.521 48.680 1.00 88.56 337 HIS A O 1
ATOM 2731 N N . THR A 1 338 ? -34.404 -25.932 49.735 1.00 91.06 338 THR A N 1
ATOM 2732 C CA . THR A 1 338 ? -34.167 -25.134 50.956 1.00 91.06 338 THR A CA 1
ATOM 2733 C C . THR A 1 338 ? -33.947 -26.031 52.180 1.00 91.06 338 THR A C 1
ATOM 2735 O O . THR A 1 338 ? -34.079 -27.251 52.118 1.00 91.06 338 THR A O 1
ATOM 2738 N N . PHE A 1 339 ? -33.633 -25.435 53.339 1.00 90.81 339 PHE A N 1
ATOM 2739 C CA . PHE A 1 339 ? -33.542 -26.179 54.602 1.00 90.81 339 PHE A CA 1
ATOM 2740 C C . PHE A 1 339 ? -34.870 -26.830 55.030 1.00 90.81 339 PHE A C 1
ATOM 2742 O O . PHE A 1 339 ? -34.846 -27.774 55.827 1.00 90.81 339 PHE A O 1
ATOM 2749 N N . ASP A 1 340 ? -36.007 -26.366 54.504 1.00 88.56 340 ASP A N 1
ATOM 2750 C CA . ASP A 1 340 ? -37.330 -26.941 54.775 1.00 88.56 340 ASP A CA 1
ATOM 2751 C C . ASP A 1 340 ? -37.533 -28.277 54.045 1.00 88.56 340 ASP A C 1
ATOM 2753 O O . ASP A 1 340 ? -38.217 -29.164 54.556 1.00 88.56 340 ASP A O 1
ATOM 2757 N N . ASP A 1 341 ? -36.855 -28.469 52.910 1.00 88.44 341 ASP A N 1
ATOM 2758 C CA . ASP A 1 341 ? -36.897 -29.713 52.132 1.00 88.44 341 ASP A CA 1
ATOM 2759 C C . ASP A 1 341 ? -36.100 -30.857 52.789 1.00 88.44 341 ASP A C 1
ATOM 2761 O O . ASP A 1 341 ? -36.223 -32.019 52.405 1.00 88.44 341 ASP A O 1
ATOM 2765 N N . ILE A 1 342 ? -35.286 -30.557 53.807 1.00 88.81 342 ILE A N 1
ATOM 2766 C CA . ILE A 1 342 ? -34.508 -31.554 54.553 1.00 88.81 342 ILE A CA 1
ATOM 2767 C C . ILE A 1 342 ? -35.375 -32.112 55.688 1.00 88.81 342 ILE A C 1
ATOM 2769 O O . ILE A 1 342 ? -35.523 -31.486 56.740 1.00 88.81 342 ILE A O 1
ATOM 2773 N N . TRP A 1 343 ? -35.960 -33.294 55.507 1.00 83.88 343 TRP A N 1
ATOM 2774 C CA . TRP A 1 343 ? -36.872 -33.880 56.495 1.00 83.88 343 TRP A CA 1
ATOM 2775 C C . TRP A 1 343 ? -36.150 -34.594 57.645 1.00 83.88 343 TRP A C 1
ATOM 2777 O O . TRP A 1 343 ? -35.251 -35.405 57.433 1.00 83.88 343 TRP A O 1
ATOM 2787 N N . GLY A 1 344 ? -36.585 -34.318 58.880 1.00 80.81 344 GLY A N 1
ATOM 2788 C CA . GLY A 1 344 ? -36.115 -34.997 60.088 1.00 80.81 344 GLY A CA 1
ATOM 2789 C C . GLY A 1 344 ? -36.261 -34.150 61.354 1.00 80.81 344 GLY A C 1
ATOM 2790 O O . GLY A 1 344 ? -35.827 -33.002 61.395 1.00 80.81 344 GLY A O 1
ATOM 2791 N N . ASN A 1 345 ? -36.849 -34.737 62.401 1.00 76.75 345 ASN A N 1
ATOM 2792 C CA . ASN A 1 345 ? -37.170 -34.054 63.665 1.00 76.75 345 ASN A CA 1
ATOM 2793 C C . ASN A 1 345 ? -36.263 -34.454 64.840 1.00 76.75 345 ASN A C 1
ATOM 2795 O O . ASN A 1 345 ? -36.577 -34.162 65.991 1.00 76.75 345 ASN A O 1
ATOM 2799 N N . ASN A 1 346 ? -35.147 -35.136 64.579 1.00 90.38 346 ASN A N 1
ATOM 2800 C CA . ASN A 1 346 ? -34.189 -35.463 65.631 1.00 90.38 346 ASN A CA 1
ATOM 2801 C C . ASN A 1 346 ? -33.247 -34.276 65.919 1.00 90.38 346 ASN A C 1
ATOM 2803 O O . ASN A 1 346 ? -33.017 -33.416 65.065 1.00 90.38 346 ASN A O 1
ATOM 2807 N N . GLN A 1 347 ? -32.683 -34.249 67.129 1.00 88.12 347 GLN A N 1
ATOM 2808 C CA . GLN A 1 347 ? -31.803 -33.165 67.582 1.00 88.12 347 GLN A CA 1
ATOM 2809 C C . GLN A 1 347 ? -30.579 -32.974 66.668 1.00 88.12 347 GLN A C 1
ATOM 2811 O O . GLN A 1 347 ? -30.137 -31.849 66.437 1.00 88.12 347 GLN A O 1
ATOM 2816 N N . TRP A 1 348 ? -30.056 -34.069 66.110 1.00 87.62 348 TRP A N 1
ATOM 2817 C CA . TRP A 1 348 ? -28.880 -34.071 65.240 1.00 87.62 348 TRP A CA 1
ATOM 2818 C C . TRP A 1 348 ? -29.111 -33.308 63.932 1.00 87.62 348 TRP A C 1
ATOM 2820 O O . TRP A 1 348 ? -28.301 -32.455 63.570 1.00 87.62 348 TRP A O 1
ATOM 2830 N N . ILE A 1 349 ? -30.232 -33.557 63.250 1.00 88.62 349 ILE A N 1
ATOM 2831 C CA . ILE A 1 349 ? -30.594 -32.867 62.004 1.00 88.62 349 ILE A CA 1
ATOM 2832 C C . ILE A 1 349 ? -30.823 -31.378 62.265 1.00 88.62 349 ILE A C 1
ATOM 2834 O O . ILE A 1 349 ? -30.351 -30.551 61.487 1.00 88.62 349 ILE A O 1
ATOM 2838 N N . GLN A 1 350 ? -31.466 -31.020 63.380 1.00 89.00 350 GLN A N 1
ATOM 2839 C CA . GLN A 1 350 ? -31.660 -29.615 63.756 1.00 89.00 350 GLN A CA 1
ATOM 2840 C C . GLN A 1 350 ? -30.319 -28.894 63.955 1.00 89.00 350 GLN A C 1
ATOM 2842 O O . GLN A 1 350 ? -30.095 -27.830 63.381 1.00 89.00 350 GLN A O 1
ATOM 2847 N N . THR A 1 351 ? -29.371 -29.524 64.658 1.00 91.75 351 THR A N 1
ATOM 2848 C CA . THR A 1 351 ? -28.021 -28.961 64.847 1.00 91.75 351 THR A CA 1
ATOM 2849 C C . THR A 1 351 ? -27.271 -28.792 63.518 1.00 91.75 351 THR A C 1
ATOM 2851 O O . THR A 1 351 ? -26.587 -27.786 63.318 1.00 91.75 351 THR A O 1
ATOM 2854 N N . ILE A 1 352 ? -27.411 -29.738 62.581 1.00 92.12 352 ILE A N 1
ATOM 2855 C CA . ILE A 1 352 ? -26.809 -29.633 61.242 1.00 92.12 352 ILE A CA 1
ATOM 2856 C C . ILE A 1 352 ? -27.410 -28.456 60.464 1.00 92.12 352 ILE A C 1
ATOM 2858 O O . ILE A 1 352 ? -26.648 -27.658 59.915 1.00 92.12 352 ILE A O 1
ATOM 2862 N N . LYS A 1 353 ? -28.744 -28.313 60.443 1.00 92.12 353 LYS A N 1
ATOM 2863 C CA . LYS A 1 353 ? -29.425 -27.193 59.769 1.00 92.12 353 LYS A CA 1
ATOM 2864 C C . LYS A 1 353 ? -28.973 -25.847 60.327 1.00 92.12 353 LYS A C 1
ATOM 2866 O O . LYS A 1 353 ? -28.604 -24.964 59.558 1.00 92.12 353 LYS A O 1
ATOM 2871 N N . GLU A 1 354 ? -28.933 -25.702 61.651 1.00 92.12 354 GLU A N 1
ATOM 2872 C CA . GLU A 1 354 ? -28.487 -24.465 62.302 1.00 92.12 354 GLU A CA 1
ATOM 2873 C C . GLU A 1 354 ? -27.039 -24.113 61.948 1.00 92.12 354 GLU A C 1
ATOM 2875 O O . GLU A 1 354 ? -26.733 -22.960 61.631 1.00 92.12 354 GLU A O 1
ATOM 2880 N N . LYS A 1 355 ? -26.139 -25.103 61.976 1.00 93.56 355 LYS A N 1
ATOM 2881 C CA . LYS A 1 355 ? -24.729 -24.907 61.626 1.00 93.56 355 LYS A CA 1
ATOM 2882 C C . LYS A 1 355 ? -24.584 -24.497 60.160 1.00 93.56 355 LYS A C 1
ATOM 2884 O O . LYS A 1 355 ? -23.933 -23.495 59.871 1.00 93.56 355 LYS A O 1
ATOM 2889 N N . ALA A 1 356 ? -25.226 -25.226 59.251 1.00 93.12 356 ALA A N 1
ATOM 2890 C CA . ALA A 1 356 ? -25.214 -24.946 57.819 1.00 93.12 356 ALA A CA 1
ATOM 2891 C C . ALA A 1 356 ? -25.795 -23.560 57.489 1.00 93.12 356 ALA A C 1
ATOM 2893 O O . ALA A 1 35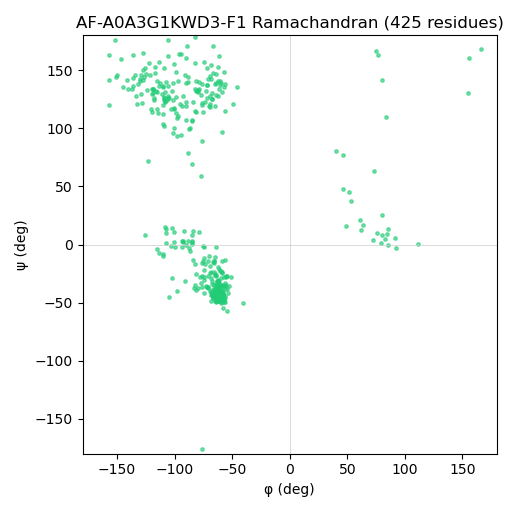6 ? -25.214 -22.831 56.689 1.00 93.12 356 ALA A O 1
ATOM 2894 N N . TYR A 1 357 ? -26.875 -23.146 58.160 1.00 93.19 357 TYR A N 1
ATOM 2895 C CA . TYR A 1 357 ? -27.466 -21.816 57.995 1.00 93.19 357 TYR A CA 1
ATOM 2896 C C . TYR A 1 357 ? -26.511 -20.685 58.410 1.00 93.19 357 TYR A C 1
ATOM 2898 O O . TYR A 1 357 ? -26.460 -19.642 57.759 1.00 93.19 357 TYR A O 1
ATOM 2906 N N . ARG A 1 358 ? -25.707 -20.882 59.466 1.00 93.25 358 ARG A N 1
ATOM 2907 C CA . ARG A 1 358 ? -24.676 -19.907 59.865 1.00 93.25 358 ARG A CA 1
ATOM 2908 C C . ARG A 1 358 ? -23.564 -19.802 58.820 1.00 93.25 358 ARG A C 1
ATOM 2910 O O . ARG A 1 358 ? -23.198 -18.688 58.456 1.00 93.25 358 ARG A O 1
ATOM 2917 N N . PHE A 1 359 ? -23.073 -20.934 58.314 1.00 93.31 359 PHE A N 1
ATOM 2918 C CA . PHE A 1 359 ? -22.031 -20.954 57.279 1.00 93.31 359 PHE A CA 1
ATOM 2919 C C . PHE A 1 359 ? -22.508 -20.409 55.932 1.00 93.31 359 PHE A C 1
ATOM 2921 O O . PHE A 1 359 ? -21.726 -19.762 55.241 1.00 93.31 359 PHE A O 1
ATOM 2928 N N . ALA A 1 360 ? -23.790 -20.571 55.591 1.00 93.19 360 ALA A N 1
ATOM 2929 C CA . ALA A 1 360 ? -24.367 -20.005 54.372 1.00 93.19 360 ALA A CA 1
ATOM 2930 C C . ALA A 1 360 ? -24.160 -18.482 54.261 1.00 93.19 360 ALA A C 1
ATOM 2932 O O . ALA A 1 360 ? -24.063 -17.948 53.163 1.00 93.19 360 ALA A O 1
ATOM 2933 N N . ARG A 1 361 ? -24.051 -17.763 55.386 1.00 91.75 361 ARG A N 1
ATOM 2934 C CA . ARG A 1 361 ? -23.849 -16.303 55.405 1.00 91.75 361 ARG A CA 1
ATOM 2935 C C . ARG A 1 361 ? -22.381 -15.877 55.278 1.00 91.75 361 ARG A C 1
ATOM 2937 O O . ARG A 1 361 ? -22.108 -14.682 55.349 1.00 91.75 361 ARG A O 1
ATOM 2944 N N . THR A 1 362 ? -21.459 -16.824 55.121 1.00 90.94 362 THR A N 1
ATOM 2945 C CA . THR A 1 362 ? -20.017 -16.579 54.954 1.00 90.94 362 THR A CA 1
ATOM 2946 C C . THR A 1 362 ? -19.582 -16.815 53.507 1.00 90.94 362 THR A C 1
ATOM 2948 O O . THR A 1 362 ? -20.297 -17.461 52.745 1.00 90.94 362 THR A O 1
ATOM 2951 N N . GLU A 1 363 ? -18.413 -16.297 53.128 1.00 88.56 363 GLU A N 1
ATOM 2952 C CA . GLU A 1 363 ? -17.811 -16.522 51.802 1.00 88.56 363 GLU A CA 1
ATOM 2953 C C . GLU A 1 363 ? -16.836 -17.713 51.760 1.00 88.56 363 GLU A C 1
ATOM 2955 O O . GLU A 1 363 ? -16.228 -17.977 50.724 1.00 88.56 363 GLU A O 1
ATOM 2960 N N . GLU A 1 364 ? -16.694 -18.426 52.879 1.00 88.88 364 GLU A N 1
ATOM 2961 C CA . GLU A 1 364 ? -15.732 -19.513 53.058 1.00 88.88 364 GLU A CA 1
ATOM 2962 C C . GLU A 1 364 ? -16.142 -20.801 52.331 1.00 88.88 364 GLU A C 1
ATOM 2964 O O . GLU A 1 364 ? -17.321 -21.068 52.080 1.00 88.88 364 GLU A O 1
ATOM 2969 N N . THR A 1 365 ? -15.154 -21.649 52.038 1.00 90.69 365 THR A N 1
ATOM 2970 C CA . THR A 1 365 ? -15.397 -22.974 51.447 1.00 90.69 365 THR A CA 1
ATOM 2971 C C . THR A 1 365 ? -15.998 -23.927 52.484 1.00 90.69 365 THR A C 1
ATOM 2973 O O . THR A 1 365 ? -15.481 -24.064 53.592 1.00 90.69 365 THR A O 1
ATOM 2976 N N . ILE A 1 366 ? -17.076 -24.630 52.117 1.00 91.94 366 ILE A N 1
ATOM 2977 C CA . ILE A 1 366 ? -17.796 -25.549 53.011 1.00 91.94 366 ILE A CA 1
ATOM 2978 C C . ILE A 1 366 ? -17.581 -26.996 52.559 1.00 91.94 366 ILE A C 1
ATOM 2980 O O . ILE A 1 366 ? -17.986 -27.382 51.465 1.00 91.94 366 ILE A O 1
ATOM 2984 N N . LEU A 1 367 ? -17.006 -27.822 53.437 1.00 92.69 367 LEU A N 1
ATOM 2985 C CA . LEU A 1 367 ? -16.895 -29.268 53.240 1.00 92.69 367 LEU A CA 1
ATOM 2986 C C . LEU A 1 367 ? -18.073 -29.992 53.908 1.00 92.69 367 LEU A C 1
ATOM 2988 O O . LEU A 1 367 ? -18.234 -29.934 55.128 1.00 92.69 367 LEU A O 1
ATOM 2992 N N . ILE A 1 368 ? -18.876 -30.707 53.116 1.00 92.50 368 ILE A N 1
ATOM 2993 C CA . ILE A 1 368 ? -19.991 -31.531 53.603 1.00 92.50 368 ILE A CA 1
ATOM 2994 C C . ILE A 1 368 ? -19.566 -33.001 53.584 1.00 92.50 368 ILE A C 1
ATOM 2996 O O . ILE A 1 368 ? -19.330 -33.573 52.521 1.00 92.50 368 ILE A O 1
ATOM 3000 N N . THR A 1 369 ? -19.507 -33.632 54.753 1.00 90.88 369 THR A N 1
ATOM 3001 C CA . THR A 1 369 ? -19.139 -35.046 54.900 1.00 90.88 369 THR A CA 1
ATOM 3002 C C . THR A 1 369 ? -20.342 -35.901 55.288 1.00 90.88 369 THR A C 1
ATOM 3004 O O . THR A 1 369 ? -21.300 -35.429 55.897 1.00 90.88 369 THR A O 1
ATOM 3007 N N . GLY A 1 370 ? -20.306 -37.176 54.902 1.00 89.19 370 GLY A N 1
ATOM 3008 C CA . GLY A 1 370 ? -21.355 -38.149 55.200 1.00 89.19 370 GLY A CA 1
ATOM 3009 C C . GLY A 1 370 ? -21.361 -39.296 54.197 1.00 89.19 370 GLY A C 1
ATOM 3010 O O . GLY A 1 370 ? -20.838 -39.164 53.086 1.00 89.19 370 GLY A O 1
ATOM 3011 N N . GLU A 1 371 ? -21.974 -40.415 54.569 1.00 89.44 371 GLU A N 1
ATOM 3012 C CA . GLU A 1 371 ? -22.102 -41.601 53.715 1.00 89.44 371 GLU A CA 1
ATOM 3013 C C . GLU A 1 371 ? -22.888 -41.305 52.424 1.00 89.44 371 GLU A C 1
ATOM 3015 O O . GLU A 1 371 ? -23.570 -40.276 52.293 1.00 89.44 371 GLU A O 1
ATOM 3020 N N . SER A 1 372 ? -22.763 -42.175 51.420 1.00 82.81 372 SER A N 1
ATOM 3021 C CA . SER A 1 372 ? -23.521 -42.035 50.171 1.00 82.81 372 SER A CA 1
ATOM 3022 C C . SER A 1 372 ? -25.030 -42.082 50.443 1.00 82.81 372 SER A C 1
ATOM 3024 O O . SER A 1 372 ? -25.483 -42.822 51.308 1.00 82.81 372 SER A O 1
ATOM 3026 N N . GLY A 1 373 ? -25.812 -41.254 49.747 1.00 82.19 373 GLY A N 1
ATOM 3027 C CA . GLY A 1 373 ? -27.272 -41.207 49.917 1.00 82.19 373 GLY A CA 1
ATOM 3028 C C . GLY A 1 373 ? -27.796 -40.437 51.139 1.00 82.19 373 GLY A C 1
ATOM 3029 O O . GLY A 1 373 ? -29.004 -40.322 51.298 1.00 82.19 373 GLY A O 1
ATOM 3030 N N . THR A 1 374 ? -26.939 -39.830 51.967 1.00 86.06 374 THR A N 1
ATOM 3031 C CA . THR A 1 374 ? -27.363 -39.064 53.166 1.00 86.06 374 THR A CA 1
ATOM 3032 C C . THR A 1 374 ? -27.879 -37.639 52.886 1.00 86.06 374 THR A C 1
ATOM 3034 O O . THR A 1 374 ? -28.069 -36.855 53.811 1.00 86.06 374 THR A O 1
ATOM 3037 N N . GLY A 1 375 ? -28.114 -37.275 51.619 1.00 87.00 375 GLY A N 1
ATOM 3038 C CA . GLY A 1 375 ? -28.685 -35.969 51.252 1.00 87.00 375 GLY A CA 1
ATOM 3039 C C . GLY A 1 375 ? -27.697 -34.793 51.243 1.00 87.00 375 GLY A C 1
ATOM 3040 O O . GLY A 1 375 ? -28.108 -33.645 51.386 1.00 87.00 375 GLY A O 1
ATOM 3041 N N . LYS A 1 376 ? -26.395 -35.042 51.045 1.00 91.75 376 LYS A N 1
ATOM 3042 C CA . LYS A 1 376 ? -25.363 -33.984 50.974 1.00 91.75 376 LYS A CA 1
ATOM 3043 C C . LYS A 1 376 ? -25.651 -32.920 49.906 1.00 91.75 376 LYS A C 1
ATOM 3045 O O . LYS A 1 376 ? -25.424 -31.740 50.145 1.00 91.75 376 LYS A O 1
ATOM 3050 N N . GLU A 1 377 ? -26.184 -33.329 48.755 1.00 89.31 377 GLU A N 1
ATOM 3051 C CA . GLU A 1 377 ? -26.553 -32.411 47.670 1.00 89.31 377 GLU A CA 1
ATOM 3052 C C . GLU A 1 377 ? -27.735 -31.507 48.055 1.00 89.31 377 GLU A C 1
ATOM 3054 O O . GLU A 1 377 ? -27.687 -30.300 47.826 1.00 89.31 377 GLU A O 1
ATOM 3059 N N . LEU A 1 37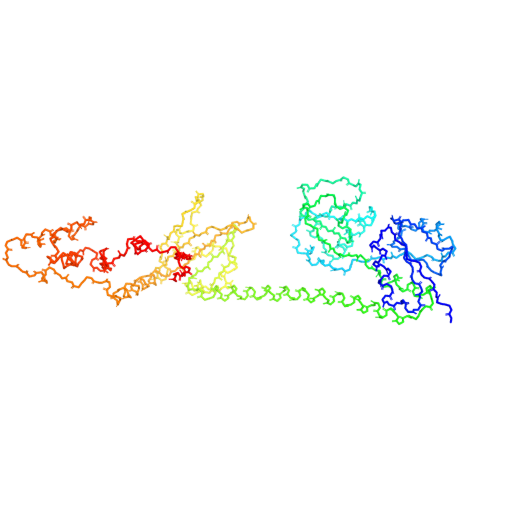8 ? -28.755 -32.067 48.720 1.00 90.88 378 LEU A N 1
ATOM 3060 C CA . LEU A 1 378 ? -29.878 -31.300 49.271 1.00 90.88 378 LEU A CA 1
ATOM 3061 C C . LEU A 1 378 ? -29.382 -30.232 50.251 1.00 90.88 378 LEU A C 1
ATOM 3063 O O . LEU A 1 378 ? -29.810 -29.080 50.188 1.00 90.88 378 LEU A O 1
ATOM 3067 N N . LEU A 1 379 ? -28.434 -30.598 51.120 1.00 93.00 379 LEU A N 1
ATOM 3068 C CA . LEU A 1 379 ? -27.827 -29.670 52.069 1.00 93.00 379 LEU A CA 1
ATOM 3069 C C . LEU A 1 379 ? -27.007 -28.573 51.370 1.00 93.00 379 LEU A C 1
ATOM 3071 O O . LEU A 1 379 ? -27.112 -27.411 51.755 1.00 93.00 379 LEU A O 1
ATOM 3075 N N . ALA A 1 380 ? -26.241 -28.905 50.327 1.00 93.00 380 ALA A N 1
ATOM 3076 C CA . ALA A 1 380 ? -25.482 -27.928 49.542 1.00 93.00 380 ALA A CA 1
ATOM 3077 C C . ALA A 1 380 ? -26.396 -26.906 48.842 1.00 93.00 380 ALA A C 1
ATOM 3079 O O . ALA A 1 380 ? -26.137 -25.702 48.889 1.00 93.00 380 ALA A O 1
ATOM 3080 N N . GLN A 1 381 ? -27.502 -27.370 48.253 1.00 93.12 381 GLN A N 1
ATOM 3081 C CA . GLN A 1 381 ? -28.504 -26.498 47.636 1.00 93.12 381 GLN A CA 1
ATOM 3082 C C . GLN A 1 381 ? -29.179 -25.580 48.668 1.00 93.12 381 GLN A C 1
ATOM 3084 O O . GLN A 1 381 ? -29.314 -24.378 48.426 1.00 93.12 381 GLN A O 1
ATOM 3089 N N . ALA A 1 382 ? -29.528 -26.116 49.843 1.00 93.94 382 ALA A N 1
ATOM 3090 C CA . ALA A 1 382 ? -30.110 -25.341 50.937 1.00 93.94 382 ALA A CA 1
ATOM 3091 C C . ALA A 1 382 ? -29.162 -24.242 51.442 1.00 93.94 382 ALA A C 1
ATOM 3093 O O . ALA A 1 382 ? -29.585 -23.099 51.632 1.00 93.94 382 ALA A O 1
ATOM 3094 N N . ILE A 1 383 ? -27.871 -24.564 51.589 1.00 94.88 383 ILE A N 1
ATOM 3095 C CA . ILE A 1 383 ? -26.822 -23.600 51.940 1.00 94.88 383 ILE A CA 1
ATOM 3096 C C . ILE A 1 383 ? -26.748 -22.484 50.891 1.00 94.88 383 ILE A C 1
ATOM 3098 O O . ILE A 1 383 ? -26.803 -21.312 51.259 1.00 94.88 383 ILE A O 1
ATOM 3102 N N . HIS A 1 384 ? -26.695 -22.818 49.595 1.00 93.56 384 HIS A N 1
ATOM 3103 C CA . HIS A 1 384 ? -26.658 -21.814 48.521 1.00 93.56 384 HIS A CA 1
ATOM 3104 C C . HIS A 1 384 ? -27.871 -20.880 48.566 1.00 93.56 384 HIS A C 1
ATOM 3106 O O . HIS A 1 384 ? -27.706 -19.659 48.538 1.00 93.56 384 HIS A O 1
ATOM 3112 N N . ARG A 1 385 ? -29.086 -21.428 48.720 1.00 92.25 385 ARG A N 1
ATOM 3113 C CA . ARG A 1 385 ? -30.330 -20.636 48.788 1.00 92.25 385 ARG A CA 1
ATOM 3114 C C . ARG A 1 385 ? -30.412 -19.712 50.002 1.00 92.25 385 ARG A C 1
ATOM 3116 O O . ARG A 1 385 ? -31.106 -18.698 49.939 1.00 92.25 385 ARG A O 1
ATOM 3123 N N . SER A 1 386 ? -29.738 -20.047 51.098 1.00 93.25 386 SER A N 1
ATOM 3124 C CA . SER A 1 386 ? -29.658 -19.204 52.299 1.00 93.25 386 SER A CA 1
ATOM 3125 C C . SER A 1 386 ? -28.433 -18.285 52.327 1.00 93.25 386 SER A C 1
ATOM 3127 O O . SER A 1 386 ? -28.242 -17.562 53.306 1.00 93.25 386 SER A O 1
ATOM 3129 N N . SER A 1 387 ? -27.615 -18.293 51.273 1.00 93.19 387 SER A N 1
ATOM 3130 C CA . SER A 1 387 ? -26.390 -17.500 51.195 1.00 93.19 387 SER A CA 1
ATOM 3131 C C . SER A 1 387 ? -26.591 -16.100 50.615 1.00 93.19 387 SER A C 1
ATOM 3133 O O . SER A 1 387 ? -27.636 -15.769 50.051 1.00 93.19 387 SER A O 1
ATOM 3135 N N . LEU A 1 388 ? -25.540 -15.277 50.700 1.00 87.81 388 LEU A N 1
ATOM 3136 C CA . LEU A 1 388 ? -25.458 -13.993 49.991 1.00 87.81 388 LEU A CA 1
ATOM 3137 C C . LEU A 1 388 ? -25.373 -14.167 48.461 1.00 87.81 388 LEU A C 1
ATOM 3139 O O . LEU A 1 388 ? -25.620 -13.216 47.726 1.00 87.81 388 LEU A O 1
ATOM 3143 N N . ARG A 1 389 ? -25.066 -15.382 47.982 1.00 87.56 389 ARG A N 1
ATOM 3144 C CA . ARG A 1 389 ? -24.933 -15.750 46.561 1.00 87.56 389 ARG A CA 1
ATOM 3145 C C . ARG A 1 389 ? -26.171 -16.463 46.010 1.00 87.56 389 ARG A C 1
ATOM 3147 O O . ARG A 1 389 ? -26.127 -16.981 44.899 1.00 87.56 389 ARG A O 1
ATOM 3154 N N . LYS A 1 390 ? -27.284 -16.475 46.753 1.00 85.00 390 LYS A N 1
ATOM 3155 C CA . LYS A 1 390 ? -28.539 -17.158 46.384 1.00 85.00 390 LYS A CA 1
ATOM 3156 C C . LYS A 1 390 ? -29.104 -16.766 45.009 1.00 85.00 390 LYS A C 1
ATOM 3158 O O . LYS A 1 390 ? -29.807 -17.566 44.399 1.00 85.00 390 LYS A O 1
ATOM 3163 N N . ASP A 1 391 ? -28.800 -15.552 44.541 1.00 78.50 391 ASP A N 1
ATOM 3164 C CA . ASP A 1 391 ? -29.247 -15.010 43.249 1.00 78.50 391 ASP A CA 1
ATOM 3165 C C . ASP A 1 391 ? -28.262 -15.327 42.099 1.00 78.50 391 ASP A C 1
ATOM 3167 O O . ASP A 1 391 ? -28.465 -14.915 40.955 1.00 78.50 391 ASP A O 1
ATOM 3171 N N . GLY A 1 392 ? -27.165 -16.028 42.405 1.00 78.06 392 GLY A N 1
ATOM 3172 C CA . GLY A 1 392 ? -26.195 -16.549 41.447 1.00 78.06 392 GLY A CA 1
ATOM 3173 C C . GLY A 1 392 ? -26.486 -18.002 41.043 1.00 78.06 392 GLY A C 1
ATOM 3174 O O . GLY A 1 392 ? -27.240 -18.703 41.730 1.00 78.06 392 GLY A O 1
ATOM 3175 N N . PRO A 1 393 ? -25.880 -18.475 39.938 1.00 80.56 393 PRO A N 1
ATOM 3176 C CA . PRO A 1 393 ? -26.052 -19.846 39.475 1.00 80.56 393 PRO A CA 1
ATOM 3177 C C . PRO A 1 393 ? -25.499 -20.849 40.494 1.00 80.56 393 PRO A C 1
ATOM 3179 O O . PRO A 1 393 ? -24.506 -20.591 41.174 1.00 80.56 393 PRO A O 1
ATOM 3182 N N . PHE A 1 394 ? -26.139 -22.011 40.569 1.00 85.44 394 PHE A N 1
ATOM 3183 C CA . PHE A 1 394 ? -25.671 -23.159 41.338 1.00 85.44 394 PHE A CA 1
ATOM 3184 C C . PHE A 1 394 ? -25.361 -24.297 40.372 1.00 85.44 394 PHE A C 1
ATOM 3186 O O . PHE A 1 394 ? -26.255 -24.797 39.687 1.00 85.44 394 PHE A O 1
ATOM 3193 N N . VAL A 1 395 ? -24.097 -24.702 40.322 1.00 84.00 395 VAL A N 1
ATOM 3194 C CA . VAL A 1 395 ? -23.623 -25.780 39.453 1.00 84.00 395 VAL A CA 1
ATOM 3195 C C . VAL A 1 395 ? -23.156 -26.923 40.343 1.00 84.00 395 VAL A C 1
ATOM 3197 O O . VAL A 1 395 ? -22.190 -26.779 41.088 1.00 84.00 395 VAL A O 1
ATOM 3200 N N . ALA A 1 396 ? -23.867 -28.048 40.293 1.00 81.00 396 ALA A N 1
ATOM 3201 C CA . ALA A 1 396 ? -23.450 -29.278 40.954 1.00 81.00 396 ALA A CA 1
ATOM 3202 C C . ALA A 1 396 ? -22.652 -30.136 39.969 1.00 81.00 396 ALA A C 1
ATOM 3204 O O . ALA A 1 396 ? -23.134 -30.422 38.875 1.00 81.00 396 ALA A O 1
ATOM 3205 N N . ILE A 1 397 ? -21.453 -30.558 40.372 1.00 77.62 397 ILE A N 1
ATOM 3206 C CA . ILE A 1 397 ? -20.585 -31.435 39.582 1.00 77.62 397 ILE A CA 1
ATOM 3207 C C . ILE A 1 397 ? -20.386 -32.732 40.362 1.00 77.62 397 ILE A C 1
ATOM 3209 O O . ILE A 1 397 ? -19.961 -32.715 41.519 1.00 77.62 397 ILE A O 1
ATOM 3213 N N . ASN A 1 398 ? -20.706 -33.864 39.734 1.00 77.50 398 ASN A N 1
ATOM 3214 C CA . ASN A 1 398 ? -20.458 -35.186 40.297 1.00 77.50 398 ASN A CA 1
ATOM 3215 C C . ASN A 1 398 ? -19.206 -35.800 39.659 1.00 77.50 398 ASN A C 1
ATOM 3217 O O . ASN A 1 398 ? -19.294 -36.436 38.612 1.00 77.50 398 ASN A O 1
ATOM 3221 N N . PHE A 1 399 ? -18.058 -35.659 40.322 1.00 69.94 399 PHE A N 1
ATOM 3222 C CA . PHE A 1 399 ? -16.780 -36.202 39.846 1.00 69.94 399 PHE A CA 1
ATOM 3223 C C . PHE A 1 399 ? -16.771 -37.721 39.653 1.00 69.94 399 PHE A C 1
ATOM 3225 O O . PHE A 1 399 ? -16.008 -38.217 38.839 1.00 69.94 399 PHE A O 1
ATOM 3232 N N . ALA A 1 400 ? -17.638 -38.471 40.343 1.00 69.31 400 ALA A N 1
ATOM 3233 C CA . ALA A 1 400 ? -17.718 -39.922 40.163 1.00 69.31 400 ALA A CA 1
ATOM 3234 C C . ALA A 1 400 ? -18.339 -40.333 38.813 1.00 69.31 400 ALA A C 1
ATOM 3236 O O . ALA A 1 400 ? -18.260 -41.500 38.437 1.00 69.31 400 ALA A O 1
ATOM 3237 N N . ALA A 1 401 ? -18.986 -39.398 38.109 1.00 67.75 401 ALA A N 1
ATOM 3238 C CA . ALA A 1 401 ? -19.586 -39.620 36.796 1.00 67.75 401 ALA A CA 1
ATOM 3239 C C . ALA A 1 401 ? -18.704 -39.115 35.637 1.00 67.75 401 ALA A C 1
ATOM 3241 O O . ALA A 1 401 ? -19.094 -39.277 34.482 1.00 67.75 401 ALA A O 1
ATOM 3242 N N . ILE A 1 402 ? -17.546 -38.511 35.935 1.00 69.94 402 ILE A N 1
ATOM 3243 C CA . ILE A 1 402 ? -16.638 -37.924 34.944 1.00 69.94 402 ILE A CA 1
ATOM 3244 C C . ILE A 1 402 ? -15.388 -38.818 34.837 1.00 69.94 402 ILE A C 1
ATOM 3246 O O . ILE A 1 402 ? -14.748 -39.068 35.858 1.00 69.94 402 ILE A O 1
ATOM 3250 N N . PRO A 1 403 ? -15.034 -39.323 33.639 1.00 72.06 403 PRO A N 1
ATOM 3251 C CA . PRO A 1 403 ? -13.776 -40.038 33.411 1.00 72.06 403 PRO A CA 1
ATOM 3252 C C . PRO A 1 403 ? -12.562 -39.189 33.816 1.00 72.06 403 PRO A C 1
ATOM 3254 O O . PRO A 1 403 ? -12.541 -37.999 33.519 1.00 72.06 403 PRO A O 1
ATOM 3257 N N . GLU A 1 404 ? -11.546 -39.773 34.467 1.00 70.44 404 GLU A N 1
ATOM 3258 C CA . GLU A 1 404 ? -10.379 -39.030 34.997 1.00 70.44 404 GLU A CA 1
ATOM 3259 C C . GLU A 1 404 ? -9.692 -38.146 33.945 1.00 70.44 404 GLU A C 1
ATOM 3261 O O . GLU A 1 404 ? -9.284 -37.028 34.250 1.00 70.44 404 GLU A O 1
ATOM 3266 N N . ASN A 1 405 ? -9.638 -38.610 32.696 1.00 67.38 405 ASN A N 1
ATOM 3267 C CA . ASN A 1 405 ? -9.063 -37.887 31.561 1.00 67.38 405 ASN A CA 1
ATOM 3268 C C . ASN A 1 405 ? -9.885 -36.667 31.098 1.00 67.38 405 ASN A C 1
ATOM 3270 O O . ASN A 1 405 ? -9.395 -35.899 30.279 1.00 67.38 405 ASN A O 1
ATOM 3274 N N . LEU A 1 406 ? -11.111 -36.485 31.599 1.00 65.06 406 LEU A N 1
ATOM 3275 C CA . LEU A 1 406 ? -12.015 -35.379 31.256 1.00 65.06 406 LEU A CA 1
ATOM 3276 C C . LEU A 1 406 ? -12.311 -34.447 32.443 1.00 65.06 406 LEU A C 1
ATOM 3278 O O . LEU A 1 406 ? -12.994 -33.437 32.284 1.00 65.06 406 LEU A O 1
ATOM 3282 N N . VAL A 1 407 ? -11.811 -34.755 33.646 1.00 71.88 407 VAL A N 1
ATOM 3283 C CA . VAL A 1 407 ? -12.099 -33.964 34.857 1.00 71.88 407 VAL A CA 1
ATOM 3284 C C . VAL A 1 407 ? -11.534 -32.547 34.760 1.00 71.88 407 VAL A C 1
ATOM 3286 O O . VAL A 1 407 ? -12.222 -31.590 35.116 1.00 71.88 407 VAL A O 1
ATOM 3289 N N . GLU A 1 408 ? -10.298 -32.398 34.280 1.00 68.44 408 GLU A N 1
ATOM 3290 C CA . GLU A 1 408 ? -9.665 -31.081 34.134 1.00 68.44 408 GLU A CA 1
ATOM 3291 C C . GLU A 1 408 ? -10.362 -30.236 33.063 1.00 68.44 408 GLU A C 1
ATOM 3293 O O . GLU A 1 408 ? -10.664 -29.066 33.301 1.00 68.44 408 GLU A O 1
ATOM 3298 N N . SER A 1 409 ? -10.694 -30.834 31.919 1.00 68.69 409 SER A N 1
ATOM 3299 C CA . SER A 1 409 ? -11.353 -30.130 30.818 1.00 68.69 409 SER A CA 1
ATOM 3300 C C . SER A 1 409 ? -12.782 -29.691 31.148 1.00 68.69 409 SER A C 1
ATOM 3302 O O . SER A 1 409 ? -13.203 -28.616 30.726 1.00 68.69 409 SER A O 1
ATOM 3304 N N . GLU A 1 410 ? -13.517 -30.464 31.951 1.00 66.31 410 GLU A N 1
ATOM 3305 C CA . GLU A 1 410 ? -14.861 -30.097 32.424 1.00 66.31 410 GLU A CA 1
ATOM 3306 C C . GLU A 1 410 ? -14.837 -29.008 33.515 1.00 66.31 410 GLU A C 1
ATOM 3308 O O . GLU A 1 410 ? -15.767 -28.206 33.617 1.00 66.31 410 GLU A O 1
ATOM 3313 N N . LEU A 1 411 ? -13.781 -28.943 34.338 1.00 70.62 411 LEU A N 1
ATOM 3314 C CA . LEU A 1 411 ? -13.665 -27.946 35.412 1.00 70.62 411 LEU A CA 1
ATOM 3315 C C . LEU A 1 411 ? -13.127 -26.593 34.951 1.00 70.62 411 LEU A C 1
ATOM 3317 O O . LEU A 1 411 ? -13.546 -25.559 35.476 1.00 70.62 411 LEU A O 1
ATOM 3321 N N . PHE A 1 412 ? -12.176 -26.601 34.021 1.00 75.06 412 PHE A N 1
ATOM 3322 C CA . PHE A 1 412 ? -11.446 -25.400 33.617 1.00 75.06 412 PHE A CA 1
ATOM 3323 C C . PHE A 1 412 ? -11.795 -24.936 32.197 1.00 75.06 412 PHE A C 1
ATOM 3325 O O . PHE A 1 412 ? -11.465 -23.807 31.832 1.00 75.06 412 PHE A O 1
ATOM 3332 N N . GLY A 1 413 ? -12.538 -25.753 31.439 1.00 62.62 413 GLY A N 1
ATOM 3333 C CA . GLY A 1 413 ? -12.887 -25.498 30.045 1.00 62.62 413 GLY A CA 1
ATOM 3334 C C . GLY A 1 413 ? -11.713 -25.728 29.090 1.00 62.62 413 GLY A C 1
ATOM 3335 O O . GLY A 1 413 ? -10.559 -25.830 29.503 1.00 62.62 413 GLY A O 1
ATOM 3336 N N . TYR A 1 414 ? -12.011 -25.789 27.791 1.00 60.84 414 TYR A N 1
ATOM 3337 C CA . TYR A 1 414 ? -10.990 -25.864 26.747 1.00 60.84 414 TYR A CA 1
ATOM 3338 C C . TYR A 1 414 ? -10.555 -24.458 26.307 1.00 60.84 414 TYR A C 1
ATOM 3340 O O . TYR A 1 414 ? -11.405 -23.579 26.116 1.00 60.84 414 TYR A O 1
ATOM 3348 N N . PRO A 1 415 ? -9.255 -24.229 26.063 1.00 46.69 415 PRO A N 1
ATOM 3349 C CA . PRO A 1 415 ? -8.821 -23.151 25.187 1.00 46.69 415 PRO A CA 1
ATOM 3350 C C . PRO A 1 415 ? -9.469 -23.342 23.809 1.00 46.69 415 PRO A C 1
ATOM 3352 O O . PRO A 1 415 ? -9.502 -24.451 23.278 1.00 46.69 415 PRO A O 1
ATOM 3355 N N . ALA A 1 416 ? -9.989 -22.272 23.206 1.00 43.16 416 ALA A N 1
ATOM 3356 C CA . ALA A 1 416 ? -10.561 -22.353 21.864 1.00 43.16 416 ALA A CA 1
ATOM 3357 C C . ALA A 1 416 ? -9.520 -22.912 20.870 1.00 43.16 416 ALA A C 1
ATOM 3359 O O . ALA A 1 416 ? -8.506 -22.260 20.616 1.00 43.16 416 ALA A O 1
ATOM 3360 N N . GLY A 1 417 ? -9.787 -24.095 20.304 1.00 52.50 417 GLY A N 1
ATOM 3361 C CA . GLY A 1 417 ? -8.928 -24.753 19.312 1.00 52.50 417 GLY A CA 1
ATOM 3362 C C . GLY A 1 417 ? -8.223 -26.035 19.763 1.00 52.50 417 GLY A C 1
ATOM 3363 O O . GLY A 1 417 ? -7.511 -26.609 18.941 1.00 52.50 417 GLY A O 1
ATOM 3364 N N . ASP A 1 418 ? -8.419 -26.498 21.002 1.00 50.12 418 ASP A N 1
ATOM 3365 C CA . ASP A 1 418 ? -7.912 -27.813 21.406 1.00 50.12 418 ASP A CA 1
ATOM 3366 C C . ASP A 1 418 ? -8.695 -28.955 20.745 1.00 50.12 418 ASP A C 1
ATOM 3368 O O . ASP A 1 418 ? -9.911 -28.899 20.531 1.00 50.12 418 ASP A O 1
ATOM 3372 N N . VAL A 1 419 ? -7.940 -29.988 20.388 1.00 49.03 419 VAL A N 1
ATOM 3373 C CA . VAL A 1 419 ? -8.382 -31.181 19.671 1.00 49.03 419 VAL A CA 1
ATOM 3374 C C . VAL A 1 419 ? -8.123 -32.365 20.594 1.00 49.03 419 VAL A C 1
ATOM 3376 O O . VAL A 1 419 ? -7.040 -32.441 21.179 1.00 49.03 419 VAL A O 1
ATOM 3379 N N . ASP A 1 420 ? -9.087 -33.272 20.755 1.00 52.75 420 ASP A N 1
ATOM 3380 C CA . ASP A 1 420 ? -8.823 -34.510 21.497 1.00 52.75 420 ASP A CA 1
ATOM 3381 C C . ASP A 1 420 ? -7.820 -35.424 20.766 1.00 52.75 420 ASP A C 1
ATOM 3383 O O . ASP A 1 420 ? -7.450 -35.200 19.608 1.00 52.75 420 ASP A O 1
ATOM 3387 N N . GLU A 1 421 ? -7.373 -36.484 21.449 1.00 50.94 421 GLU A N 1
ATOM 3388 C CA . GLU A 1 421 ? -6.476 -37.507 20.885 1.00 50.94 421 GLU A CA 1
ATOM 3389 C C . GLU A 1 421 ? -7.064 -38.211 19.639 1.00 50.94 421 GLU A C 1
ATOM 3391 O O . GLU A 1 421 ? -6.314 -38.829 18.881 1.00 50.94 421 GLU A O 1
ATOM 3396 N N . ASP A 1 422 ? -8.371 -38.057 19.386 1.00 55.62 422 ASP A N 1
ATOM 3397 C CA . ASP A 1 422 ? -9.111 -38.613 18.250 1.00 55.62 422 ASP A CA 1
ATOM 3398 C C . ASP A 1 422 ? -9.375 -37.594 17.116 1.00 55.62 422 ASP A C 1
ATOM 3400 O O . ASP A 1 422 ? -9.972 -37.937 16.088 1.00 55.62 422 ASP A O 1
ATOM 3404 N N . GLY A 1 423 ? -8.884 -36.354 17.227 1.00 41.47 423 GLY A N 1
ATOM 3405 C CA . GLY A 1 423 ? -8.970 -35.361 16.155 1.00 41.47 423 GLY A CA 1
ATOM 3406 C C . GLY A 1 423 ? -10.272 -34.549 16.111 1.00 41.47 423 GLY A C 1
ATOM 3407 O O . GLY A 1 423 ? -10.531 -33.885 15.100 1.00 41.47 423 GLY A O 1
ATOM 3408 N N . VAL A 1 424 ? -11.103 -34.581 17.157 1.00 44.22 424 VAL A N 1
ATOM 3409 C CA . VAL A 1 424 ? -12.367 -33.836 17.220 1.00 44.22 424 VAL A CA 1
ATOM 3410 C C . VAL A 1 424 ? -12.140 -32.452 17.830 1.00 44.22 424 VAL A C 1
ATOM 3412 O O . VAL A 1 424 ? -11.659 -32.301 18.948 1.00 44.22 424 VAL A O 1
ATOM 3415 N N . LEU A 1 425 ? -12.505 -31.420 17.066 1.00 38.44 425 LEU A N 1
ATOM 3416 C CA . LEU A 1 425 ? -12.508 -30.026 17.511 1.00 38.44 425 LEU A CA 1
ATOM 3417 C C . LEU A 1 425 ? -13.713 -29.771 18.422 1.00 38.44 425 LEU A C 1
ATOM 3419 O O . LEU A 1 425 ? -14.858 -29.921 17.983 1.00 38.44 425 LEU A O 1
ATOM 3423 N N . PHE A 1 426 ? -13.466 -29.322 19.651 1.00 46.44 426 PHE A N 1
ATOM 3424 C CA . PHE A 1 426 ? -14.527 -28.800 20.513 1.00 46.44 426 PHE A CA 1
ATOM 3425 C C . PHE A 1 426 ? -14.855 -27.348 20.123 1.00 46.44 426 PHE A C 1
ATOM 3427 O O . PHE A 1 426 ? -13.956 -26.534 19.899 1.00 46.44 426 PHE A O 1
ATOM 3434 N N . HIS A 1 427 ? -16.151 -27.047 19.976 1.00 42.72 427 HIS A N 1
ATOM 3435 C CA . HIS A 1 427 ? -16.680 -25.744 19.543 1.00 42.72 427 HIS A CA 1
ATOM 3436 C C . HIS A 1 427 ? -16.917 -24.763 20.688 1.00 42.72 427 HIS A C 1
ATOM 3438 O O . HIS A 1 427 ? -17.463 -25.198 21.727 1.00 42.72 427 HIS A O 1
#

Nearest PDB structures (foldseek):
  3olo-assembly1_A  TM=6.555E-01  e=4.989E-06  Nostoc sp. PCC 7120 = FACHB-418
  4l9f-assembly1_A-2  TM=6.473E-01  e=1.289E-05  Cereibacter sphaeroides 2.4.1
  4i5s-assembly1_B  TM=5.132E-01  e=8.511E-06  Streptococcus mutans UA159
  1mzu-assembly3_C  TM=7.036E-01  e=4.031E-04  Rhodospirillum centenum
  4i5s-assembly1_A  TM=4.936E-01  e=3.982E-05  Streptococcus mutans UA159

Organism: Formimonas warabiya (NCBI:txid1761012)

InterPro domains:
  IPR000014 PAS domain [PS50112] (217-261)
  IPR000014 PAS domain [SM00091] (212-279)
  IPR000014 PAS domain [TIGR00229] (217-275)
  IPR000014 PAS domain [cd00130] (223-261)
  IPR002078 RNA polymerase sigma factor 54 interaction domain [PF00158] (343-417)
  IPR002078 RNA polymerase sigma factor 54 interaction domain [PS50045] (342-427)
  IPR013767 PAS fold [PF00989] (217-303)
  IPR025662 Sigma-54 interaction domain, ATP-binding site 1 [PS00675] (366-379)
  IPR027417 P-loop containing nucleoside triphosphate hydrolase [G3DSA:3.40.50.300] (332-425)
  IPR027417 P-loop containing nucleoside triphosphate hydrolase [SSF52540] (341-422)
  IPR035965 PAS domain superfamily [SSF55785] (203-263)

Radius of gyration: 39.8 Å; Cα contacts (8 Å, |Δi|>4): 604; chains: 1; bounding box: 72×63×121 Å

Mean predicted aligned error: 15.2 Å

Solvent-accessible surface area (backbone atoms only — not comparable to full-atom values): 24787 Å² total; per-residue (Å²): 132,86,63,50,36,37,37,34,40,20,68,38,61,68,60,18,54,51,54,46,51,62,48,41,79,68,44,45,92,62,33,48,75,46,68,39,18,60,70,79,53,74,88,75,72,88,67,43,68,29,34,42,29,75,26,67,87,53,45,72,62,48,43,71,67,36,75,83,34,54,74,44,60,34,47,66,40,78,57,57,39,63,41,68,61,65,70,66,51,62,74,71,38,32,31,34,35,35,30,69,56,65,73,53,19,53,52,48,53,53,50,42,39,75,73,66,56,65,54,52,42,77,41,81,36,31,86,89,63,88,77,79,64,93,70,49,72,33,30,38,14,53,68,35,63,84,69,57,88,65,86,84,59,56,70,47,58,27,37,56,60,38,74,33,70,69,43,51,50,52,51,33,62,72,64,74,47,70,69,69,49,52,60,58,52,49,50,55,54,53,48,47,54,51,52,51,52,52,52,51,53,51,52,50,54,49,52,52,49,53,51,50,52,52,50,52,56,44,55,72,35,81,49,16,39,40,30,24,42,80,84,40,36,32,74,44,66,29,59,23,36,27,71,76,70,72,47,57,66,74,59,56,46,76,31,46,50,69,62,54,50,66,71,56,66,82,61,74,83,76,69,80,73,78,93,70,89,88,71,70,57,77,40,76,49,72,53,95,94,38,52,33,36,37,36,56,45,79,45,79,55,97,92,40,53,31,42,38,38,39,37,41,55,47,71,56,55,54,50,50,52,50,52,53,50,50,54,43,50,75,73,59,30,50,58,84,39,43,71,81,74,60,84,69,91,51,73,67,54,51,53,50,51,55,53,43,55,59,52,18,68,50,92,71,91,83,88,86,84,76,66,89,89,73,49,64,66,51,50,51,20,16,27,42,60,60,22,89,58,44,92,50,79,36,83,88,80,64,69,94,80,46,58,81,94,45,47,62,49,74,73,72,52,77,66,94,74,54,56,52,101,85,69,52,73,63,131

Foldseek 3Di:
DDAFEEEEEEQDPVLQVVAQVLLCVQCVVRHHYHTDHVVVPDDDDQEGLEYEYCAPVCVVVVCVSHVPHHYFGFDWAQLQALVVVLLPDAFAAEEEEEDDDPVVQVVVVVRCVVVVSPRYRYDYDYQPDDDDCPRHQAYEYAPRPVSDPDPPHHYRHSHHTYTDLVSVVVVCVSSVHDCVSSVVSVVVSVVSVVVSVVVVVVVVVVVVVVVVVVLVVLAPDLKWKWKAWPQQATPDTGCNCCVVQVDDRVVRNGDRVVVVVVVQPDDCVPPDDDDDPDDFDFDWDAGPNFIKTKTWDWDADPNIIMIMIIIDTPVVVVVVVVVVLVVLVVVVQALPAALVNDDDDDPVSVVLSVVLLVCLADPDDDDDDDDPPNCSSNSVSNSCCSHPNNSPGHDDDDPVPDDPVCPCCVVPNDDQFDAPPVGDHDD

pLDDT: mean 84.27, std 12.11, range [38.44, 97.06]

Secondary structure (DSSP, 8-state):
-PPEEEEEEESSHHHHHHHHHHHHHHHTTTEEEEEEEGGG-----S--SEEEESSGGGHHHHHHH-SSS-EEE--EE---TTHHHHHTSPTT-EEEEE-SSHHHHHHHHHHHHHTT--SSEEEEE-TT----GGG--EEEESS-GGG-S-TTSPEEE--PPEEPHHHHHHHHHHTT--THHHHHHHHHHHHHHHHHHHHHHHHHHHHHHHHHHHHHHHHH-SSEEEEE-TTSBEEEE-HHHHHHH---HHHHHTSBHHHHHHHTS--GGG---S--TT----EEEEETTEEEEEEEEEEEETTEEEEEEEEEEHHHHHHHHHHHHHHHHHTT-S----GGGS---SHHHHHHHHHHHHHHTS-S-------TTS-HHHHHHHHHHTSTTTTS------GGGS-GGGHHHHHH---TT-B-TT-PBP-